Protein AF-A0AAV2JVV4-F1 (afdb_monomer_lite)

Sequence (542 aa):
MVIALKTSSFIALDTELSGLGNRKSLLSESIEDRYKAICHAARSRSIISLGFACYKKLDNKPADSYMVQVYNLTLLCSEEYIIEPQSVHFLVQHGFDFNKQYAHGIPYIKGNNKSEADYHGVHIRALFTELLRARRPLVVHNGLIDMVFLYQSFYAHLPDQLATFTADLSEMFPAGIYDTKYLTEFELRLTASYLEYAYKKCKLDNSRGLMSGASGPHVHVEFCQYEGPMSSYVDFRECLDVN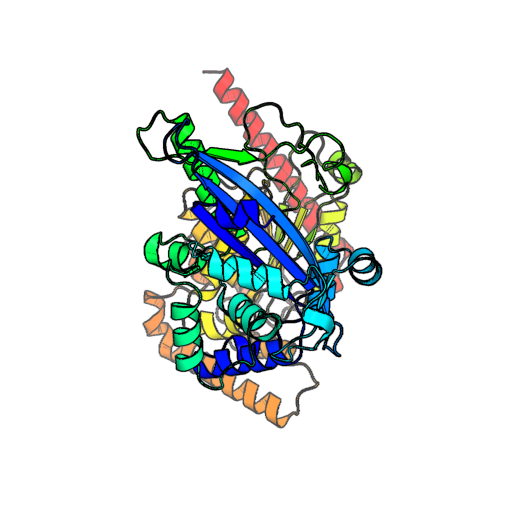SSEGQTEICAQFSAFGCEIDYNIVFPDAGTSERHWQGTKEPVVILLGWAGCKDKHLSKYSSMYNEQGCVTVRYTAPLKTVFISESFGYKELSSIALKLLEILFDYEVENSPIFFHVFSNGGFMLYRYIVEFLHTDKQFSSLNVIGAVVDSAPGSGNVRGALRALTATLGPQISPLLRYTLLALFAVTVFMLRIVLYPMTKYIHKNHYDAVKENPPAWPHYYLYSKGDQVIRHKDIEDFVEAFRQKGVPTEYFDFGSSSHVSHFRDFPEEYSSMCRTFLVTCMKDLEGTELKKRHHVQSQ

Structure (mmCIF, N/CA/C/O backbone):
data_AF-A0AAV2JVV4-F1
#
_entry.id   AF-A0AAV2JVV4-F1
#
loop_
_atom_site.group_PDB
_atom_site.id
_atom_site.type_symbol
_atom_site.label_atom_id
_atom_site.label_alt_id
_atom_site.label_comp_id
_atom_site.label_asym_id
_atom_site.label_entity_id
_atom_site.label_seq_id
_atom_site.pdbx_PDB_ins_code
_atom_site.Cartn_x
_atom_site.Cartn_y
_atom_site.Cartn_z
_atom_site.occupancy
_atom_site.B_iso_or_equiv
_atom_site.auth_seq_id
_atom_site.auth_comp_id
_atom_site.auth_asym_id
_atom_site.auth_atom_id
_atom_site.pdbx_PDB_model_num
ATOM 1 N N . MET A 1 1 ? 4.545 -3.008 -33.587 1.00 81.94 1 MET A N 1
ATOM 2 C CA . MET A 1 1 ? 5.345 -2.370 -32.519 1.00 81.94 1 MET A CA 1
ATOM 3 C C . MET A 1 1 ? 6.234 -1.215 -32.991 1.00 81.94 1 MET A C 1
ATOM 5 O O . MET A 1 1 ? 5.929 -0.094 -32.625 1.00 81.94 1 MET A O 1
ATOM 9 N N . VAL A 1 2 ? 7.281 -1.409 -33.812 1.00 87.19 2 VAL A N 1
ATOM 10 C CA . VAL A 1 2 ? 8.210 -0.307 -34.201 1.00 87.19 2 VAL A CA 1
ATOM 11 C C . VAL A 1 2 ? 7.492 0.906 -34.816 1.00 87.19 2 VAL A C 1
ATOM 13 O O . VAL A 1 2 ? 7.809 2.048 -34.500 1.00 87.19 2 VAL A O 1
ATOM 16 N N . ILE A 1 3 ? 6.478 0.671 -35.654 1.00 89.19 3 ILE A N 1
ATOM 17 C CA . ILE A 1 3 ? 5.637 1.740 -36.218 1.00 89.19 3 ILE A CA 1
ATOM 18 C C . ILE A 1 3 ? 4.901 2.517 -35.112 1.00 89.19 3 ILE A C 1
ATOM 20 O O . ILE A 1 3 ? 4.820 3.742 -35.181 1.00 89.19 3 ILE A O 1
ATOM 24 N N . ALA A 1 4 ? 4.407 1.831 -34.078 1.00 89.69 4 ALA A N 1
ATOM 25 C CA . ALA A 1 4 ? 3.734 2.465 -32.946 1.00 89.69 4 ALA A CA 1
ATOM 26 C C . ALA A 1 4 ? 4.701 3.373 -32.169 1.00 89.69 4 ALA A C 1
ATOM 28 O O . ALA A 1 4 ? 4.376 4.535 -31.962 1.00 89.69 4 ALA A O 1
ATOM 29 N N . LEU A 1 5 ? 5.925 2.904 -31.875 1.00 90.94 5 LEU A N 1
ATOM 30 C CA . LEU A 1 5 ? 6.975 3.720 -31.237 1.00 90.94 5 LEU A CA 1
ATOM 31 C C . LEU A 1 5 ? 7.292 4.988 -32.051 1.00 90.94 5 LEU A C 1
ATOM 33 O O . LEU A 1 5 ? 7.446 6.079 -31.508 1.00 90.94 5 LEU A O 1
ATOM 37 N N . LYS A 1 6 ? 7.377 4.862 -33.382 1.00 92.00 6 LYS A N 1
ATOM 38 C CA . LYS A 1 6 ? 7.697 5.993 -34.268 1.00 92.00 6 LYS A CA 1
ATOM 39 C C . LYS A 1 6 ? 6.553 6.990 -34.404 1.00 92.00 6 LYS A C 1
ATOM 41 O O . LYS A 1 6 ? 6.815 8.180 -34.569 1.00 92.00 6 LYS A O 1
ATOM 46 N N . THR A 1 7 ? 5.306 6.530 -34.368 1.00 92.50 7 THR A N 1
ATOM 47 C CA . THR A 1 7 ? 4.121 7.367 -34.626 1.00 92.50 7 THR A CA 1
ATOM 48 C C . THR A 1 7 ? 3.415 7.857 -33.364 1.00 92.50 7 THR A C 1
ATOM 50 O O . THR A 1 7 ? 2.542 8.715 -33.472 1.00 92.50 7 THR A O 1
ATOM 53 N N . SER A 1 8 ? 3.791 7.362 -32.184 1.00 94.50 8 SER A N 1
ATOM 54 C CA . SER A 1 8 ? 3.257 7.828 -30.906 1.00 94.50 8 SER A CA 1
ATOM 55 C C . SER A 1 8 ? 3.679 9.261 -30.592 1.00 94.50 8 SER A C 1
ATOM 57 O O . SER A 1 8 ? 4.796 9.681 -30.891 1.00 94.50 8 SER A O 1
ATOM 59 N N . SER A 1 9 ? 2.798 9.989 -29.923 1.00 95.12 9 SER A N 1
ATOM 60 C CA . SER A 1 9 ? 3.064 11.278 -29.293 1.00 95.12 9 SER A CA 1
ATOM 61 C C . SER A 1 9 ? 3.949 11.122 -28.056 1.00 95.12 9 SER A C 1
ATOM 63 O O . SER A 1 9 ? 4.871 11.911 -27.890 1.00 95.12 9 SER A O 1
ATOM 65 N N . PHE A 1 10 ? 3.714 10.093 -27.237 1.00 96.56 10 PHE A N 1
ATOM 66 C CA . PHE A 1 10 ? 4.558 9.701 -26.103 1.00 96.56 10 PHE A CA 1
ATOM 67 C C . PHE A 1 10 ? 4.440 8.195 -25.833 1.00 96.56 10 PHE A C 1
ATOM 69 O O . PHE A 1 10 ? 3.537 7.527 -26.349 1.00 96.56 10 PHE A O 1
ATOM 76 N N . ILE A 1 11 ? 5.371 7.652 -25.050 1.00 97.06 11 ILE A N 1
ATOM 77 C CA . ILE A 1 11 ? 5.472 6.216 -24.771 1.00 97.06 11 ILE A CA 1
ATOM 78 C C . ILE A 1 11 ? 5.541 6.026 -23.260 1.00 97.06 11 ILE A C 1
ATOM 80 O O . ILE A 1 11 ? 6.394 6.633 -22.624 1.00 97.06 11 ILE A O 1
ATOM 84 N N . ALA A 1 12 ? 4.676 5.185 -22.694 1.00 96.81 12 ALA A N 1
ATOM 85 C CA . ALA A 1 12 ? 4.801 4.732 -21.313 1.00 96.81 12 ALA A CA 1
ATOM 86 C C . ALA A 1 12 ? 5.495 3.366 -21.251 1.00 96.81 12 ALA A C 1
ATOM 88 O O . ALA A 1 12 ? 5.277 2.526 -22.131 1.00 96.81 12 ALA A O 1
ATOM 89 N N . LEU A 1 13 ? 6.331 3.165 -20.234 1.00 95.44 13 LEU A N 1
ATOM 90 C CA . LEU A 1 13 ? 7.146 1.965 -20.062 1.00 95.44 13 LEU A CA 1
ATOM 91 C C . LEU A 1 13 ? 7.145 1.509 -18.603 1.00 95.44 13 LEU A C 1
ATOM 93 O O . LEU A 1 13 ? 7.208 2.345 -17.705 1.00 95.44 13 LEU A O 1
ATOM 97 N N . ASP A 1 14 ? 7.114 0.193 -18.406 1.00 95.50 14 ASP A N 1
ATOM 98 C CA . ASP A 1 14 ? 7.190 -0.451 -17.092 1.00 95.50 14 ASP A CA 1
ATOM 99 C C . ASP A 1 14 ? 7.934 -1.796 -17.180 1.00 95.50 14 ASP A C 1
ATOM 101 O O . ASP A 1 14 ? 7.927 -2.437 -18.243 1.00 95.50 14 ASP A O 1
ATOM 105 N N . THR A 1 15 ? 8.610 -2.215 -16.103 1.00 94.62 15 THR A N 1
ATOM 106 C CA . THR A 1 15 ? 9.388 -3.465 -16.080 1.00 94.62 15 THR A CA 1
ATOM 107 C C . THR A 1 15 ? 9.010 -4.393 -14.934 1.00 94.62 15 THR A C 1
ATOM 109 O O . THR A 1 15 ? 8.866 -3.979 -13.791 1.00 94.62 15 THR A O 1
ATOM 112 N N . GLU A 1 16 ? 8.965 -5.693 -15.234 1.00 93.75 16 GLU A N 1
ATOM 113 C CA . GLU A 1 16 ? 8.886 -6.745 -14.219 1.00 93.75 16 GLU A CA 1
ATOM 114 C C . GLU A 1 16 ? 10.260 -7.380 -14.035 1.00 93.75 16 GLU A C 1
ATOM 116 O O . GLU A 1 16 ? 10.917 -7.764 -15.010 1.00 93.75 16 GLU A O 1
ATOM 121 N N . LEU A 1 17 ? 10.705 -7.511 -12.786 1.00 92.75 17 LEU A N 1
ATOM 122 C CA . LEU A 1 17 ? 12.092 -7.834 -12.448 1.00 92.75 17 LEU A CA 1
ATOM 123 C C . LEU A 1 17 ? 12.205 -9.134 -11.652 1.00 92.75 17 LEU A C 1
ATOM 125 O O . LEU A 1 17 ? 11.362 -9.453 -10.816 1.00 92.75 17 LEU A O 1
ATOM 129 N N . SER A 1 18 ? 13.310 -9.864 -11.837 1.00 91.50 18 SER A N 1
ATOM 130 C CA . SER A 1 18 ? 13.585 -11.101 -11.084 1.00 91.50 18 SER A CA 1
ATOM 131 C C . SER A 1 18 ? 13.876 -10.880 -9.599 1.00 91.50 18 SER A C 1
ATOM 133 O O . SER A 1 18 ? 13.965 -11.838 -8.830 1.00 91.50 18 SER A O 1
ATOM 135 N N . GLY A 1 19 ? 14.038 -9.624 -9.199 1.00 85.00 19 GLY A N 1
ATOM 136 C CA . GLY A 1 19 ? 14.247 -9.184 -7.832 1.00 85.00 19 GLY A CA 1
ATOM 137 C C . GLY A 1 19 ? 14.587 -7.700 -7.786 1.00 85.00 19 GLY A C 1
ATOM 138 O O . GLY A 1 19 ? 14.934 -7.101 -8.805 1.00 85.00 19 GLY A O 1
ATOM 139 N N . LEU A 1 20 ? 14.582 -7.130 -6.585 1.00 76.56 20 LEU A N 1
ATOM 140 C CA . LEU A 1 20 ? 14.952 -5.727 -6.356 1.00 76.56 20 LEU A CA 1
ATOM 141 C C . LEU A 1 20 ? 16.219 -5.583 -5.506 1.00 76.56 20 LEU A C 1
ATOM 143 O O . LEU A 1 20 ? 16.880 -4.546 -5.547 1.00 76.56 20 LEU A O 1
ATOM 147 N N . GLY A 1 21 ? 16.620 -6.623 -4.773 1.00 77.38 21 GLY A N 1
ATOM 148 C CA . GLY A 1 21 ? 17.786 -6.576 -3.898 1.00 77.38 21 GLY A CA 1
ATOM 149 C C . GLY A 1 21 ? 17.457 -6.149 -2.473 1.00 77.38 21 GLY A C 1
ATOM 150 O O . GLY A 1 21 ? 16.328 -6.241 -1.992 1.00 77.38 21 GLY A O 1
ATOM 151 N N . ASN A 1 22 ? 18.482 -5.708 -1.741 1.00 73.75 22 ASN A N 1
ATOM 152 C CA . ASN A 1 22 ? 18.333 -5.381 -0.326 1.00 73.75 22 ASN A CA 1
ATOM 153 C C . ASN A 1 22 ? 17.461 -4.129 -0.132 1.00 73.75 22 ASN A C 1
ATOM 155 O O . ASN A 1 22 ? 17.917 -3.001 -0.331 1.00 73.75 22 ASN A O 1
ATOM 159 N N . ARG A 1 23 ? 16.236 -4.335 0.364 1.00 66.69 23 ARG A N 1
ATOM 160 C CA . ARG A 1 23 ? 15.250 -3.278 0.638 1.00 66.69 23 ARG A CA 1
ATOM 161 C C . ARG A 1 23 ? 15.791 -2.141 1.511 1.00 66.69 23 ARG A C 1
ATOM 163 O O . ARG A 1 23 ? 15.426 -0.993 1.292 1.00 66.69 23 ARG A O 1
ATOM 170 N N . LYS A 1 24 ? 16.684 -2.419 2.469 1.00 62.03 24 LYS A N 1
ATOM 171 C CA . LYS A 1 24 ? 17.282 -1.375 3.322 1.00 62.03 24 LYS A CA 1
ATOM 172 C C . LYS A 1 24 ? 18.179 -0.432 2.518 1.00 62.03 24 LYS A C 1
ATOM 174 O O . LYS A 1 24 ? 18.178 0.767 2.765 1.00 62.03 24 LYS A O 1
ATOM 179 N N . SER A 1 25 ? 18.925 -0.971 1.559 1.00 66.75 25 SER A N 1
ATOM 180 C CA . SER A 1 25 ? 19.827 -0.198 0.702 1.00 66.75 25 SER A CA 1
ATOM 181 C C . SER A 1 25 ? 19.063 0.612 -0.350 1.00 66.75 25 SER A C 1
ATOM 183 O O . SER A 1 25 ? 19.454 1.732 -0.659 1.00 66.75 25 SER A O 1
ATOM 185 N N . LEU A 1 26 ? 17.932 0.089 -0.838 1.00 65.38 26 LEU A N 1
ATOM 186 C CA . LEU A 1 26 ? 17.026 0.812 -1.742 1.00 65.38 26 LEU A CA 1
ATOM 187 C C . LEU A 1 26 ? 16.308 1.992 -1.066 1.00 65.38 26 LEU A C 1
ATOM 189 O O . LEU A 1 26 ? 15.866 2.911 -1.746 1.00 65.38 26 LEU A O 1
ATOM 193 N N . LEU A 1 27 ? 16.204 1.976 0.265 1.00 66.75 27 LEU A N 1
ATOM 194 C CA . LEU A 1 27 ? 15.600 3.037 1.078 1.00 66.75 27 LEU A CA 1
ATOM 195 C C . LEU A 1 27 ? 16.648 3.966 1.714 1.00 66.75 27 LEU A C 1
ATOM 197 O O . LEU A 1 27 ? 16.340 4.668 2.675 1.00 66.75 27 LEU A O 1
ATOM 201 N N . SER A 1 28 ? 17.888 3.958 1.213 1.00 69.69 28 SER A N 1
ATOM 202 C CA . SER A 1 28 ? 18.931 4.862 1.702 1.00 69.69 28 SER A CA 1
ATOM 203 C C . SER A 1 28 ? 18.540 6.328 1.484 1.00 69.69 28 SER A C 1
ATOM 205 O O . SER A 1 28 ? 18.077 6.699 0.400 1.00 69.69 28 SER A O 1
ATOM 207 N N . GLU A 1 29 ? 18.769 7.165 2.501 1.00 73.44 29 GLU A N 1
ATOM 208 C CA . GLU A 1 29 ? 18.555 8.619 2.424 1.00 73.44 29 GLU A CA 1
ATOM 209 C C . GLU A 1 29 ? 19.448 9.253 1.347 1.00 73.44 29 GLU A C 1
ATOM 211 O O . GLU A 1 29 ? 19.018 10.129 0.598 1.00 73.44 29 GLU A O 1
ATOM 216 N N . SER A 1 30 ? 20.674 8.744 1.209 1.00 86.50 30 SER A N 1
ATOM 217 C CA . SER A 1 30 ? 21.613 9.134 0.159 1.00 86.50 30 SER A CA 1
ATOM 218 C C . SER A 1 30 ? 21.179 8.563 -1.193 1.00 86.50 30 SER A C 1
ATOM 220 O O . SER A 1 30 ? 21.109 7.344 -1.381 1.00 86.50 30 SER A O 1
ATOM 222 N N . ILE A 1 31 ? 20.905 9.449 -2.158 1.00 85.75 31 ILE A N 1
ATOM 223 C CA . ILE A 1 31 ? 20.552 9.054 -3.530 1.00 85.75 31 ILE A CA 1
ATOM 224 C C . ILE A 1 31 ? 21.700 8.315 -4.228 1.00 85.75 31 ILE A C 1
ATOM 226 O O . ILE A 1 31 ? 21.444 7.388 -4.987 1.00 85.75 31 ILE A O 1
ATOM 230 N N . GLU A 1 32 ? 22.951 8.652 -3.914 1.00 91.12 32 GLU A N 1
ATOM 231 C CA . GLU A 1 32 ? 24.131 7.983 -4.471 1.00 91.12 32 GLU A CA 1
ATOM 232 C C . GLU A 1 32 ? 24.260 6.544 -3.965 1.00 91.12 32 GLU A C 1
ATOM 234 O O . GLU A 1 32 ? 24.529 5.620 -4.733 1.00 91.12 32 GLU A O 1
ATOM 239 N N . ASP A 1 33 ? 24.013 6.314 -2.674 1.00 88.31 33 ASP A N 1
ATOM 240 C CA . ASP A 1 33 ? 24.061 4.959 -2.116 1.00 88.31 33 ASP A CA 1
ATOM 241 C C . ASP A 1 33 ? 22.885 4.114 -2.602 1.00 88.31 33 ASP A C 1
ATOM 243 O O . ASP A 1 33 ? 23.041 2.923 -2.883 1.00 88.31 33 ASP A O 1
ATOM 247 N N . ARG A 1 34 ? 21.719 4.747 -2.769 1.00 86.06 34 ARG A N 1
ATOM 248 C CA . ARG A 1 34 ? 20.557 4.125 -3.401 1.00 86.06 34 ARG A CA 1
ATOM 249 C C . ARG A 1 34 ? 20.862 3.748 -4.850 1.00 86.06 34 ARG A C 1
ATOM 251 O O . ARG A 1 34 ? 20.612 2.609 -5.226 1.00 86.06 34 ARG A O 1
ATOM 258 N N . TYR A 1 35 ? 21.455 4.646 -5.637 1.00 92.31 35 TYR A N 1
ATOM 259 C CA . TYR A 1 35 ? 21.870 4.369 -7.013 1.00 92.31 35 TYR A CA 1
ATOM 260 C C . TYR A 1 35 ? 22.843 3.187 -7.076 1.00 92.31 35 TYR A C 1
ATOM 262 O O . TYR A 1 35 ? 22.588 2.229 -7.798 1.00 92.31 35 TYR A O 1
ATOM 270 N N . LYS A 1 36 ? 23.890 3.166 -6.240 1.00 93.50 36 LYS A N 1
ATOM 271 C CA . LYS A 1 36 ? 24.830 2.031 -6.160 1.00 93.50 36 LYS A CA 1
ATOM 272 C C . LYS A 1 36 ? 24.135 0.710 -5.830 1.00 93.50 36 LYS A C 1
ATOM 274 O O . LYS A 1 36 ? 24.471 -0.323 -6.413 1.00 93.50 36 LYS A O 1
ATOM 279 N N . ALA A 1 37 ? 23.166 0.732 -4.914 1.00 90.25 37 ALA A N 1
ATOM 280 C CA . ALA A 1 37 ? 22.382 -0.448 -4.567 1.00 90.25 37 ALA A CA 1
ATOM 281 C C . ALA A 1 37 ? 21.530 -0.940 -5.749 1.00 90.25 37 ALA A C 1
ATOM 283 O O . ALA A 1 37 ? 21.523 -2.139 -6.031 1.00 90.25 37 ALA A O 1
ATOM 284 N N . ILE A 1 38 ? 20.876 -0.025 -6.473 1.00 92.50 38 ILE A N 1
ATOM 285 C CA . ILE A 1 38 ? 20.097 -0.350 -7.676 1.00 92.50 38 ILE A CA 1
ATOM 286 C C . ILE A 1 38 ? 21.024 -0.887 -8.776 1.00 92.50 38 ILE A C 1
ATOM 288 O O . ILE A 1 38 ? 20.712 -1.904 -9.385 1.00 92.50 38 ILE A O 1
ATOM 292 N N . CYS A 1 39 ? 22.204 -0.296 -8.983 1.00 94.56 39 CYS A N 1
ATOM 293 C CA . CYS A 1 39 ? 23.190 -0.795 -9.943 1.00 94.56 39 CYS A CA 1
ATOM 294 C C . CYS A 1 39 ? 23.645 -2.219 -9.618 1.00 94.56 39 CYS A C 1
ATOM 296 O O . CYS A 1 39 ? 23.749 -3.065 -10.507 1.00 94.56 39 CYS A O 1
ATOM 298 N N . HIS A 1 40 ? 23.896 -2.512 -8.341 1.00 93.19 40 HIS A N 1
ATOM 299 C CA . HIS A 1 40 ? 24.218 -3.867 -7.907 1.00 93.19 40 HIS A CA 1
ATOM 300 C C . HIS A 1 40 ? 23.058 -4.841 -8.179 1.00 93.19 40 HIS A C 1
ATOM 302 O O . HIS A 1 40 ? 23.289 -5.961 -8.651 1.00 93.19 40 HIS A O 1
ATOM 308 N N . ALA A 1 41 ? 21.816 -4.413 -7.932 1.00 92.75 41 ALA A N 1
ATOM 309 C CA . ALA A 1 41 ? 20.629 -5.198 -8.247 1.00 92.75 41 ALA A CA 1
ATOM 310 C C . ALA A 1 41 ? 20.518 -5.470 -9.757 1.00 92.75 41 ALA A C 1
ATOM 312 O O . ALA A 1 41 ? 20.451 -6.634 -10.144 1.00 92.75 41 ALA A O 1
ATOM 313 N N . ALA A 1 42 ? 20.612 -4.442 -10.601 1.00 94.31 42 ALA A N 1
ATOM 314 C CA . ALA A 1 42 ? 20.503 -4.544 -12.058 1.00 94.31 42 ALA A CA 1
ATOM 315 C C . ALA A 1 42 ? 21.604 -5.400 -12.702 1.00 94.31 42 ALA A C 1
ATOM 317 O O . ALA A 1 42 ? 21.353 -6.130 -13.659 1.00 94.31 42 ALA A O 1
ATOM 318 N N . ARG A 1 43 ? 22.833 -5.361 -12.170 1.00 93.50 43 ARG A N 1
ATOM 319 C CA . ARG A 1 43 ? 23.937 -6.208 -12.658 1.00 93.50 43 ARG A CA 1
ATOM 320 C C . ARG A 1 43 ? 23.659 -7.698 -12.406 1.00 93.50 43 ARG A C 1
ATOM 322 O O . ARG A 1 43 ? 23.949 -8.530 -13.261 1.00 93.50 43 ARG A O 1
ATOM 329 N N . SER A 1 44 ? 23.058 -8.039 -11.267 1.00 93.31 44 SER A N 1
ATOM 330 C CA . SER A 1 44 ? 22.875 -9.431 -10.820 1.00 93.31 44 SER A CA 1
ATOM 331 C C . SER A 1 44 ? 21.501 -10.045 -11.128 1.00 93.31 44 SER A C 1
ATOM 333 O O . SER A 1 44 ? 21.392 -11.265 -11.214 1.00 93.31 44 SER A O 1
ATOM 335 N N . ARG A 1 45 ? 20.454 -9.237 -11.315 1.00 94.44 45 ARG A N 1
ATOM 336 C CA . ARG A 1 45 ? 19.063 -9.662 -11.589 1.00 94.44 45 ARG A CA 1
ATOM 337 C C . ARG A 1 45 ? 18.678 -9.370 -13.038 1.00 94.44 45 ARG A C 1
ATOM 339 O O . ARG A 1 45 ? 19.452 -8.743 -13.756 1.00 94.44 45 ARG A O 1
ATOM 346 N N . SER A 1 46 ? 17.546 -9.872 -13.512 1.00 94.50 46 SER A N 1
ATOM 347 C CA . SER A 1 46 ? 17.111 -9.740 -14.909 1.00 94.50 46 SER A CA 1
ATOM 348 C C . SER A 1 46 ? 15.746 -9.069 -15.027 1.00 94.50 46 SER A C 1
ATOM 350 O O . SER A 1 46 ? 14.978 -9.010 -14.066 1.00 94.50 46 SER A O 1
ATOM 352 N N . ILE A 1 47 ? 15.467 -8.560 -16.228 1.00 95.19 47 ILE A N 1
ATOM 353 C CA . ILE A 1 47 ? 14.137 -8.127 -16.643 1.00 95.19 47 ILE A CA 1
ATOM 354 C C . ILE A 1 47 ? 13.403 -9.374 -17.139 1.00 95.19 47 ILE A C 1
ATOM 356 O O . ILE A 1 47 ? 13.888 -10.078 -18.026 1.00 95.19 47 ILE A O 1
ATOM 360 N N . ILE A 1 48 ? 12.247 -9.645 -16.547 1.00 93.56 48 ILE A N 1
ATOM 361 C CA . ILE A 1 48 ? 11.371 -10.778 -16.855 1.00 93.56 48 ILE A CA 1
ATOM 362 C C . ILE A 1 48 ? 10.314 -10.359 -17.880 1.00 93.56 48 ILE A C 1
ATOM 364 O O . ILE A 1 48 ? 10.016 -11.109 -18.811 1.00 93.56 48 ILE A O 1
ATOM 368 N N . SER A 1 49 ? 9.769 -9.154 -17.739 1.00 92.38 49 SER A N 1
ATOM 369 C CA . SER A 1 49 ? 8.777 -8.612 -18.663 1.00 92.38 49 SER A CA 1
ATOM 370 C C . SER A 1 49 ? 9.020 -7.136 -18.907 1.00 92.38 49 SER A C 1
ATOM 372 O O . SER A 1 49 ? 9.485 -6.420 -18.021 1.00 92.38 49 SER A O 1
ATOM 374 N N . LEU A 1 50 ? 8.694 -6.689 -20.113 1.00 92.19 50 LEU A N 1
ATOM 375 C CA . LEU A 1 50 ? 8.794 -5.296 -20.515 1.00 92.19 50 LEU A CA 1
ATOM 376 C C . LEU A 1 50 ? 7.466 -4.835 -21.120 1.00 92.19 50 LEU A C 1
ATOM 378 O O . LEU A 1 50 ? 7.065 -5.301 -22.192 1.00 92.19 50 LEU A O 1
ATOM 382 N N . GLY A 1 51 ? 6.799 -3.919 -20.425 1.00 91.69 51 GLY A N 1
ATOM 383 C CA . GLY A 1 51 ? 5.544 -3.310 -20.841 1.00 91.69 51 GLY A CA 1
ATOM 384 C C . GLY A 1 51 ? 5.776 -2.021 -21.624 1.00 91.69 51 GLY A C 1
ATOM 385 O O . GLY A 1 51 ? 6.551 -1.161 -21.213 1.00 91.69 51 GLY A O 1
ATOM 386 N N . PHE A 1 52 ? 5.076 -1.864 -22.745 1.00 90.62 52 PHE A N 1
ATOM 387 C CA . PHE A 1 52 ? 5.017 -0.619 -23.509 1.00 90.62 52 PHE A CA 1
ATOM 388 C C . PHE A 1 52 ? 3.572 -0.212 -23.745 1.00 90.62 52 PHE A C 1
ATOM 390 O O . PHE A 1 52 ? 2.775 -1.022 -24.210 1.00 90.62 52 PHE A O 1
ATOM 397 N N . ALA A 1 53 ? 3.265 1.067 -23.570 1.00 93.81 53 ALA A N 1
ATOM 398 C CA . ALA A 1 53 ? 2.033 1.667 -24.063 1.00 93.81 53 ALA A CA 1
ATOM 399 C C . ALA A 1 53 ? 2.367 2.877 -24.942 1.00 93.81 53 ALA A C 1
ATOM 401 O O . ALA A 1 53 ? 2.931 3.870 -24.489 1.00 93.81 53 ALA A O 1
ATOM 402 N N . CYS A 1 54 ? 2.054 2.776 -26.232 1.00 94.81 54 CYS A N 1
ATOM 403 C CA . CYS A 1 54 ? 2.309 3.821 -27.221 1.00 94.81 54 CYS A CA 1
ATOM 404 C C . CYS A 1 54 ? 1.048 4.668 -27.399 1.00 94.81 54 CYS A C 1
ATOM 406 O O . CYS A 1 54 ? 0.036 4.138 -27.854 1.00 94.81 54 CYS A O 1
ATOM 408 N N . TYR A 1 55 ? 1.117 5.965 -27.093 1.00 94.88 55 TYR A N 1
ATOM 409 C CA . TYR A 1 55 ? -0.021 6.884 -27.169 1.00 94.88 55 TYR A CA 1
ATOM 410 C C . TYR A 1 55 ? 0.117 7.781 -28.390 1.00 94.88 55 TYR A C 1
ATOM 412 O O . TYR A 1 55 ? 1.031 8.599 -28.453 1.00 94.88 55 TYR A O 1
ATOM 420 N N . LYS A 1 56 ? -0.780 7.657 -29.368 1.00 94.25 56 LYS A N 1
ATOM 421 C CA . LYS A 1 56 ? -0.819 8.498 -30.569 1.00 94.25 56 LYS A CA 1
ATOM 422 C C . LYS A 1 56 ? -2.010 9.447 -30.505 1.00 94.25 56 LYS A C 1
ATOM 424 O O . LYS A 1 56 ? -3.148 8.993 -30.547 1.00 94.25 56 LYS A O 1
ATOM 429 N N . LYS A 1 57 ? -1.752 10.755 -30.439 1.00 91.81 57 LYS A N 1
ATOM 430 C CA . LYS A 1 57 ? -2.807 11.774 -30.481 1.00 91.81 57 LYS A CA 1
ATOM 431 C C . LYS A 1 57 ? -3.576 11.693 -31.804 1.00 91.81 57 LYS A C 1
ATOM 433 O O . LYS A 1 57 ? -2.979 11.487 -32.863 1.00 91.81 57 LYS A O 1
ATOM 438 N N . LEU A 1 58 ? -4.897 11.805 -31.726 1.00 89.62 58 LEU A N 1
ATOM 439 C CA . LEU A 1 58 ? -5.800 11.752 -32.871 1.00 89.62 58 LEU A CA 1
ATOM 440 C C . LEU A 1 58 ? -6.236 13.167 -33.250 1.00 89.62 58 LEU A C 1
ATOM 442 O O . LEU A 1 58 ? -7.098 13.748 -32.599 1.00 89.62 58 LEU A O 1
ATOM 446 N N . ASP A 1 59 ? -5.668 13.699 -34.332 1.00 83.88 59 ASP A N 1
ATOM 447 C CA . ASP A 1 59 ? -5.927 15.078 -34.780 1.00 83.88 59 ASP A CA 1
ATOM 448 C C . ASP A 1 59 ? -7.369 15.299 -35.283 1.00 83.88 59 ASP A C 1
ATOM 450 O O . ASP A 1 59 ? -7.862 16.422 -35.302 1.00 83.88 59 ASP A O 1
ATOM 454 N N . ASN A 1 60 ? -8.063 14.220 -35.663 1.00 79.50 60 ASN A N 1
ATOM 455 C CA . ASN A 1 60 ? -9.418 14.251 -36.230 1.00 79.50 60 ASN A CA 1
ATOM 456 C C . ASN A 1 60 ? -10.533 14.033 -35.187 1.00 79.50 60 ASN A C 1
ATOM 458 O O . ASN A 1 60 ? -11.686 13.810 -35.557 1.00 79.50 60 ASN A O 1
ATOM 462 N N . LYS A 1 61 ? -10.194 14.015 -33.895 1.00 79.12 61 LYS A N 1
ATOM 463 C CA . LYS A 1 61 ? -11.105 13.728 -32.774 1.00 79.12 61 LYS A CA 1
ATOM 464 C C . LYS A 1 61 ? -11.087 14.882 -31.758 1.00 79.12 61 LYS A C 1
ATOM 466 O O . LYS A 1 61 ? -10.308 15.818 -31.943 1.00 79.12 61 LYS A O 1
ATOM 471 N N . PRO A 1 62 ? -11.964 14.883 -30.730 1.00 71.88 62 PRO A N 1
ATOM 472 C CA . PRO A 1 62 ? -11.950 15.912 -29.692 1.00 71.88 62 PRO A CA 1
ATOM 473 C C . PRO A 1 62 ? -10.553 16.106 -29.094 1.00 71.88 62 PRO A C 1
ATOM 475 O O . PRO A 1 62 ? -9.724 15.187 -29.128 1.00 71.88 62 PRO A O 1
ATOM 478 N N . ALA A 1 63 ? -10.303 17.295 -28.536 1.00 69.00 63 ALA A N 1
ATOM 479 C CA . ALA A 1 63 ? -9.044 17.595 -27.863 1.00 69.00 63 ALA A CA 1
ATOM 480 C C . ALA A 1 63 ? -8.676 16.467 -26.880 1.00 69.00 63 ALA A C 1
ATOM 482 O O . ALA A 1 63 ? -9.536 15.937 -26.187 1.00 69.00 63 ALA A O 1
ATOM 483 N N . ASP A 1 64 ? -7.400 16.080 -26.889 1.00 80.69 64 ASP A N 1
ATOM 484 C CA . ASP A 1 64 ? -6.823 15.060 -26.003 1.00 80.69 64 ASP A CA 1
ATOM 485 C C . ASP A 1 64 ? -7.401 13.639 -26.153 1.00 80.69 64 ASP A C 1
ATOM 487 O O . ASP A 1 64 ? -7.413 12.841 -25.217 1.00 80.69 64 ASP A O 1
ATOM 491 N N . SER A 1 65 ? -7.783 13.288 -27.385 1.00 88.38 65 SER A N 1
ATOM 492 C CA . SER A 1 65 ? -8.049 11.904 -27.797 1.00 88.38 65 SER A CA 1
ATOM 493 C C . SER A 1 65 ? -6.770 11.182 -28.238 1.00 88.38 65 SER A C 1
ATOM 495 O O . SER A 1 65 ? -6.024 11.686 -29.085 1.00 88.38 65 SER A O 1
ATOM 497 N N . TYR A 1 66 ? -6.536 9.975 -27.720 1.00 91.00 66 TYR A N 1
ATOM 498 C CA . TYR A 1 66 ? -5.361 9.152 -28.013 1.00 91.00 66 TYR A CA 1
ATOM 499 C C . TYR A 1 66 ? -5.747 7.744 -28.464 1.00 91.00 66 TYR A C 1
ATOM 501 O O . TYR A 1 66 ? -6.534 7.062 -27.816 1.00 91.00 66 TYR A O 1
ATOM 509 N N . MET A 1 67 ? -5.113 7.272 -29.534 1.00 90.88 67 MET A N 1
ATOM 510 C CA . MET A 1 67 ? -5.077 5.858 -29.887 1.00 90.88 67 MET A CA 1
ATOM 511 C C . MET A 1 67 ? -3.902 5.191 -29.176 1.00 90.88 67 MET A C 1
ATOM 513 O O . MET A 1 67 ? -2.761 5.642 -29.303 1.00 90.88 67 MET A O 1
ATOM 517 N N . VAL A 1 68 ? -4.180 4.121 -28.439 1.00 91.06 68 VAL A N 1
ATOM 518 C CA . VAL A 1 68 ? -3.231 3.449 -27.556 1.00 91.06 68 VAL A CA 1
ATOM 519 C C . VAL A 1 68 ? -2.985 2.023 -28.020 1.00 91.06 68 VAL A C 1
ATOM 521 O O . VAL A 1 68 ? -3.903 1.252 -28.298 1.00 91.06 68 VAL A O 1
ATOM 524 N N . GLN A 1 69 ? -1.705 1.669 -28.095 1.00 89.06 69 GLN A N 1
ATOM 525 C CA . GLN A 1 69 ? -1.251 0.317 -28.398 1.00 89.06 69 GLN A CA 1
ATOM 526 C C . GLN A 1 69 ? -0.374 -0.180 -27.257 1.00 89.06 69 GLN A C 1
ATOM 528 O O . GLN A 1 69 ? 0.714 0.357 -27.036 1.00 89.06 69 GLN A O 1
ATOM 533 N N . VAL A 1 70 ? -0.860 -1.200 -26.551 1.00 87.88 70 VAL A N 1
ATOM 534 C CA . VAL A 1 70 ? -0.166 -1.821 -25.420 1.00 87.88 70 VAL A CA 1
ATOM 535 C C . VAL A 1 70 ? 0.520 -3.104 -25.882 1.00 87.88 70 VAL A C 1
ATOM 537 O O . VAL A 1 70 ? -0.058 -3.890 -26.630 1.00 87.88 70 VAL A O 1
ATOM 540 N N . TYR A 1 71 ? 1.760 -3.302 -25.452 1.00 86.88 71 TYR A N 1
ATOM 541 C CA . TYR A 1 71 ? 2.571 -4.478 -25.739 1.00 86.88 71 TYR A CA 1
ATOM 542 C C . TYR A 1 71 ? 3.187 -4.978 -24.437 1.00 86.88 71 TYR A C 1
ATOM 544 O O . TYR A 1 71 ? 3.789 -4.194 -23.708 1.00 86.88 71 TYR A O 1
ATOM 552 N N . ASN A 1 72 ? 3.086 -6.279 -24.177 1.00 87.00 72 ASN A N 1
ATOM 553 C CA . ASN A 1 72 ? 3.814 -6.933 -23.098 1.00 87.00 72 ASN A CA 1
ATOM 554 C C . ASN A 1 72 ? 4.813 -7.919 -23.705 1.00 87.00 72 ASN A C 1
ATOM 556 O O . ASN A 1 72 ? 4.417 -8.866 -24.386 1.00 87.00 72 ASN A O 1
ATOM 560 N N . LEU A 1 73 ? 6.103 -7.670 -23.503 1.00 87.81 73 LEU A N 1
ATOM 561 C CA . LEU A 1 73 ? 7.173 -8.517 -24.012 1.00 87.81 73 LEU A CA 1
ATOM 562 C C . LEU A 1 73 ? 7.733 -9.362 -22.877 1.00 87.81 73 LEU A C 1
ATOM 564 O O . LEU A 1 73 ? 8.437 -8.853 -22.010 1.00 87.81 73 LEU A O 1
ATOM 568 N N . THR A 1 74 ? 7.457 -10.660 -22.914 1.00 90.12 74 THR A N 1
ATOM 569 C CA . THR A 1 74 ? 8.070 -11.623 -22.000 1.00 90.12 74 THR A CA 1
ATOM 570 C C . THR A 1 74 ? 9.503 -11.904 -22.441 1.00 90.12 74 THR A C 1
ATOM 572 O O . THR A 1 74 ? 9.738 -12.322 -23.576 1.00 90.12 74 THR A O 1
ATOM 575 N N . LEU A 1 75 ? 10.464 -11.668 -21.554 1.00 90.94 75 LEU A N 1
ATOM 576 C CA . LEU A 1 75 ? 11.893 -11.752 -21.837 1.00 90.94 75 LEU A CA 1
ATOM 577 C C . LEU A 1 75 ? 12.536 -12.913 -21.078 1.00 90.94 75 LEU A C 1
ATOM 579 O O . LEU A 1 75 ? 12.102 -13.282 -19.988 1.00 90.94 75 LEU A O 1
ATOM 583 N N . LEU A 1 76 ? 13.609 -13.466 -21.640 1.00 91.50 76 LEU A N 1
ATOM 584 C CA . LEU A 1 76 ? 14.419 -14.496 -21.002 1.00 91.50 76 LEU A CA 1
ATOM 585 C C . LEU A 1 76 ? 15.901 -14.112 -21.077 1.00 91.50 76 LEU A C 1
ATOM 587 O O . LEU A 1 76 ? 16.513 -14.098 -22.145 1.00 91.50 76 LEU A O 1
ATOM 591 N N . CYS A 1 77 ? 16.491 -13.782 -19.930 1.00 91.25 77 CYS A N 1
ATOM 592 C CA . CYS A 1 77 ? 17.920 -13.498 -19.853 1.00 91.25 77 CYS A CA 1
ATOM 593 C C . CYS A 1 77 ? 18.709 -14.790 -20.097 1.00 91.25 77 CYS A C 1
ATOM 595 O O . CYS A 1 77 ? 18.499 -15.785 -19.410 1.00 91.25 77 CYS A O 1
ATOM 597 N N . SER A 1 78 ? 19.602 -14.769 -21.086 1.00 88.88 78 SER A N 1
ATOM 598 C CA . SER A 1 78 ? 20.423 -15.925 -21.472 1.00 88.88 78 SER A CA 1
ATOM 599 C C . SER A 1 78 ? 21.683 -16.085 -20.613 1.00 88.88 78 SER A C 1
ATOM 601 O O . SER A 1 78 ? 22.321 -17.131 -20.645 1.00 88.88 78 SER A O 1
ATOM 603 N N . GLU A 1 79 ? 22.053 -15.054 -19.855 1.00 88.56 79 GLU A N 1
ATOM 604 C CA . GLU A 1 79 ? 23.141 -15.102 -18.873 1.00 88.56 79 GLU A CA 1
ATOM 605 C C . GLU A 1 79 ? 22.632 -15.571 -17.508 1.00 88.56 79 GLU A C 1
ATOM 607 O O . GLU A 1 79 ? 21.440 -15.473 -17.230 1.00 88.56 79 GLU A O 1
ATOM 612 N N . GLU A 1 80 ? 23.527 -16.011 -16.623 1.00 89.88 80 GLU A N 1
ATOM 613 C CA . GLU A 1 80 ? 23.170 -16.337 -15.239 1.00 89.88 80 GLU A CA 1
ATOM 614 C C . GLU A 1 80 ? 22.639 -15.097 -14.494 1.00 89.88 80 GLU A C 1
ATOM 616 O O . GLU A 1 80 ? 23.234 -14.015 -14.525 1.00 89.88 80 GLU A O 1
ATOM 621 N N . TYR A 1 81 ? 21.506 -15.245 -13.803 1.00 93.31 81 TYR A N 1
ATOM 622 C CA . TYR A 1 81 ? 20.904 -14.182 -12.998 1.00 93.31 81 TYR A CA 1
ATOM 623 C C . TYR A 1 81 ? 20.312 -14.716 -11.695 1.00 93.31 81 TYR A C 1
ATOM 625 O O . TYR A 1 81 ? 19.925 -15.876 -11.576 1.00 93.31 81 TYR A O 1
ATOM 633 N N . ILE A 1 82 ? 20.226 -13.831 -10.703 1.00 93.25 82 ILE A N 1
ATOM 634 C CA . ILE A 1 82 ? 19.627 -14.119 -9.402 1.00 93.25 82 ILE A CA 1
ATOM 635 C C . ILE A 1 82 ? 18.114 -13.917 -9.476 1.00 93.25 82 ILE A C 1
ATOM 637 O O . ILE A 1 82 ? 17.625 -12.918 -10.013 1.00 93.25 82 ILE A O 1
ATOM 641 N N . ILE A 1 83 ? 17.385 -14.850 -8.870 1.00 88.62 83 ILE A N 1
ATOM 642 C CA . ILE A 1 83 ? 15.939 -14.794 -8.685 1.00 88.62 83 ILE A CA 1
ATOM 643 C C . ILE A 1 83 ? 15.638 -14.665 -7.193 1.00 88.62 83 ILE A C 1
ATOM 645 O O . ILE A 1 83 ? 16.134 -15.448 -6.382 1.00 88.62 83 ILE A O 1
ATOM 649 N N . GLU A 1 84 ? 14.815 -13.688 -6.825 1.00 83.88 84 GLU A N 1
ATOM 650 C CA . GLU A 1 84 ? 14.339 -13.512 -5.456 1.00 83.88 84 GLU A CA 1
ATOM 651 C C . GLU A 1 84 ? 12.996 -14.228 -5.264 1.00 83.88 84 GLU A C 1
ATOM 653 O O . GLU A 1 84 ? 12.021 -13.880 -5.934 1.00 83.88 84 GLU A O 1
ATOM 658 N N . PRO A 1 85 ? 12.893 -15.190 -4.323 1.00 76.94 85 PRO A N 1
ATOM 659 C CA . PRO A 1 85 ? 11.659 -15.948 -4.120 1.00 76.94 85 PRO A CA 1
ATOM 660 C C . PRO A 1 85 ? 10.439 -15.074 -3.821 1.00 76.94 85 PRO A C 1
ATOM 662 O O . PRO A 1 85 ? 9.341 -15.401 -4.253 1.00 76.94 85 PRO A O 1
ATOM 665 N N . GLN A 1 86 ? 10.625 -13.957 -3.110 1.00 69.44 86 GLN A N 1
ATOM 666 C CA . GLN A 1 86 ? 9.543 -13.023 -2.782 1.00 69.44 86 GLN A CA 1
ATOM 667 C C . GLN A 1 86 ? 8.991 -12.328 -4.032 1.00 69.44 86 GLN A C 1
ATOM 669 O O . GLN A 1 86 ? 7.778 -12.253 -4.192 1.00 69.44 86 GLN A O 1
ATOM 674 N N . SER A 1 87 ? 9.866 -11.883 -4.937 1.00 76.25 87 SER A N 1
ATOM 675 C CA . SER A 1 87 ? 9.469 -11.245 -6.196 1.00 76.25 87 SER A CA 1
ATOM 676 C C . SER A 1 87 ? 8.780 -12.228 -7.135 1.00 76.25 87 SER A C 1
ATOM 678 O O . SER A 1 87 ? 7.749 -11.904 -7.708 1.00 76.25 87 SER A O 1
ATOM 680 N N . VAL A 1 88 ? 9.284 -13.460 -7.242 1.00 77.25 88 VAL A N 1
ATOM 681 C CA . VAL A 1 88 ? 8.615 -14.499 -8.043 1.00 77.25 88 VAL A CA 1
ATOM 682 C C . VAL A 1 88 ? 7.268 -14.882 -7.455 1.00 77.25 88 VAL A C 1
ATOM 684 O O . VAL A 1 88 ? 6.305 -15.013 -8.201 1.00 77.25 88 VAL A O 1
ATOM 687 N N . HIS A 1 89 ? 7.180 -15.046 -6.134 1.00 70.81 89 HIS A N 1
ATOM 688 C CA . HIS A 1 89 ? 5.912 -15.353 -5.481 1.00 70.81 89 HIS A CA 1
ATOM 689 C C . HIS A 1 89 ? 4.871 -14.263 -5.751 1.00 70.81 89 HIS A C 1
ATOM 691 O O . HIS A 1 89 ? 3.759 -14.592 -6.155 1.00 70.81 89 HIS A O 1
ATOM 697 N N . PHE A 1 90 ? 5.268 -12.994 -5.624 1.00 69.25 90 PHE A N 1
ATOM 698 C CA . PHE A 1 90 ? 4.437 -11.847 -5.976 1.00 69.25 90 PHE A CA 1
ATOM 699 C C . PHE A 1 90 ? 3.967 -11.931 -7.436 1.00 69.25 90 PHE A C 1
ATOM 701 O O . PHE A 1 90 ? 2.769 -11.958 -7.687 1.00 69.25 90 PHE A O 1
ATOM 708 N N . LEU A 1 91 ? 4.879 -12.099 -8.396 1.00 72.50 91 LEU A N 1
ATOM 709 C CA . LEU A 1 91 ? 4.532 -12.207 -9.819 1.00 72.50 91 LEU A CA 1
ATOM 710 C C . LEU A 1 91 ? 3.555 -13.359 -10.111 1.00 72.50 91 LEU A C 1
ATOM 712 O O . LEU A 1 91 ? 2.586 -13.175 -10.845 1.00 72.50 91 LEU A O 1
ATOM 716 N N . VAL A 1 92 ? 3.765 -14.536 -9.508 1.00 73.88 92 VAL A N 1
ATOM 717 C CA . VAL A 1 92 ? 2.852 -15.685 -9.650 1.00 73.88 92 VAL A CA 1
ATOM 718 C C . VAL A 1 92 ? 1.464 -15.357 -9.102 1.00 73.88 92 VAL A C 1
ATOM 720 O O . VAL A 1 92 ? 0.469 -15.661 -9.757 1.00 73.88 92 VAL A O 1
ATOM 723 N N . GLN A 1 93 ? 1.378 -14.722 -7.928 1.00 64.56 93 GLN A N 1
ATOM 724 C CA . GLN A 1 93 ? 0.098 -14.304 -7.341 1.00 64.56 93 GLN A CA 1
ATOM 725 C C . GLN A 1 93 ? -0.657 -13.317 -8.239 1.00 64.56 93 GLN A C 1
ATOM 727 O O . GLN A 1 93 ? -1.883 -13.323 -8.252 1.00 64.56 93 GLN A O 1
ATOM 732 N N . HIS A 1 94 ? 0.071 -12.534 -9.035 1.00 66.12 94 HIS A N 1
ATOM 733 C CA . HIS A 1 94 ? -0.478 -11.539 -9.955 1.00 66.12 94 HIS A CA 1
ATOM 734 C C . HIS A 1 94 ? -0.677 -12.091 -11.378 1.00 66.12 94 HIS A C 1
ATOM 736 O O . HIS A 1 94 ? -0.893 -11.346 -12.334 1.00 66.12 94 HIS A O 1
ATOM 742 N N . GLY A 1 95 ? -0.632 -13.418 -11.536 1.00 71.19 95 GLY A N 1
ATOM 743 C CA . GLY A 1 95 ? -0.963 -14.097 -12.786 1.00 71.19 95 GLY A CA 1
ATOM 744 C C . GLY A 1 95 ? 0.151 -14.086 -13.834 1.00 71.19 95 GLY A C 1
ATOM 745 O O . GLY A 1 95 ? -0.136 -14.291 -15.018 1.00 71.19 95 GLY A O 1
ATOM 746 N N . PHE A 1 96 ? 1.406 -13.858 -13.430 1.00 77.56 96 PHE A N 1
ATOM 747 C CA . PHE A 1 96 ? 2.554 -14.021 -14.316 1.00 77.56 96 PHE A CA 1
ATOM 748 C C . PHE A 1 96 ? 2.818 -15.505 -14.605 1.00 77.56 96 PHE A C 1
ATOM 750 O O . PHE A 1 96 ? 3.004 -16.316 -13.694 1.00 77.56 96 PHE A O 1
ATOM 757 N N . ASP A 1 97 ? 2.884 -15.859 -15.889 1.00 81.75 97 ASP A N 1
ATOM 758 C CA . ASP A 1 97 ? 3.125 -17.231 -16.332 1.00 81.75 97 ASP A CA 1
ATOM 759 C C . ASP A 1 97 ? 4.614 -17.475 -16.620 1.00 81.75 97 ASP A C 1
ATOM 761 O O . ASP A 1 97 ? 5.126 -17.228 -17.718 1.00 81.75 97 ASP A O 1
ATOM 765 N N . PHE A 1 98 ? 5.314 -18.018 -15.623 1.00 86.81 98 PHE A N 1
ATOM 766 C CA . PHE A 1 98 ? 6.712 -18.424 -15.766 1.00 86.81 98 PHE A CA 1
ATOM 767 C C . PHE A 1 98 ? 6.901 -19.579 -16.757 1.00 86.81 98 PHE A C 1
ATOM 769 O O . PHE A 1 98 ? 7.952 -19.656 -17.391 1.00 86.81 98 PHE A O 1
ATOM 776 N N . ASN A 1 99 ? 5.907 -20.451 -16.959 1.00 87.75 99 ASN A N 1
ATOM 777 C CA . ASN A 1 99 ? 6.022 -21.514 -17.959 1.00 87.75 99 ASN A CA 1
ATOM 778 C C . ASN A 1 99 ? 6.051 -20.910 -19.365 1.00 87.75 99 ASN A C 1
ATOM 780 O O . ASN A 1 99 ? 6.896 -21.286 -20.178 1.00 87.75 99 ASN A O 1
ATOM 784 N N . LYS A 1 100 ? 5.190 -19.917 -19.633 1.00 83.06 100 LYS A N 1
ATOM 785 C CA . LYS A 1 100 ? 5.212 -19.149 -20.888 1.00 83.06 100 LYS A CA 1
ATOM 786 C C . LYS A 1 100 ? 6.551 -18.438 -21.080 1.00 83.06 100 LYS A C 1
ATOM 788 O O . LYS A 1 100 ? 7.089 -18.477 -22.185 1.00 83.06 100 LYS A O 1
ATOM 793 N N . GLN A 1 101 ? 7.117 -17.857 -20.020 1.00 87.88 101 GLN A N 1
ATOM 794 C CA . GLN A 1 101 ? 8.432 -17.213 -20.078 1.00 87.88 101 GLN A CA 1
ATOM 795 C C . GLN A 1 101 ? 9.552 -18.189 -20.448 1.00 87.88 101 GLN A C 1
ATOM 797 O O . GLN A 1 101 ? 10.308 -17.915 -21.375 1.00 87.88 101 GLN A O 1
ATOM 802 N N . TYR A 1 102 ? 9.674 -19.319 -19.752 1.00 88.56 102 TYR A N 1
ATOM 803 C CA . TYR A 1 102 ? 10.759 -20.264 -20.023 1.00 88.56 102 TYR A CA 1
ATOM 804 C C . TYR A 1 102 ? 10.587 -21.001 -21.356 1.00 88.56 102 TYR A C 1
ATOM 806 O O . TYR A 1 102 ? 11.582 -21.388 -21.962 1.00 88.56 102 TYR A O 1
ATOM 814 N N . ALA A 1 103 ? 9.350 -21.177 -21.832 1.00 86.81 103 ALA A N 1
ATOM 815 C CA . ALA A 1 103 ? 9.079 -21.842 -23.104 1.00 86.81 103 ALA A CA 1
ATOM 816 C C . ALA A 1 103 ? 9.208 -20.913 -24.326 1.00 86.81 103 ALA A C 1
ATOM 818 O O . ALA A 1 103 ? 9.699 -21.348 -25.365 1.00 86.81 103 ALA A O 1
ATOM 819 N N . HIS A 1 104 ? 8.759 -19.656 -24.223 1.00 84.62 104 HIS A N 1
ATOM 820 C CA . HIS A 1 104 ? 8.599 -18.747 -25.371 1.00 84.62 104 HIS A CA 1
ATOM 821 C C . HIS A 1 104 ? 9.165 -17.334 -25.147 1.00 84.62 104 HIS A C 1
ATOM 823 O O . HIS A 1 104 ? 8.944 -16.448 -25.974 1.00 84.62 104 HIS A O 1
ATOM 829 N N . GLY A 1 105 ? 9.858 -17.086 -24.034 1.00 86.00 105 GLY A N 1
ATOM 830 C CA . GLY A 1 105 ? 10.428 -15.778 -23.720 1.00 86.00 105 GLY A CA 1
ATOM 831 C C . GLY A 1 105 ? 11.476 -15.341 -24.743 1.00 86.00 105 GLY A C 1
ATOM 832 O O . GLY A 1 105 ? 12.275 -16.144 -25.224 1.00 86.00 105 GLY A O 1
ATOM 833 N N . ILE A 1 106 ? 11.484 -14.048 -25.068 1.00 89.06 106 ILE A N 1
ATOM 834 C CA . ILE A 1 106 ? 12.423 -13.467 -26.030 1.00 89.06 106 ILE A CA 1
ATOM 835 C C . ILE A 1 106 ? 13.823 -13.464 -25.398 1.00 89.06 106 ILE A C 1
ATOM 837 O O . ILE A 1 106 ? 14.024 -12.772 -24.392 1.00 89.06 106 ILE A O 1
ATOM 841 N N . PRO A 1 107 ? 14.798 -14.199 -25.962 1.00 90.06 107 PRO A N 1
ATOM 842 C CA . PRO A 1 107 ? 16.125 -14.284 -25.380 1.00 90.06 107 PRO A CA 1
ATOM 843 C C . PRO A 1 107 ? 16.872 -12.954 -25.507 1.00 90.06 107 PRO A C 1
ATOM 845 O O . PRO A 1 107 ? 16.806 -12.280 -26.541 1.00 90.06 107 PRO A O 1
ATOM 848 N N . TYR A 1 108 ? 17.615 -12.583 -24.466 1.00 89.50 108 TYR A N 1
ATOM 849 C CA . TYR A 1 108 ? 18.528 -11.443 -24.506 1.00 89.50 108 TYR A CA 1
ATOM 850 C C . TYR A 1 108 ? 19.768 -11.652 -23.630 1.00 89.50 108 TYR A C 1
ATOM 852 O O . TYR A 1 108 ? 19.755 -12.431 -22.679 1.00 89.50 108 TYR A O 1
ATOM 860 N N . ILE A 1 109 ? 20.837 -10.927 -23.954 1.00 86.75 109 ILE A N 1
ATOM 861 C CA . ILE A 1 109 ? 22.119 -10.916 -23.235 1.00 86.75 109 ILE A CA 1
ATOM 862 C C . ILE A 1 109 ? 22.346 -9.487 -22.737 1.00 86.75 109 ILE A C 1
ATOM 864 O O . ILE A 1 109 ? 22.054 -8.541 -23.477 1.00 86.75 109 ILE A O 1
ATOM 868 N N . LYS A 1 110 ? 22.816 -9.313 -21.494 1.00 85.75 110 LYS A N 1
ATOM 869 C CA . LYS A 1 110 ? 23.037 -7.979 -20.921 1.00 85.75 110 LYS A CA 1
ATOM 870 C C . LYS A 1 110 ? 24.327 -7.352 -21.456 1.00 85.75 110 LYS A C 1
ATOM 872 O O . LYS A 1 110 ? 25.217 -8.011 -21.990 1.00 85.75 110 LYS A O 1
ATOM 877 N N . GLY A 1 111 ? 24.469 -6.050 -21.220 1.00 70.81 111 GLY A N 1
ATOM 878 C CA . GLY A 1 111 ? 25.721 -5.338 -21.443 1.00 70.81 111 GLY A CA 1
ATOM 879 C C . GLY A 1 111 ? 26.000 -4.973 -22.902 1.00 70.81 111 GLY A C 1
ATOM 880 O O . GLY A 1 111 ? 25.103 -4.838 -23.735 1.00 70.81 111 GLY A O 1
ATOM 881 N N . ASN A 1 112 ? 27.279 -4.719 -23.187 1.00 66.69 112 ASN A N 1
ATOM 882 C CA . ASN A 1 112 ? 27.710 -4.017 -24.399 1.00 66.69 112 ASN A CA 1
ATOM 883 C C . ASN A 1 112 ? 28.235 -4.943 -25.510 1.00 66.69 112 ASN A C 1
ATOM 885 O O . ASN A 1 112 ? 28.619 -4.468 -26.579 1.00 66.69 112 ASN A O 1
ATOM 889 N N . ASN A 1 113 ? 28.267 -6.258 -25.286 1.00 61.22 113 ASN A N 1
ATOM 890 C CA . ASN A 1 113 ? 28.826 -7.192 -26.258 1.00 61.22 113 ASN A CA 1
ATOM 891 C C . ASN A 1 113 ? 27.957 -7.190 -27.519 1.00 61.22 113 ASN A C 1
ATOM 893 O O . ASN A 1 113 ? 26.836 -7.687 -27.517 1.00 61.22 113 ASN A O 1
ATOM 897 N N . LYS A 1 114 ? 28.457 -6.562 -28.586 1.00 55.38 114 LYS A N 1
ATOM 898 C CA . LYS A 1 114 ? 27.949 -6.733 -29.947 1.00 55.38 114 LYS A CA 1
ATOM 899 C C . LYS A 1 114 ? 28.564 -8.023 -30.463 1.00 55.38 114 LYS A C 1
ATOM 901 O O . LYS A 1 114 ? 29.707 -8.013 -30.915 1.00 55.38 114 LYS A O 1
ATOM 906 N N . SER A 1 115 ? 27.869 -9.139 -30.299 1.00 52.41 115 SER A N 1
ATOM 907 C CA . SER A 1 115 ? 28.322 -10.380 -30.930 1.00 52.41 115 SER A CA 1
ATOM 908 C C . SER A 1 115 ? 28.031 -10.296 -32.433 1.00 52.41 115 SER A C 1
ATOM 910 O O . SER A 1 115 ? 27.073 -9.641 -32.834 1.00 52.41 115 SER A O 1
ATOM 912 N N . GLU A 1 116 ? 28.826 -10.936 -33.294 1.00 46.97 116 GLU A N 1
ATOM 913 C CA . GLU A 1 116 ? 28.568 -10.943 -34.750 1.00 46.97 116 GLU A CA 1
ATOM 914 C C . GLU A 1 116 ? 27.186 -11.534 -35.113 1.00 46.97 116 GLU A C 1
ATOM 916 O O . GLU A 1 116 ? 26.652 -11.248 -36.183 1.00 46.97 116 GLU A O 1
ATOM 921 N N . ALA A 1 117 ? 26.559 -12.275 -34.191 1.00 49.16 117 ALA A N 1
ATOM 922 C CA . ALA A 1 117 ? 25.189 -12.771 -34.305 1.00 49.16 117 ALA A CA 1
ATOM 923 C C . ALA A 1 117 ? 24.103 -11.674 -34.195 1.00 49.16 117 ALA A C 1
ATOM 925 O O . ALA A 1 117 ? 22.990 -11.895 -34.664 1.00 49.16 117 ALA A O 1
ATOM 926 N N . ASP A 1 118 ? 24.412 -10.484 -33.655 1.00 51.38 118 ASP A N 1
ATOM 927 C CA . ASP A 1 118 ? 23.471 -9.349 -33.536 1.00 51.38 118 ASP A CA 1
ATOM 928 C C . ASP A 1 118 ? 23.134 -8.683 -34.891 1.00 51.38 118 ASP A C 1
ATOM 930 O O . ASP A 1 118 ? 22.266 -7.810 -34.959 1.00 51.38 118 ASP A O 1
ATOM 934 N N . TYR A 1 119 ? 23.817 -9.058 -35.981 1.00 47.50 119 TYR A N 1
ATOM 935 C CA . TYR A 1 119 ? 23.596 -8.487 -37.318 1.00 47.50 119 TYR A CA 1
ATOM 936 C C . TYR A 1 119 ? 22.461 -9.158 -38.105 1.00 47.50 119 TYR A C 1
ATOM 938 O O . TYR A 1 119 ? 21.991 -8.591 -39.096 1.00 47.50 119 TYR A O 1
ATOM 946 N N . HIS A 1 120 ? 21.984 -10.329 -37.672 1.00 43.28 120 HIS A N 1
ATOM 947 C CA . HIS A 1 120 ? 20.971 -11.100 -38.391 1.00 43.28 120 HIS A CA 1
ATOM 948 C C . HIS A 1 120 ? 19.838 -11.567 -37.464 1.00 43.28 120 HIS A C 1
ATOM 950 O O . HIS A 1 120 ? 19.725 -12.746 -37.139 1.00 43.28 120 HIS A O 1
ATOM 956 N N . GLY A 1 121 ? 18.951 -10.642 -37.080 1.00 53.06 121 GLY A N 1
ATOM 957 C CA . GLY A 1 121 ? 17.705 -10.976 -36.383 1.00 53.06 121 GLY A CA 1
ATOM 958 C C . GLY A 1 121 ? 16.960 -9.782 -35.777 1.00 53.06 121 GLY A C 1
ATOM 959 O O . GLY A 1 121 ? 17.447 -8.652 -35.742 1.00 53.06 121 GLY A O 1
ATOM 960 N N . VAL A 1 122 ? 15.731 -10.034 -35.313 1.00 61.69 122 VAL A N 1
ATOM 961 C CA . VAL A 1 122 ? 14.936 -9.089 -34.511 1.00 61.69 122 VAL A CA 1
ATOM 962 C C . VAL A 1 122 ? 15.257 -9.351 -33.040 1.00 61.69 122 VAL A C 1
ATOM 964 O O . VAL A 1 122 ? 14.788 -10.333 -32.473 1.00 61.69 122 VAL A O 1
ATOM 967 N N . HIS A 1 123 ? 16.063 -8.487 -32.422 1.00 77.69 123 HIS A N 1
ATOM 968 C CA . HIS A 1 123 ? 16.495 -8.628 -31.025 1.00 77.69 123 HIS A CA 1
ATOM 969 C C . HIS A 1 123 ? 15.985 -7.466 -30.165 1.00 77.69 123 HIS A C 1
ATOM 971 O O . HIS A 1 123 ? 15.802 -6.348 -30.654 1.00 77.69 123 HIS A O 1
ATOM 977 N N . ILE A 1 124 ? 15.807 -7.692 -28.860 1.00 87.06 124 ILE A N 1
ATOM 978 C CA . ILE A 1 124 ? 15.248 -6.678 -27.947 1.00 87.06 124 ILE A CA 1
ATOM 979 C C . ILE A 1 124 ? 16.103 -5.399 -27.874 1.00 87.06 124 ILE A C 1
ATOM 981 O O . ILE A 1 124 ? 15.572 -4.296 -27.770 1.00 87.06 124 ILE A O 1
ATOM 985 N N . ARG A 1 125 ? 17.428 -5.513 -28.037 1.00 86.62 125 ARG A N 1
ATOM 986 C CA . ARG A 1 125 ? 18.349 -4.362 -28.100 1.00 86.62 125 ARG A CA 1
ATOM 987 C C . ARG A 1 125 ? 18.114 -3.491 -29.333 1.00 86.62 125 ARG A C 1
ATOM 989 O O . ARG A 1 125 ? 18.204 -2.266 -29.253 1.00 86.62 125 ARG A O 1
ATOM 996 N N . ALA A 1 126 ? 17.772 -4.104 -30.468 1.00 86.62 126 ALA A N 1
ATOM 997 C CA . ALA A 1 126 ? 17.400 -3.366 -31.670 1.00 86.62 126 ALA A CA 1
ATOM 998 C C . ALA A 1 126 ? 16.089 -2.601 -31.443 1.00 86.62 126 ALA A C 1
ATOM 1000 O O . ALA A 1 126 ? 15.997 -1.432 -31.807 1.00 86.62 126 ALA A O 1
ATOM 1001 N N . LEU A 1 127 ? 15.115 -3.211 -30.759 1.00 89.19 127 LEU A N 1
ATOM 1002 C CA . LEU A 1 127 ? 13.882 -2.530 -30.362 1.00 89.19 127 LEU A CA 1
ATOM 1003 C C . LEU A 1 127 ? 14.153 -1.352 -29.413 1.00 89.19 127 LEU A C 1
ATOM 1005 O O . LEU A 1 127 ? 13.616 -0.269 -29.629 1.00 89.19 127 LEU A O 1
ATOM 1009 N N . PHE A 1 128 ? 15.015 -1.533 -28.409 1.00 91.50 128 PHE A N 1
ATOM 1010 C CA . PHE A 1 128 ? 15.425 -0.451 -27.511 1.00 91.50 128 PHE A CA 1
ATOM 1011 C C . PHE A 1 128 ? 16.143 0.674 -28.275 1.00 91.50 128 PHE A C 1
ATOM 1013 O O . PHE A 1 128 ? 15.884 1.851 -28.054 1.00 91.50 128 PHE A O 1
ATOM 1020 N N . THR A 1 129 ? 16.969 0.337 -29.265 1.00 90.50 129 THR A N 1
ATOM 1021 C CA . THR A 1 129 ? 17.591 1.336 -30.149 1.00 90.50 129 THR A CA 1
ATOM 1022 C C . THR A 1 129 ? 16.544 2.096 -30.972 1.00 90.50 129 THR A C 1
ATOM 1024 O O . THR A 1 129 ? 16.649 3.311 -31.136 1.00 90.50 129 THR A O 1
ATOM 1027 N N . GLU A 1 130 ? 15.511 1.415 -31.477 1.00 92.00 130 GLU A N 1
ATOM 1028 C CA . GLU A 1 130 ? 14.401 2.066 -32.183 1.00 92.00 130 GLU A CA 1
ATOM 1029 C C . GLU A 1 130 ? 13.569 2.970 -31.259 1.00 92.00 130 GLU A C 1
ATOM 1031 O O . GLU A 1 130 ? 13.123 4.025 -31.711 1.00 92.00 130 GLU A O 1
ATOM 1036 N N . LEU A 1 131 ? 13.412 2.615 -29.977 1.00 93.12 131 LEU A N 1
ATOM 1037 C CA . LEU A 1 131 ? 12.804 3.479 -28.957 1.00 93.12 131 LEU A CA 1
ATOM 1038 C C . LEU A 1 131 ? 13.588 4.795 -28.818 1.00 93.12 131 LEU A C 1
ATOM 1040 O O . LEU A 1 131 ? 12.996 5.869 -28.918 1.00 93.12 131 LEU A O 1
ATOM 1044 N N . LEU A 1 132 ? 14.916 4.723 -28.671 1.00 93.44 132 LEU A N 1
ATOM 1045 C CA . LEU A 1 132 ? 15.777 5.912 -28.576 1.00 93.44 132 LEU A CA 1
ATOM 1046 C C . LEU A 1 132 ? 15.718 6.761 -29.857 1.00 93.44 132 LEU A C 1
ATOM 1048 O O . LEU A 1 132 ? 15.584 7.985 -29.813 1.00 93.44 132 LEU A O 1
ATOM 1052 N N . ARG A 1 133 ? 15.751 6.113 -31.031 1.00 93.00 133 ARG A N 1
ATOM 1053 C CA . ARG A 1 133 ? 15.647 6.792 -32.336 1.00 93.00 133 ARG A CA 1
ATOM 1054 C C . ARG A 1 133 ? 14.306 7.483 -32.547 1.00 93.00 133 ARG A C 1
ATOM 1056 O O . ARG A 1 133 ? 14.258 8.468 -33.281 1.00 93.00 133 ARG A O 1
ATOM 1063 N N . ALA A 1 134 ? 13.234 6.990 -31.930 1.00 93.75 134 ALA A N 1
ATOM 1064 C CA . ALA A 1 134 ? 11.918 7.605 -32.035 1.00 93.75 134 ALA A CA 1
ATOM 1065 C C . ALA A 1 134 ? 11.857 8.986 -31.360 1.00 93.75 134 ALA A C 1
ATOM 1067 O O . ALA A 1 134 ? 11.001 9.787 -31.736 1.00 93.75 134 ALA A O 1
ATOM 1068 N N . ARG A 1 135 ? 12.765 9.282 -30.409 1.00 94.94 135 ARG A N 1
ATOM 1069 C CA . ARG A 1 135 ? 12.871 10.573 -29.699 1.00 94.94 135 ARG A CA 1
ATOM 1070 C C . ARG A 1 135 ? 11.523 11.061 -29.158 1.00 94.94 135 ARG A C 1
ATOM 1072 O O . ARG A 1 135 ? 11.182 12.238 -29.271 1.00 94.94 135 ARG A O 1
ATOM 1079 N N . ARG A 1 136 ? 10.728 10.135 -28.621 1.00 95.12 136 ARG A N 1
ATOM 1080 C CA . ARG A 1 136 ? 9.433 10.440 -28.008 1.00 95.12 136 ARG A CA 1
ATOM 1081 C C . ARG A 1 136 ? 9.603 10.655 -26.504 1.00 95.12 136 ARG A C 1
ATOM 1083 O O . ARG A 1 136 ? 10.478 10.013 -25.924 1.00 95.12 136 ARG A O 1
ATOM 1090 N N . PRO A 1 137 ? 8.787 11.526 -25.883 1.00 97.25 137 PRO A N 1
ATOM 1091 C CA . PRO A 1 137 ? 8.705 11.619 -24.433 1.00 97.25 137 PRO A CA 1
ATOM 1092 C C . PRO A 1 137 ? 8.451 10.240 -23.825 1.00 97.25 137 PRO A C 1
ATOM 1094 O O . PRO A 1 137 ? 7.554 9.519 -24.284 1.00 97.25 137 PRO A O 1
ATOM 1097 N N . LEU A 1 138 ? 9.243 9.888 -22.815 1.00 97.44 138 LEU A N 1
ATOM 1098 C CA . LEU A 1 138 ? 9.092 8.641 -22.075 1.00 97.44 138 LEU A CA 1
ATOM 1099 C C . LEU A 1 138 ? 8.346 8.917 -20.771 1.00 97.44 138 LEU A C 1
ATOM 1101 O O . LEU A 1 138 ? 8.724 9.811 -20.021 1.00 97.44 138 LEU A O 1
ATOM 1105 N N . VAL A 1 139 ? 7.302 8.148 -20.495 1.00 97.69 139 VAL A N 1
ATOM 1106 C CA . VAL A 1 139 ? 6.504 8.227 -19.272 1.00 97.69 139 VAL A CA 1
ATOM 1107 C C . VAL A 1 139 ? 6.757 6.976 -18.442 1.00 97.69 139 VAL A C 1
ATOM 1109 O O . VAL A 1 139 ? 6.688 5.859 -18.949 1.00 97.69 139 VAL A O 1
ATOM 1112 N N . VAL A 1 140 ? 7.044 7.164 -17.162 1.00 96.25 140 VAL A N 1
ATOM 1113 C CA . VAL A 1 140 ? 7.287 6.084 -16.198 1.00 96.25 140 VAL A CA 1
ATOM 1114 C C . VAL A 1 140 ? 6.572 6.402 -14.886 1.00 96.25 140 VAL A C 1
ATOM 1116 O O . VAL A 1 140 ? 6.109 7.526 -14.674 1.00 96.25 140 VAL A O 1
ATOM 1119 N N . HIS A 1 141 ? 6.462 5.431 -13.986 1.00 93.00 141 HIS A N 1
ATOM 1120 C CA . HIS A 1 141 ? 5.969 5.656 -12.631 1.00 93.00 141 HIS A CA 1
ATOM 1121 C C . HIS A 1 141 ? 7.003 5.161 -11.630 1.00 93.00 141 HIS A C 1
ATOM 1123 O O . HIS A 1 141 ? 7.242 3.964 -11.556 1.00 93.00 141 HIS A O 1
ATOM 1129 N N . ASN A 1 142 ? 7.604 6.063 -10.846 1.00 89.50 142 ASN A N 1
ATOM 1130 C CA . ASN A 1 142 ? 8.691 5.706 -9.929 1.00 89.50 142 ASN A CA 1
ATOM 1131 C C . ASN A 1 142 ? 9.873 5.024 -10.656 1.00 89.50 142 ASN A C 1
ATOM 1133 O O . ASN A 1 142 ? 10.482 4.086 -10.139 1.00 89.50 142 ASN A O 1
ATOM 1137 N N . GLY A 1 143 ? 10.192 5.510 -11.858 1.00 91.38 143 GLY A N 1
ATOM 1138 C CA . GLY A 1 143 ? 10.883 4.744 -12.899 1.00 91.38 143 GLY A CA 1
ATOM 1139 C C . GLY A 1 143 ? 12.401 4.629 -12.767 1.00 91.38 143 GLY A C 1
ATOM 1140 O O . GLY A 1 143 ? 13.064 4.154 -13.684 1.00 91.38 143 GLY A O 1
ATOM 1141 N N . LEU A 1 144 ? 13.004 5.100 -11.669 1.00 91.56 144 LEU A N 1
ATOM 1142 C CA . LEU A 1 144 ? 14.467 5.093 -11.513 1.00 91.56 144 LEU A CA 1
ATOM 1143 C C . LEU A 1 144 ? 15.047 3.676 -11.638 1.00 91.56 144 LEU A C 1
ATOM 1145 O O . LEU A 1 144 ? 16.095 3.493 -12.254 1.00 91.56 144 LEU A O 1
ATOM 1149 N N . ILE A 1 145 ? 14.376 2.684 -11.050 1.00 92.69 145 ILE A N 1
ATOM 1150 C CA . ILE A 1 145 ? 14.824 1.289 -11.096 1.00 92.69 145 ILE A CA 1
ATOM 1151 C C . ILE A 1 145 ? 14.706 0.757 -12.526 1.00 92.69 145 ILE A C 1
ATOM 1153 O O . ILE A 1 145 ? 15.685 0.216 -13.040 1.00 92.69 145 ILE A O 1
ATOM 1157 N N . ASP A 1 146 ? 13.571 0.986 -13.186 1.00 95.50 146 ASP A N 1
ATOM 1158 C CA . ASP A 1 146 ? 13.331 0.595 -14.577 1.00 95.50 146 ASP A CA 1
ATOM 1159 C C . ASP A 1 146 ? 14.426 1.134 -15.494 1.00 95.50 146 ASP A C 1
ATOM 1161 O O . ASP A 1 146 ? 15.050 0.379 -16.237 1.00 95.50 146 ASP A O 1
ATOM 1165 N N . MET A 1 147 ? 14.746 2.427 -15.380 1.00 96.12 147 MET A N 1
ATOM 1166 C CA . MET A 1 147 ? 15.775 3.057 -16.207 1.00 96.12 147 MET A CA 1
ATOM 1167 C C . MET A 1 147 ? 17.160 2.440 -15.992 1.00 96.12 147 MET A C 1
ATOM 1169 O O . MET A 1 147 ? 17.894 2.232 -16.959 1.00 96.12 147 MET A O 1
ATOM 1173 N N . VAL A 1 148 ? 17.524 2.111 -14.749 1.00 96.12 148 VAL A N 1
ATOM 1174 C CA . VAL A 1 148 ? 18.811 1.467 -14.440 1.00 96.12 148 VAL A CA 1
ATOM 1175 C C . VAL A 1 148 ? 18.861 0.043 -15.007 1.00 96.12 148 VAL A C 1
ATOM 1177 O O . VAL A 1 148 ? 19.869 -0.355 -15.598 1.00 96.12 148 VAL A O 1
ATOM 1180 N N . PHE A 1 149 ? 17.773 -0.722 -14.894 1.00 96.06 149 PHE A N 1
ATOM 1181 C CA . PHE A 1 149 ? 17.684 -2.068 -15.464 1.00 96.06 149 PHE A CA 1
ATOM 1182 C C . PHE A 1 149 ? 17.709 -2.056 -16.995 1.00 96.06 149 PHE A C 1
ATOM 1184 O O . PHE A 1 149 ? 18.429 -2.862 -17.591 1.00 96.06 149 PHE A O 1
ATOM 1191 N N . LEU A 1 150 ? 16.987 -1.134 -17.635 1.00 95.12 150 LEU A N 1
ATOM 1192 C CA . LEU A 1 150 ? 16.993 -0.943 -19.087 1.00 95.12 150 LEU A CA 1
ATOM 1193 C C . LEU A 1 150 ? 18.385 -0.578 -19.599 1.00 95.12 150 LEU A C 1
ATOM 1195 O O . LEU A 1 150 ? 18.853 -1.162 -20.578 1.00 95.12 150 LEU A O 1
ATOM 1199 N N . TYR A 1 151 ? 19.066 0.345 -18.917 1.00 95.19 151 TYR A N 1
ATOM 1200 C CA . TYR A 1 151 ? 20.419 0.754 -19.275 1.00 95.19 151 TYR A CA 1
ATOM 1201 C C . TYR A 1 151 ? 21.375 -0.445 -19.222 1.00 95.19 151 TYR A C 1
ATOM 1203 O O . TYR A 1 151 ? 22.022 -0.756 -20.222 1.00 95.19 151 TYR A O 1
ATOM 1211 N N . GLN A 1 152 ? 21.402 -1.166 -18.094 1.00 93.94 152 GLN A N 1
ATOM 1212 C CA . GLN A 1 152 ? 22.266 -2.336 -17.890 1.00 93.94 152 GLN A CA 1
ATOM 1213 C C . GLN A 1 152 ? 21.968 -3.486 -18.859 1.00 93.94 152 GLN A C 1
ATOM 1215 O O . GLN A 1 152 ? 22.873 -4.229 -19.250 1.00 93.94 152 GLN A O 1
ATOM 1220 N N . SER A 1 153 ? 20.693 -3.671 -19.200 1.00 92.25 153 SER A N 1
ATOM 1221 C CA . SER A 1 153 ? 20.243 -4.805 -20.003 1.00 92.25 153 SER A CA 1
ATOM 1222 C C . SER A 1 153 ? 20.402 -4.556 -21.497 1.00 92.25 153 SER A C 1
ATOM 1224 O O . SER A 1 153 ? 20.769 -5.481 -22.215 1.00 92.25 153 SER A O 1
ATOM 1226 N N . PHE A 1 154 ? 20.132 -3.338 -21.980 1.00 91.62 154 PHE A N 1
ATOM 1227 C CA . PHE A 1 154 ? 19.978 -3.091 -23.418 1.00 91.62 154 PHE A CA 1
ATOM 1228 C C . PHE A 1 154 ? 20.908 -2.030 -24.000 1.00 91.62 154 PHE A C 1
ATOM 1230 O O . PHE A 1 154 ? 21.097 -2.023 -25.220 1.00 91.62 154 PHE A O 1
ATOM 1237 N N . TYR A 1 155 ? 21.493 -1.165 -23.170 1.00 89.25 155 TYR A N 1
ATOM 1238 C CA . TYR A 1 155 ? 22.323 -0.056 -23.632 1.00 89.25 155 TYR A CA 1
ATOM 1239 C C . TYR A 1 155 ? 23.816 -0.326 -23.430 1.00 89.25 155 TYR A C 1
ATOM 1241 O O . TYR A 1 155 ? 24.528 -0.599 -24.398 1.00 89.25 155 TYR A O 1
ATOM 1249 N N . ALA A 1 156 ? 24.287 -0.270 -22.184 1.00 90.56 156 ALA A N 1
ATOM 1250 C CA . ALA A 1 156 ? 25.701 -0.354 -21.838 1.00 90.56 156 ALA A CA 1
ATOM 1251 C C . ALA A 1 156 ? 25.899 -0.772 -20.371 1.00 90.56 156 ALA A C 1
ATOM 1253 O O . ALA A 1 156 ? 24.950 -0.956 -19.612 1.00 90.56 156 ALA A O 1
ATOM 1254 N N . HIS A 1 157 ? 27.157 -0.927 -19.952 1.00 91.12 157 HIS A N 1
ATOM 1255 C CA . HIS A 1 157 ? 27.469 -1.122 -18.537 1.00 91.12 157 HIS A CA 1
ATOM 1256 C C . HIS A 1 157 ? 27.149 0.137 -17.737 1.00 91.12 157 HIS A C 1
ATOM 1258 O O . HIS A 1 157 ? 27.576 1.225 -18.112 1.00 91.12 157 HIS A O 1
ATOM 1264 N N . LEU A 1 158 ? 26.443 -0.032 -16.617 1.00 94.00 158 LEU A N 1
ATOM 1265 C CA . LEU A 1 158 ? 26.069 1.083 -15.751 1.00 94.00 158 LEU A CA 1
ATOM 1266 C C . LEU A 1 158 ? 27.292 1.857 -15.247 1.00 94.00 158 LEU A C 1
ATOM 1268 O O . LEU A 1 158 ? 28.194 1.220 -14.681 1.00 94.00 158 LEU A O 1
ATOM 1272 N N . PRO A 1 159 ? 27.297 3.196 -15.367 1.00 94.75 159 PRO A N 1
ATOM 1273 C CA . PRO A 1 159 ? 28.373 4.023 -14.847 1.00 94.75 159 PRO A CA 1
ATOM 1274 C C . PRO A 1 159 ? 28.361 4.037 -13.314 1.00 94.75 159 PRO A C 1
ATOM 1276 O O . PRO A 1 159 ? 27.316 3.902 -12.675 1.00 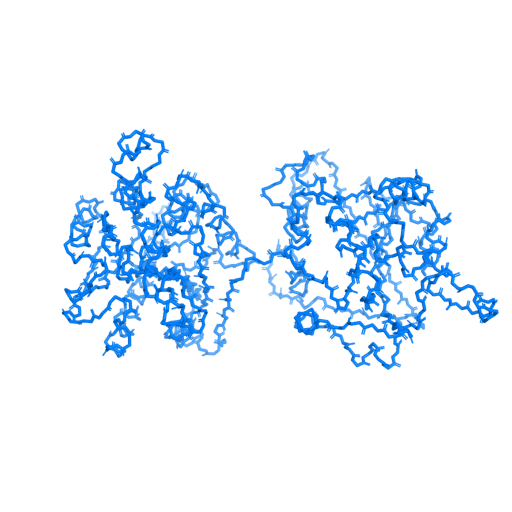94.75 159 PRO A O 1
ATOM 1279 N N . ASP A 1 160 ? 29.531 4.230 -12.707 1.00 91.31 160 ASP A N 1
ATOM 1280 C CA . ASP A 1 160 ? 29.673 4.178 -11.245 1.00 91.31 160 ASP A CA 1
ATOM 1281 C C . ASP A 1 160 ? 29.142 5.430 -10.528 1.00 91.31 160 ASP A C 1
ATOM 1283 O O . ASP A 1 160 ? 28.880 5.383 -9.326 1.00 91.31 160 ASP A O 1
ATOM 1287 N N . GLN A 1 161 ? 28.974 6.539 -11.256 1.00 93.00 161 GLN A N 1
ATOM 1288 C CA . GLN A 1 161 ? 28.479 7.814 -10.734 1.00 93.00 161 GLN A CA 1
ATOM 1289 C C . GLN A 1 161 ? 27.075 8.101 -11.265 1.00 93.00 161 GLN A C 1
ATOM 1291 O O . GLN A 1 161 ? 26.846 8.035 -12.477 1.00 93.00 161 GLN A O 1
ATOM 1296 N N . LEU A 1 162 ? 26.159 8.498 -10.376 1.00 94.06 162 LEU A N 1
ATOM 1297 C CA . LEU A 1 162 ? 24.792 8.863 -10.753 1.00 94.06 162 LEU A CA 1
ATOM 1298 C C . LEU A 1 162 ? 24.766 10.029 -11.748 1.00 94.06 162 LEU A C 1
ATOM 1300 O O . LEU A 1 162 ? 23.963 10.022 -12.671 1.00 94.06 162 LEU A O 1
ATOM 1304 N N . ALA A 1 163 ? 25.666 11.004 -11.599 1.00 94.44 163 ALA A N 1
ATOM 1305 C CA . ALA A 1 163 ? 25.748 12.156 -12.498 1.00 94.44 163 ALA A CA 1
ATOM 1306 C C . ALA A 1 163 ? 26.044 11.769 -13.960 1.00 94.44 163 ALA A C 1
ATOM 1308 O O . ALA A 1 163 ? 25.546 12.403 -14.886 1.00 94.44 163 ALA A O 1
ATOM 1309 N N . THR A 1 164 ? 26.844 10.723 -14.180 1.00 96.25 164 THR A N 1
ATOM 1310 C CA . THR A 1 164 ? 27.105 10.204 -15.530 1.00 96.25 164 THR A CA 1
ATOM 1311 C C . THR A 1 164 ? 25.871 9.494 -16.069 1.00 96.25 164 THR A C 1
ATOM 1313 O O . THR A 1 164 ? 25.469 9.744 -17.198 1.00 96.25 164 THR A O 1
ATOM 1316 N N . PHE A 1 165 ? 25.214 8.683 -15.237 1.00 96.38 165 PHE A N 1
ATOM 1317 C CA . PHE A 1 165 ? 23.964 8.026 -15.612 1.00 96.38 165 PHE A CA 1
ATOM 1318 C C . PHE A 1 165 ? 22.873 9.028 -16.006 1.00 96.38 165 PHE A C 1
ATOM 1320 O O . PHE A 1 165 ? 22.204 8.847 -17.018 1.00 96.38 165 PHE A O 1
ATOM 1327 N N . THR A 1 166 ? 22.698 10.107 -15.242 1.00 95.06 166 THR A N 1
ATOM 1328 C CA . THR A 1 166 ? 21.691 11.131 -15.549 1.00 95.06 166 THR A CA 1
ATOM 1329 C C . THR A 1 166 ? 22.033 11.930 -16.804 1.00 95.06 166 THR A C 1
ATOM 1331 O O . THR A 1 166 ? 21.121 12.266 -17.562 1.00 95.06 166 THR A O 1
ATOM 1334 N N . ALA A 1 167 ? 23.317 12.205 -17.058 1.00 96.06 167 ALA A N 1
ATOM 1335 C CA . ALA A 1 167 ? 23.763 12.821 -18.305 1.00 96.06 167 ALA A CA 1
ATOM 1336 C C . ALA A 1 167 ? 23.439 11.929 -19.514 1.00 96.06 167 ALA A C 1
ATOM 1338 O O . ALA A 1 167 ? 22.833 12.407 -20.473 1.00 96.06 167 ALA A O 1
ATOM 1339 N N . ASP A 1 168 ? 23.741 10.631 -19.421 1.00 95.62 168 ASP A N 1
ATOM 1340 C CA . ASP A 1 168 ? 23.425 9.667 -20.474 1.00 95.62 168 ASP A CA 1
ATOM 1341 C C . ASP A 1 168 ? 21.913 9.580 -20.714 1.00 95.62 168 ASP A C 1
ATOM 1343 O O . ASP A 1 168 ? 21.469 9.628 -21.857 1.00 95.62 168 ASP A O 1
ATOM 1347 N N . LEU A 1 169 ? 21.095 9.509 -19.654 1.00 95.06 169 LEU A N 1
ATOM 1348 C CA . LEU A 1 169 ? 19.635 9.482 -19.793 1.00 95.06 169 LEU A CA 1
ATOM 1349 C C . LEU A 1 169 ? 19.087 10.735 -20.489 1.00 95.06 169 LEU A C 1
ATOM 1351 O O . LEU A 1 169 ? 18.170 10.625 -21.305 1.00 95.06 169 LEU A O 1
ATOM 1355 N N . SER A 1 170 ? 19.648 11.908 -20.187 1.00 94.56 170 SER A N 1
ATOM 1356 C CA . SER A 1 170 ? 19.278 13.175 -20.829 1.00 94.56 170 SER A CA 1
ATOM 1357 C C . SER A 1 170 ? 19.583 13.162 -22.333 1.00 94.56 170 SER A C 1
ATOM 1359 O O . SER A 1 170 ? 18.776 13.626 -23.140 1.00 94.56 170 SER A O 1
ATOM 1361 N N . GLU A 1 171 ? 20.713 12.572 -22.732 1.00 94.38 171 GLU A N 1
ATOM 1362 C CA . GLU A 1 171 ? 21.076 12.404 -24.143 1.00 94.38 171 GLU A CA 1
ATOM 1363 C C . GLU A 1 171 ? 20.219 11.335 -24.842 1.00 94.38 171 GLU A C 1
ATOM 1365 O O . GLU A 1 171 ? 19.774 11.527 -25.977 1.00 94.38 171 GLU A O 1
ATOM 1370 N N . MET A 1 172 ? 19.949 10.221 -24.158 1.00 93.50 172 MET A N 1
ATOM 1371 C CA . MET A 1 172 ? 19.141 9.107 -24.660 1.00 93.50 172 MET A CA 1
ATOM 1372 C C . MET A 1 172 ? 17.686 9.516 -24.925 1.00 93.50 172 MET A C 1
ATOM 1374 O O . MET A 1 172 ? 17.095 9.080 -25.917 1.00 93.50 172 MET A O 1
ATOM 1378 N N . PHE A 1 173 ? 17.111 10.360 -24.065 1.00 95.25 173 PHE A N 1
ATOM 1379 C CA . PHE A 1 173 ? 15.713 10.789 -24.128 1.00 95.25 173 PHE A CA 1
ATOM 1380 C C . PHE A 1 173 ? 15.606 12.318 -24.231 1.00 95.25 173 PHE A C 1
ATOM 1382 O O . PHE A 1 173 ? 15.146 12.977 -23.298 1.00 95.25 173 PHE A O 1
ATOM 1389 N N . PRO A 1 174 ? 15.951 12.909 -25.392 1.00 94.25 174 PRO A N 1
ATOM 1390 C CA . PRO A 1 174 ? 15.998 14.365 -25.560 1.00 94.25 174 PRO A CA 1
ATOM 1391 C C . PRO A 1 174 ? 14.622 15.041 -25.462 1.00 94.25 174 PRO A C 1
ATOM 1393 O O . PRO A 1 174 ? 14.534 16.248 -25.259 1.00 94.25 174 PRO A O 1
ATOM 1396 N N . ALA A 1 175 ? 13.539 14.275 -25.620 1.00 94.62 175 ALA A N 1
ATOM 1397 C CA . ALA A 1 175 ? 12.167 14.745 -25.443 1.00 94.62 175 ALA A CA 1
ATOM 1398 C C . ALA A 1 175 ? 11.686 14.690 -23.977 1.00 94.62 175 ALA A C 1
ATOM 1400 O O . ALA A 1 175 ? 10.538 15.032 -23.705 1.00 94.62 175 ALA A O 1
ATOM 1401 N N . GLY A 1 176 ? 12.552 14.273 -23.050 1.00 94.56 176 GLY A N 1
ATOM 1402 C CA . GLY A 1 176 ? 12.282 14.213 -21.619 1.00 94.56 176 GLY A CA 1
ATOM 1403 C C . GLY A 1 176 ? 11.770 12.857 -21.131 1.00 94.56 176 GLY A C 1
ATOM 1404 O O . GLY A 1 176 ? 11.157 12.079 -21.870 1.00 94.56 176 GLY A O 1
ATOM 1405 N N . ILE A 1 177 ? 12.025 12.608 -19.845 1.00 96.75 177 ILE A N 1
ATOM 1406 C CA . ILE A 1 177 ? 11.472 11.500 -19.065 1.00 96.75 177 ILE A CA 1
ATOM 1407 C C . ILE A 1 177 ? 10.529 12.108 -18.027 1.00 96.75 177 ILE A C 1
ATOM 1409 O O . ILE A 1 177 ? 10.925 12.988 -17.263 1.00 96.75 177 ILE A O 1
ATOM 1413 N N . TYR A 1 178 ? 9.290 11.637 -18.002 1.00 96.44 178 TYR A N 1
ATOM 1414 C CA . TYR A 1 178 ? 8.227 12.132 -17.141 1.00 96.44 178 TYR A CA 1
ATOM 1415 C C . TYR A 1 178 ? 7.860 11.052 -16.130 1.00 96.44 178 TYR A C 1
ATOM 1417 O O . TYR A 1 178 ? 7.283 10.025 -16.487 1.00 96.44 178 TYR A O 1
ATOM 1425 N N . ASP A 1 179 ? 8.193 11.289 -14.862 1.00 95.81 179 ASP A N 1
ATOM 1426 C CA . ASP A 1 179 ? 7.816 10.394 -13.772 1.00 95.81 179 ASP A CA 1
ATOM 1427 C C . ASP A 1 179 ? 6.457 10.808 -13.196 1.00 95.81 179 ASP A C 1
ATOM 1429 O O . ASP A 1 179 ? 6.306 11.851 -12.556 1.00 95.81 179 ASP A O 1
ATOM 1433 N N . THR A 1 180 ? 5.447 9.977 -13.429 1.00 94.00 180 THR A N 1
ATOM 1434 C CA . THR A 1 180 ? 4.079 10.228 -12.967 1.00 94.00 180 THR A CA 1
ATOM 1435 C C . THR A 1 180 ? 3.960 10.236 -11.450 1.00 94.00 180 THR A C 1
ATOM 1437 O O . THR A 1 180 ? 3.137 10.984 -10.931 1.00 94.00 180 THR A O 1
ATOM 1440 N N . LYS A 1 181 ? 4.801 9.499 -10.713 1.00 86.94 181 LYS A N 1
ATOM 1441 C CA . LYS A 1 181 ? 4.807 9.563 -9.248 1.00 86.94 181 LYS A CA 1
ATOM 1442 C C . LYS A 1 181 ? 5.231 10.946 -8.777 1.00 86.94 181 LYS A C 1
ATOM 1444 O O . LYS A 1 181 ? 4.542 11.549 -7.957 1.00 86.94 181 LYS A O 1
ATOM 1449 N N . TYR A 1 182 ? 6.300 11.483 -9.367 1.00 89.00 182 TYR A N 1
ATOM 1450 C CA . TYR A 1 182 ? 6.746 12.848 -9.095 1.00 89.00 182 TYR A CA 1
ATOM 1451 C C . TYR A 1 182 ? 5.647 13.871 -9.414 1.00 89.00 182 TYR A C 1
ATOM 1453 O O . TYR A 1 182 ? 5.327 14.708 -8.573 1.00 89.00 182 TYR A O 1
ATOM 1461 N N . LEU A 1 183 ? 5.014 13.763 -10.589 1.00 89.38 183 LEU A N 1
ATOM 1462 C CA . LEU A 1 183 ? 3.909 14.647 -10.977 1.00 89.38 183 LEU A CA 1
ATOM 1463 C C . LEU A 1 183 ? 2.750 14.581 -9.975 1.00 89.38 183 LEU A C 1
ATOM 1465 O O . LEU A 1 183 ? 2.245 15.614 -9.545 1.00 89.38 183 LEU A O 1
ATOM 1469 N N . THR A 1 184 ? 2.338 13.381 -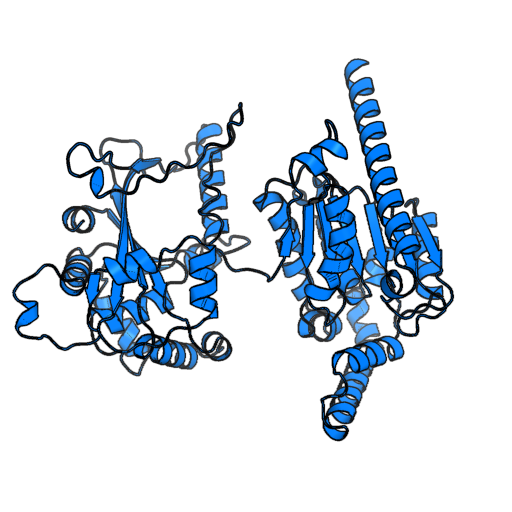9.565 1.00 82.44 184 THR A N 1
ATOM 1470 C CA . THR A 1 184 ? 1.221 13.219 -8.622 1.00 82.44 184 THR A CA 1
ATOM 1471 C C . THR A 1 184 ? 1.524 13.791 -7.241 1.00 82.44 184 THR A C 1
ATOM 1473 O O . THR A 1 184 ? 0.644 14.382 -6.622 1.00 82.44 184 THR A O 1
ATOM 1476 N N . GLU A 1 185 ? 2.763 13.665 -6.770 1.00 77.75 185 GLU A N 1
ATOM 1477 C CA . GLU A 1 185 ? 3.167 14.079 -5.427 1.00 77.75 185 GLU A CA 1
ATOM 1478 C C . GLU A 1 185 ? 3.473 15.579 -5.339 1.00 77.75 185 GLU A C 1
ATOM 1480 O O . GLU A 1 185 ? 3.016 16.255 -4.417 1.00 77.75 185 GLU A O 1
ATOM 1485 N N . PHE A 1 186 ? 4.211 16.122 -6.310 1.00 76.94 186 PHE A N 1
ATOM 1486 C CA . PHE A 1 186 ? 4.741 17.484 -6.230 1.00 76.94 186 PHE A CA 1
ATOM 1487 C C . PHE A 1 186 ? 3.936 18.502 -7.040 1.00 76.94 186 PHE A C 1
ATOM 1489 O O . PHE A 1 186 ? 3.716 19.614 -6.550 1.00 76.94 186 PHE A O 1
ATOM 1496 N N . GLU A 1 187 ? 3.457 18.125 -8.230 1.00 83.88 187 GLU A N 1
ATOM 1497 C CA . GLU A 1 187 ? 2.696 19.029 -9.106 1.00 83.88 187 GLU A CA 1
ATOM 1498 C C . GLU A 1 187 ? 1.199 18.997 -8.776 1.00 83.88 187 GLU A C 1
ATOM 1500 O O . GLU A 1 187 ? 0.588 20.031 -8.511 1.00 83.88 187 GLU A O 1
ATOM 1505 N N . LEU A 1 188 ? 0.604 17.800 -8.736 1.00 79.19 188 LEU A N 1
ATOM 1506 C CA . LEU A 1 188 ? -0.830 17.612 -8.484 1.00 79.19 188 LEU A CA 1
ATOM 1507 C C . LEU A 1 188 ? -1.178 17.559 -6.992 1.00 79.19 188 LEU A C 1
ATOM 1509 O O . LEU A 1 188 ? -2.339 17.760 -6.636 1.00 79.19 188 LEU A O 1
ATOM 1513 N N . ARG A 1 189 ? -0.189 17.298 -6.125 1.00 74.50 189 ARG A N 1
ATOM 1514 C CA . ARG A 1 189 ? -0.342 17.180 -4.662 1.00 74.50 189 ARG A CA 1
ATOM 1515 C C . ARG A 1 189 ? -1.488 16.253 -4.251 1.00 74.50 189 ARG A C 1
ATOM 1517 O O . ARG A 1 189 ? -2.298 16.583 -3.383 1.00 74.50 189 ARG A O 1
ATOM 1524 N N . LEU A 1 190 ? -1.562 15.099 -4.904 1.00 65.81 190 LEU A N 1
ATOM 1525 C CA . LEU A 1 190 ? -2.523 14.053 -4.582 1.00 65.81 190 LEU A CA 1
ATOM 1526 C C . LEU A 1 190 ? -2.282 13.500 -3.165 1.00 65.81 190 LEU A C 1
ATOM 1528 O O . LEU A 1 190 ? -1.156 13.536 -2.668 1.00 65.81 190 LEU A O 1
ATOM 1532 N N . THR A 1 191 ? -3.321 12.970 -2.502 1.00 56.31 191 THR A N 1
ATOM 1533 C CA . THR A 1 191 ? -3.168 12.446 -1.125 1.00 56.31 191 THR A CA 1
ATOM 1534 C C . THR A 1 191 ? -2.292 11.196 -1.074 1.00 56.31 191 THR A C 1
ATOM 1536 O O . THR A 1 191 ? -1.633 10.947 -0.064 1.00 56.31 191 THR A O 1
ATOM 1539 N N . ALA A 1 192 ? -2.230 10.450 -2.178 1.00 53.16 192 ALA A N 1
ATOM 1540 C CA . ALA A 1 192 ? -1.311 9.347 -2.385 1.00 53.16 192 ALA A CA 1
ATOM 1541 C C . ALA A 1 192 ? -0.722 9.375 -3.806 1.00 53.16 192 ALA A C 1
ATOM 1543 O O . ALA A 1 192 ? -1.310 9.929 -4.734 1.00 53.16 192 ALA A O 1
ATOM 1544 N N . SER A 1 193 ? 0.463 8.775 -3.963 1.00 69.75 193 SER A N 1
ATOM 1545 C CA . SER A 1 193 ? 1.247 8.795 -5.208 1.00 69.75 193 SER A CA 1
ATOM 1546 C C . SER A 1 193 ? 1.597 7.399 -5.739 1.00 69.75 193 SER A C 1
ATOM 1548 O O . SER A 1 193 ? 2.467 7.271 -6.594 1.00 69.75 193 SER A O 1
ATOM 1550 N N . TYR A 1 194 ? 0.958 6.330 -5.241 1.00 73.94 194 TYR A N 1
ATOM 1551 C CA . TYR A 1 194 ? 1.092 4.999 -5.848 1.00 73.94 194 TYR A CA 1
ATOM 1552 C C . TYR A 1 194 ? 0.212 4.884 -7.101 1.00 73.94 194 TYR A C 1
ATOM 1554 O O . TYR A 1 194 ? -0.828 5.539 -7.199 1.00 73.94 194 TYR A O 1
ATOM 1562 N N . LEU A 1 195 ? 0.657 4.075 -8.067 1.00 77.19 195 LEU A N 1
ATOM 1563 C CA . LEU A 1 195 ? 0.123 4.063 -9.431 1.00 77.19 195 LEU A CA 1
ATOM 1564 C C . LEU A 1 195 ? -1.387 3.819 -9.493 1.00 77.19 195 LEU A C 1
ATOM 1566 O O . LEU A 1 195 ? -2.091 4.546 -10.190 1.00 77.19 195 LEU A O 1
ATOM 1570 N N . GLU A 1 196 ? -1.887 2.837 -8.743 1.00 72.38 196 GLU A N 1
ATOM 1571 C CA . GLU A 1 196 ? -3.309 2.490 -8.735 1.00 72.38 196 GLU A CA 1
ATOM 1572 C C . GLU A 1 196 ? -4.188 3.655 -8.258 1.00 72.38 196 GLU A C 1
ATOM 1574 O O . GLU A 1 196 ? -5.159 4.011 -8.928 1.00 72.38 196 GLU A O 1
ATOM 1579 N N . TYR A 1 197 ? -3.820 4.308 -7.152 1.00 64.94 197 TYR A N 1
ATOM 1580 C CA . TYR A 1 197 ? -4.547 5.475 -6.657 1.00 64.94 197 TYR A CA 1
ATOM 1581 C C . TYR A 1 197 ? -4.531 6.615 -7.671 1.00 64.94 197 TYR A C 1
ATOM 1583 O O . TYR A 1 197 ? -5.577 7.192 -7.972 1.00 64.94 197 TYR A O 1
ATOM 1591 N N . ALA A 1 198 ? -3.358 6.923 -8.233 1.00 71.50 198 ALA A N 1
ATOM 1592 C CA . ALA A 1 198 ? -3.230 7.970 -9.238 1.00 71.50 198 ALA A CA 1
ATOM 1593 C C . ALA A 1 198 ? -4.121 7.680 -10.457 1.00 71.50 198 ALA A C 1
ATOM 1595 O O . ALA A 1 198 ? -4.819 8.571 -10.938 1.00 71.50 198 ALA A O 1
ATOM 1596 N N . TYR A 1 199 ? -4.157 6.425 -10.914 1.00 80.44 199 TYR A N 1
ATOM 1597 C CA . TYR A 1 199 ? -5.031 5.980 -11.996 1.00 80.44 199 TYR A CA 1
ATOM 1598 C C . TYR A 1 199 ? -6.516 6.149 -11.646 1.00 80.44 199 TYR A C 1
ATOM 1600 O O . TYR A 1 199 ? -7.242 6.810 -12.392 1.00 80.44 199 TYR A O 1
ATOM 1608 N N . LYS A 1 200 ? -6.966 5.605 -10.504 1.00 68.00 200 LYS A N 1
ATOM 1609 C CA . LYS A 1 200 ? -8.366 5.683 -10.051 1.00 68.00 200 LYS A CA 1
ATOM 1610 C C . LYS A 1 200 ? -8.821 7.134 -9.917 1.00 68.00 200 LYS A C 1
ATOM 1612 O O . LYS A 1 200 ? -9.868 7.511 -10.444 1.00 68.00 200 LYS A O 1
ATOM 1617 N N . LYS A 1 201 ? -8.005 7.974 -9.277 1.00 70.81 201 LYS A N 1
ATOM 1618 C CA . LYS A 1 201 ? -8.288 9.396 -9.074 1.00 70.81 201 LYS A CA 1
ATOM 1619 C C . LYS A 1 201 ? -8.424 10.143 -10.403 1.00 70.81 201 LYS A C 1
ATOM 1621 O O . LYS A 1 201 ? -9.435 10.809 -10.620 1.00 70.81 201 LYS A O 1
ATOM 1626 N N . CYS A 1 202 ? -7.466 9.974 -11.314 1.00 78.50 202 CYS A N 1
ATOM 1627 C CA . CYS A 1 202 ? -7.509 10.595 -12.639 1.00 78.50 202 CYS A CA 1
ATOM 1628 C C . CYS A 1 202 ? -8.697 10.100 -13.478 1.00 78.50 202 CYS A C 1
ATOM 1630 O O . CYS A 1 202 ? -9.343 10.901 -14.151 1.00 78.50 202 CYS A O 1
ATOM 1632 N N . LYS A 1 203 ? -9.037 8.804 -13.414 1.00 76.69 203 LYS A N 1
ATOM 1633 C CA . LYS A 1 203 ? -10.202 8.236 -14.113 1.00 76.69 203 LYS A CA 1
ATOM 1634 C C . LYS A 1 203 ? -11.516 8.827 -13.598 1.00 76.69 203 LYS A C 1
ATOM 1636 O O . LYS A 1 203 ? -12.379 9.194 -14.400 1.00 76.69 203 LYS A O 1
ATOM 1641 N N . LEU A 1 204 ? -11.662 8.956 -12.279 1.00 67.88 204 LEU A N 1
ATOM 1642 C CA . LEU A 1 204 ? -12.830 9.577 -11.651 1.00 67.88 204 LEU A CA 1
ATOM 1643 C C . LEU A 1 204 ? -12.961 11.053 -12.032 1.00 67.88 204 LEU A C 1
ATOM 1645 O O . LEU A 1 204 ? -14.049 11.493 -12.404 1.00 67.88 204 LEU A O 1
ATOM 1649 N N . ASP A 1 205 ? -11.866 11.811 -11.977 1.00 71.50 205 ASP A N 1
ATOM 1650 C CA . ASP A 1 205 ? -11.873 13.234 -12.325 1.00 71.50 205 ASP A CA 1
ATOM 1651 C C . ASP A 1 205 ? -12.196 13.443 -13.819 1.00 71.50 205 ASP A C 1
ATOM 1653 O O . ASP A 1 205 ? -13.008 14.310 -14.153 1.00 71.50 205 ASP A O 1
ATOM 1657 N N . ASN A 1 206 ? -11.681 12.580 -14.705 1.00 77.25 206 ASN A N 1
ATOM 1658 C CA . ASN A 1 206 ? -12.029 12.568 -16.131 1.00 77.25 206 ASN A CA 1
ATOM 1659 C C . ASN A 1 206 ? -13.527 12.283 -16.358 1.00 77.25 206 ASN A C 1
ATOM 1661 O O . ASN A 1 206 ? -14.191 12.973 -17.132 1.00 77.25 206 ASN A O 1
ATOM 1665 N N . SER A 1 207 ? -14.086 11.309 -15.631 1.00 69.19 207 SER A N 1
ATOM 1666 C CA . SER A 1 207 ? -15.502 10.916 -15.741 1.00 69.19 207 SER A CA 1
ATOM 1667 C C . SER A 1 207 ? -16.448 12.007 -15.224 1.00 69.19 207 SER A C 1
ATOM 1669 O O . SER A 1 207 ? -17.460 12.317 -15.855 1.00 69.19 207 SER A O 1
ATOM 1671 N N . ARG A 1 208 ? -16.097 12.655 -14.105 1.00 66.94 208 ARG A N 1
ATOM 1672 C CA . ARG A 1 208 ? -16.837 13.807 -13.560 1.00 66.94 208 ARG A CA 1
ATOM 1673 C C . ARG A 1 208 ? -16.823 14.995 -14.516 1.00 66.94 208 ARG A C 1
ATOM 1675 O O . ARG A 1 208 ? -17.853 15.656 -14.668 1.00 66.94 208 ARG A O 1
ATOM 1682 N N . GLY A 1 209 ? -15.686 15.246 -15.168 1.00 66.50 209 GLY A N 1
ATOM 1683 C CA . GLY A 1 209 ? -15.564 16.265 -16.210 1.00 66.50 209 GLY A CA 1
ATOM 1684 C C . GLY A 1 209 ? -16.541 16.033 -17.364 1.00 66.50 209 GLY A C 1
ATOM 1685 O O . GLY A 1 209 ? -17.217 16.969 -17.787 1.00 66.50 209 GLY A O 1
ATOM 1686 N N . LEU A 1 210 ? -16.690 14.775 -17.793 1.00 68.75 210 LEU A N 1
ATOM 1687 C CA . LEU A 1 210 ? -17.596 14.383 -18.875 1.00 68.75 210 LEU A CA 1
ATOM 1688 C C . LEU A 1 210 ? -19.084 14.544 -18.502 1.00 68.75 210 LEU A C 1
ATOM 1690 O O . LEU A 1 210 ? -19.874 15.031 -19.307 1.00 68.75 210 LEU A O 1
ATOM 1694 N N . MET A 1 211 ? -19.463 14.176 -17.272 1.00 61.72 211 MET A N 1
ATOM 1695 C CA . MET A 1 211 ? -20.851 14.235 -16.776 1.00 61.72 211 MET A CA 1
ATOM 1696 C C . MET A 1 211 ? -21.340 15.658 -16.475 1.00 61.72 211 MET A C 1
ATOM 1698 O O . MET A 1 211 ? -22.524 15.950 -16.611 1.00 61.72 211 MET A O 1
ATOM 1702 N N . SER A 1 212 ? -20.442 16.555 -16.063 1.00 57.91 212 SER A N 1
ATOM 1703 C CA . SER A 1 212 ? -20.819 17.893 -15.583 1.00 57.91 212 SER A CA 1
ATOM 1704 C C . SER A 1 212 ? -21.009 18.922 -16.707 1.00 57.91 212 SER A C 1
ATOM 1706 O O . SER A 1 212 ? -21.277 20.087 -16.420 1.00 57.91 212 SER A O 1
ATOM 1708 N N . GLY A 1 213 ? -20.809 18.540 -17.978 1.00 55.88 213 GLY A N 1
ATOM 1709 C CA . GLY A 1 213 ? -20.810 19.470 -19.118 1.00 55.88 213 GLY A CA 1
ATOM 1710 C C . GLY A 1 213 ? -19.764 20.590 -19.002 1.00 55.88 213 GLY A C 1
ATOM 1711 O O . GLY A 1 213 ? -19.856 21.607 -19.689 1.00 55.88 213 GLY A O 1
ATOM 1712 N N . ALA A 1 214 ? -18.791 20.438 -18.099 1.00 51.47 214 ALA A N 1
ATOM 1713 C CA . ALA A 1 214 ? -17.790 21.448 -17.813 1.00 51.47 214 ALA A CA 1
ATOM 1714 C C . ALA A 1 214 ? -16.783 21.521 -18.970 1.00 51.47 214 ALA A C 1
ATOM 1716 O O . ALA A 1 214 ? -16.302 20.500 -19.451 1.00 51.47 214 ALA A O 1
ATOM 1717 N N . SER A 1 215 ? -16.415 22.738 -19.377 1.00 53.06 215 SER A N 1
ATOM 1718 C CA . SER A 1 215 ? -15.415 23.041 -20.419 1.00 53.06 215 SER A CA 1
ATOM 1719 C C . SER A 1 215 ? -13.963 22.700 -20.002 1.00 53.06 215 SER A C 1
ATOM 1721 O O . SER A 1 215 ? -13.027 23.427 -20.338 1.00 53.06 215 SER A O 1
ATOM 1723 N N . GLY A 1 216 ? -13.759 21.643 -19.214 1.00 59.84 216 GLY A N 1
ATOM 1724 C CA . GLY A 1 216 ? -12.438 21.165 -18.811 1.00 59.84 216 GLY A CA 1
ATOM 1725 C C . GLY A 1 216 ? -11.821 20.224 -19.857 1.00 59.84 216 GLY A C 1
ATOM 1726 O O . GLY A 1 216 ? -12.563 19.561 -20.590 1.00 59.84 216 GLY A O 1
ATOM 1727 N N . PRO A 1 217 ? -10.478 20.142 -19.938 1.00 64.06 217 PRO A N 1
ATOM 1728 C CA . PRO A 1 217 ? -9.807 19.152 -20.774 1.00 64.06 217 PRO A CA 1
ATOM 1729 C C . PRO A 1 217 ? -10.129 17.748 -20.250 1.00 64.06 217 PRO A C 1
ATOM 1731 O O . PRO A 1 217 ? -9.987 17.474 -19.059 1.00 64.06 217 PRO A O 1
ATOM 1734 N N . HIS A 1 218 ? -10.580 16.872 -21.140 1.00 74.56 218 HIS A N 1
ATOM 1735 C CA . HIS A 1 218 ? -10.899 15.481 -20.844 1.00 74.56 218 HIS A CA 1
ATOM 1736 C C . HIS A 1 218 ? -10.131 14.588 -21.816 1.00 74.56 218 HIS A C 1
ATOM 1738 O O . HIS A 1 218 ? -9.916 14.957 -22.967 1.00 74.56 218 HIS A O 1
ATOM 1744 N N . VAL A 1 219 ? -9.703 13.421 -21.347 1.00 82.81 219 VAL A N 1
ATOM 1745 C CA . VAL A 1 219 ? -8.892 12.490 -22.131 1.00 82.81 219 VAL A CA 1
ATOM 1746 C C . VAL A 1 219 ? -9.772 11.355 -22.629 1.00 82.81 219 VAL A C 1
ATOM 1748 O O . VAL A 1 219 ? -10.441 10.688 -21.837 1.00 82.81 219 VAL A O 1
ATOM 1751 N N . HIS A 1 220 ? -9.725 11.108 -23.936 1.00 84.31 220 HIS A N 1
ATOM 1752 C CA . HIS A 1 220 ? -10.342 9.937 -24.560 1.00 84.31 220 HIS A CA 1
ATOM 1753 C C . HIS A 1 220 ? -9.259 8.957 -24.986 1.00 84.31 220 HIS A C 1
ATOM 1755 O O . HIS A 1 220 ? -8.261 9.351 -25.590 1.00 84.31 220 HIS A O 1
ATOM 1761 N N . VAL A 1 221 ? -9.453 7.676 -24.686 1.00 86.56 221 VAL A N 1
ATOM 1762 C CA . VAL A 1 221 ? -8.514 6.613 -25.048 1.00 86.56 221 VAL A CA 1
ATOM 1763 C C . VAL A 1 221 ? -9.229 5.581 -25.902 1.00 86.56 221 VAL A C 1
ATOM 1765 O O . VAL A 1 221 ? -10.278 5.071 -25.524 1.00 86.56 221 VAL A O 1
ATOM 1768 N N . GLU A 1 222 ? -8.634 5.258 -27.043 1.00 87.00 222 GLU A N 1
ATOM 1769 C CA . GLU A 1 222 ? -9.119 4.234 -27.961 1.00 87.00 222 GLU A CA 1
ATOM 1770 C C . GLU A 1 222 ? -8.041 3.184 -28.182 1.00 87.00 222 GLU A C 1
ATOM 1772 O O . GLU A 1 222 ? -6.867 3.514 -28.339 1.00 87.00 222 GLU A O 1
ATOM 1777 N N . PHE A 1 223 ? -8.432 1.916 -28.242 1.00 84.88 223 PHE A N 1
ATOM 1778 C CA . PHE A 1 223 ? -7.507 0.814 -28.487 1.00 84.88 223 PHE A CA 1
ATOM 1779 C C . PHE A 1 223 ? -7.639 0.307 -29.922 1.00 84.88 223 PHE A C 1
ATOM 1781 O O . PHE A 1 223 ? -8.727 0.300 -30.499 1.00 84.88 223 PHE A O 1
ATOM 1788 N N . CYS A 1 224 ? -6.524 -0.123 -30.515 1.00 77.88 224 CYS A N 1
ATOM 1789 C CA . CYS A 1 224 ? -6.560 -0.744 -31.836 1.00 77.88 224 CYS A CA 1
ATOM 1790 C C . CYS A 1 224 ? -7.295 -2.089 -31.788 1.00 77.88 224 CYS A C 1
ATOM 1792 O O . CYS A 1 224 ? -6.967 -2.950 -30.973 1.00 77.88 224 CYS A O 1
ATOM 1794 N N . GLN A 1 225 ? -8.219 -2.295 -32.725 1.00 73.81 225 GLN A N 1
ATOM 1795 C CA . GLN A 1 225 ? -8.777 -3.610 -33.020 1.00 73.81 225 GLN A CA 1
ATOM 1796 C C . GLN A 1 225 ? -7.861 -4.311 -34.030 1.00 73.81 225 GLN A C 1
ATOM 1798 O O . GLN A 1 225 ? -7.613 -3.793 -35.119 1.00 73.81 225 GLN A O 1
ATOM 1803 N N . TYR A 1 226 ? -7.304 -5.460 -33.647 1.00 72.62 226 TYR A N 1
ATOM 1804 C CA . TYR A 1 226 ? -6.436 -6.257 -34.514 1.00 72.62 226 TYR A CA 1
ATOM 1805 C C . TYR A 1 226 ? -7.246 -7.401 -35.127 1.00 72.62 226 TYR A C 1
ATOM 1807 O O . TYR A 1 226 ? -7.595 -8.356 -34.437 1.00 72.62 226 TYR A O 1
ATOM 1815 N N . GLU A 1 227 ? -7.542 -7.307 -36.423 1.00 71.69 227 GLU A N 1
ATOM 1816 C CA . GLU A 1 227 ? -8.288 -8.332 -37.161 1.00 71.69 227 GLU A CA 1
ATOM 1817 C C . GLU A 1 227 ? -7.364 -9.329 -37.887 1.00 71.69 227 GLU A C 1
ATOM 1819 O O . GLU A 1 227 ? -6.192 -9.055 -38.172 1.00 71.69 227 GLU A O 1
ATOM 1824 N N . GLY A 1 228 ? -7.907 -10.503 -38.223 1.00 70.38 228 GLY A N 1
ATOM 1825 C CA . GLY A 1 228 ? -7.221 -11.512 -39.035 1.00 70.38 228 GLY A CA 1
ATOM 1826 C C . GLY A 1 228 ? -6.033 -12.179 -38.318 1.00 70.38 228 GLY A C 1
ATOM 1827 O O . GLY A 1 228 ? -6.101 -12.408 -37.116 1.00 70.38 228 GLY A O 1
ATOM 1828 N N . PRO A 1 229 ? -4.928 -12.516 -39.011 1.00 63.47 229 PRO A N 1
ATOM 1829 C CA . PRO A 1 229 ? -3.823 -13.301 -38.442 1.00 63.47 229 PRO A CA 1
ATOM 1830 C C . PRO A 1 229 ? -3.021 -12.587 -37.337 1.00 63.47 229 PRO A C 1
ATOM 1832 O O . PRO A 1 229 ? -2.154 -13.207 -36.72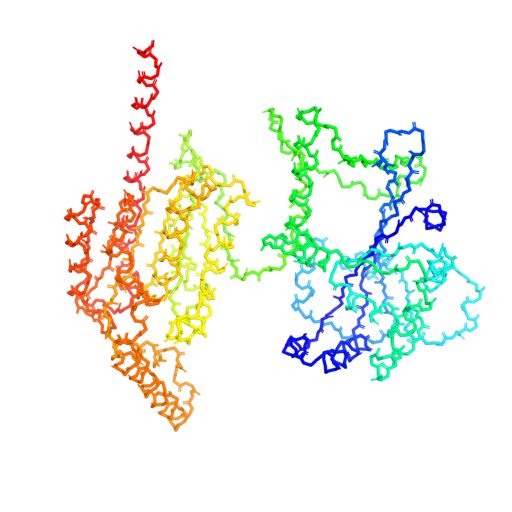9 1.00 63.47 229 PRO A O 1
ATOM 1835 N N . MET A 1 230 ? -3.270 -11.298 -37.068 1.00 62.56 230 MET A N 1
ATOM 1836 C CA . MET A 1 230 ? -2.684 -10.595 -35.917 1.00 62.56 230 MET A CA 1
ATOM 1837 C C . MET A 1 230 ? -3.447 -10.843 -34.612 1.00 62.56 230 MET A C 1
ATOM 1839 O O . MET A 1 230 ? -2.848 -10.681 -33.552 1.00 62.56 230 MET A O 1
ATOM 1843 N N . SER A 1 231 ? -4.715 -11.269 -34.662 1.00 63.25 231 SER A N 1
ATOM 1844 C CA . SER A 1 231 ? -5.509 -11.522 -33.451 1.00 63.25 231 SER A CA 1
ATOM 1845 C C . SER A 1 231 ? -4.919 -12.646 -32.596 1.00 63.25 231 SER A C 1
ATOM 1847 O O . SER A 1 231 ? -4.947 -12.561 -31.377 1.00 63.25 231 SER A O 1
ATOM 1849 N N . SER A 1 232 ? -4.279 -13.646 -33.213 1.00 58.84 232 SER A N 1
ATOM 1850 C CA . SER A 1 232 ? -3.625 -14.756 -32.505 1.00 58.84 232 SER A CA 1
ATOM 1851 C C . SER A 1 232 ? -2.378 -14.352 -31.712 1.00 58.84 232 SER A C 1
ATOM 1853 O O . SER A 1 232 ? -1.890 -15.138 -30.908 1.00 58.84 232 SER A O 1
ATOM 1855 N N . TYR A 1 233 ? -1.830 -13.158 -31.960 1.00 55.66 233 TYR A N 1
ATOM 1856 C CA . TYR A 1 233 ? -0.679 -12.608 -31.232 1.00 55.66 233 TYR A CA 1
ATOM 1857 C C . TYR A 1 233 ? -1.092 -11.599 -30.154 1.00 55.66 233 TYR A C 1
ATOM 1859 O O . TYR A 1 233 ? -0.232 -11.060 -29.457 1.00 55.66 233 TYR A O 1
ATOM 1867 N N . VAL A 1 234 ? -2.391 -11.317 -30.037 1.00 56.53 234 VAL A N 1
ATOM 1868 C CA . VAL A 1 234 ? -2.952 -10.364 -29.086 1.00 56.53 234 VAL A CA 1
ATOM 1869 C C . VAL A 1 234 ? -3.766 -11.155 -28.071 1.00 56.53 234 VAL A C 1
ATOM 1871 O O . VAL A 1 234 ? -4.840 -11.659 -28.383 1.00 56.53 234 VAL A O 1
ATOM 1874 N N . ASP A 1 235 ? -3.246 -11.265 -26.848 1.00 56.22 235 ASP A N 1
ATOM 1875 C CA . ASP A 1 235 ? -4.030 -11.769 -25.719 1.00 56.22 235 ASP A CA 1
ATOM 1876 C C . ASP A 1 235 ? -5.074 -10.703 -25.358 1.00 56.22 235 ASP A C 1
ATOM 1878 O O . ASP A 1 235 ? -4.784 -9.733 -24.653 1.00 56.22 235 ASP A O 1
ATOM 1882 N N . PHE A 1 236 ? -6.295 -10.867 -25.865 1.00 52.12 236 PHE A N 1
ATOM 1883 C CA . PHE A 1 236 ? -7.447 -10.127 -25.369 1.00 52.12 236 PHE A CA 1
ATOM 1884 C C . PHE A 1 236 ? -7.860 -10.751 -24.041 1.00 52.12 236 PHE A C 1
ATOM 1886 O O . PHE A 1 236 ? -8.457 -11.825 -24.000 1.00 52.12 236 PHE A O 1
ATOM 1893 N N . ARG A 1 237 ? -7.513 -10.091 -22.936 1.00 50.31 237 ARG A N 1
ATOM 1894 C CA . ARG A 1 237 ? -8.146 -10.382 -21.653 1.00 50.31 237 ARG A CA 1
ATOM 1895 C C . ARG A 1 237 ? -9.416 -9.558 -21.583 1.00 50.31 237 ARG A C 1
ATOM 1897 O O . ARG A 1 237 ? -9.349 -8.340 -21.430 1.00 50.31 237 ARG A O 1
ATOM 1904 N N . GLU A 1 238 ? -10.555 -10.219 -21.742 1.00 42.09 238 GLU A N 1
ATOM 1905 C CA . GLU A 1 238 ? -11.832 -9.611 -21.391 1.00 42.09 238 GLU A CA 1
ATOM 1906 C C . GLU A 1 238 ? -11.764 -9.237 -19.910 1.00 42.09 238 GLU A C 1
ATOM 1908 O O . GLU A 1 238 ? -11.435 -10.063 -19.051 1.00 42.09 238 GLU A O 1
ATOM 1913 N N . CYS A 1 239 ? -12.011 -7.962 -19.614 1.00 40.59 239 CYS A N 1
ATOM 1914 C CA . CYS A 1 239 ? -12.399 -7.607 -18.263 1.00 40.59 239 CYS A CA 1
ATOM 1915 C C . CYS A 1 239 ? -13.708 -8.349 -18.031 1.00 40.59 239 CYS A C 1
ATOM 1917 O O . CYS A 1 239 ? -14.641 -8.175 -18.806 1.00 40.59 239 CYS A O 1
ATOM 1919 N N . LEU A 1 240 ? -13.749 -9.243 -17.043 1.00 39.09 240 LEU A N 1
ATOM 1920 C CA . LEU A 1 240 ? -15.022 -9.812 -16.629 1.00 39.09 240 LEU A CA 1
ATOM 1921 C C . LEU A 1 240 ? -15.850 -8.642 -16.109 1.00 39.09 240 LEU A C 1
ATOM 1923 O O . LEU A 1 240 ? -15.587 -8.151 -15.010 1.00 39.09 240 LEU A O 1
ATOM 1927 N N . ASP A 1 241 ? -16.788 -8.178 -16.929 1.00 35.66 241 ASP A N 1
ATOM 1928 C CA . ASP A 1 241 ? -17.790 -7.217 -16.511 1.00 35.66 241 ASP A CA 1
ATOM 1929 C C . ASP A 1 241 ? -18.516 -7.839 -15.324 1.00 35.66 241 ASP A C 1
ATOM 1931 O O . ASP A 1 241 ? -19.184 -8.876 -15.421 1.00 35.66 241 ASP A O 1
ATOM 1935 N N . VAL A 1 242 ? -18.355 -7.218 -14.161 1.00 37.03 242 VAL A N 1
ATOM 1936 C CA . VAL A 1 242 ? -19.334 -7.394 -13.103 1.00 37.03 242 VAL A CA 1
ATOM 1937 C C . VAL A 1 242 ? -20.587 -6.756 -13.678 1.00 37.03 242 VAL A C 1
ATOM 1939 O O . VAL A 1 242 ? -20.654 -5.538 -13.776 1.00 37.03 242 VAL A O 1
ATOM 1942 N N . ASN A 1 243 ? -21.533 -7.575 -14.143 1.00 31.72 243 ASN A N 1
ATOM 1943 C CA . ASN A 1 243 ? -22.836 -7.123 -14.623 1.00 31.72 243 ASN A CA 1
ATOM 1944 C C . ASN A 1 243 ? -23.544 -6.338 -13.501 1.00 31.72 243 ASN A C 1
ATOM 1946 O O . ASN A 1 243 ? -24.354 -6.900 -12.764 1.00 31.72 243 ASN A O 1
ATOM 1950 N N . SER A 1 244 ? -23.248 -5.048 -13.356 1.00 31.81 244 SER A N 1
ATOM 1951 C CA . SER A 1 244 ? -24.029 -4.109 -12.570 1.00 31.81 244 SER A CA 1
ATOM 1952 C C . SER A 1 244 ? -24.800 -3.225 -13.543 1.00 31.81 244 SER A C 1
ATOM 1954 O O . SER A 1 244 ? -24.275 -2.398 -14.286 1.00 31.81 244 SER A O 1
ATOM 1956 N N . SER A 1 245 ? -26.108 -3.453 -13.584 1.00 33.94 245 SER A N 1
ATOM 1957 C CA . SER A 1 245 ? -27.037 -2.498 -14.164 1.00 33.94 245 SER A CA 1
ATOM 1958 C C . SER A 1 245 ? -26.901 -1.169 -13.416 1.00 33.94 245 SER A C 1
ATOM 1960 O O . SER A 1 245 ? -27.083 -1.149 -12.202 1.00 33.94 245 SER A O 1
ATOM 1962 N N . GLU A 1 246 ? -26.655 -0.099 -14.176 1.00 34.47 246 GLU A N 1
ATOM 1963 C CA . GLU A 1 246 ? -26.553 1.319 -13.783 1.00 34.47 246 GLU A CA 1
ATOM 1964 C C . GLU A 1 246 ? -25.137 1.856 -13.485 1.00 34.47 246 GLU A C 1
ATOM 1966 O O . GLU A 1 246 ? -24.689 1.968 -12.351 1.00 34.47 246 GLU A O 1
ATOM 1971 N N . GLY A 1 247 ? -24.479 2.343 -14.546 1.00 36.91 247 GLY A N 1
ATOM 1972 C CA . GLY A 1 247 ? -23.699 3.589 -14.512 1.00 36.91 247 GLY A CA 1
ATOM 1973 C C . GLY A 1 247 ? -22.404 3.628 -13.694 1.00 36.91 247 GLY A C 1
ATOM 1974 O O . GLY A 1 247 ? -21.882 4.724 -13.483 1.00 36.91 247 GLY A O 1
ATOM 1975 N N . GLN A 1 248 ? -21.865 2.494 -13.249 1.00 35.47 248 GLN A N 1
ATOM 1976 C CA . GLN A 1 248 ? -20.557 2.430 -12.595 1.00 35.47 248 GLN A CA 1
ATOM 1977 C C . GLN A 1 248 ? -19.451 2.149 -13.618 1.00 35.47 248 GLN A C 1
ATOM 1979 O O . GLN A 1 248 ? -19.539 1.238 -14.433 1.00 35.47 248 GLN A O 1
ATOM 1984 N N . THR A 1 249 ? -18.404 2.976 -13.607 1.00 38.25 249 THR A N 1
ATOM 1985 C CA . THR A 1 249 ? -17.218 2.822 -14.461 1.00 38.25 249 THR A CA 1
ATOM 1986 C C . THR A 1 249 ? -16.530 1.481 -14.209 1.00 38.25 249 THR A C 1
ATOM 1988 O O . THR A 1 249 ? -15.836 1.339 -13.207 1.00 38.25 249 THR A O 1
ATOM 1991 N N . GLU A 1 250 ? -16.639 0.551 -15.158 1.00 38.06 250 GLU A N 1
ATOM 1992 C CA . GLU A 1 250 ? -15.935 -0.737 -15.174 1.00 38.06 250 GLU A CA 1
ATOM 1993 C C . GLU A 1 250 ? -14.418 -0.531 -14.998 1.00 38.06 250 GLU A C 1
ATOM 1995 O O . GLU A 1 250 ? -13.750 0.127 -15.808 1.00 38.06 250 GLU A O 1
ATOM 2000 N N . ILE A 1 251 ? -13.854 -1.037 -13.899 1.00 42.34 251 ILE A N 1
ATOM 2001 C CA . ILE A 1 251 ? -12.408 -1.166 -13.685 1.00 42.34 251 ILE A CA 1
ATOM 2002 C C . ILE A 1 251 ? -12.086 -2.657 -13.625 1.00 42.34 251 ILE A C 1
ATOM 2004 O O . ILE A 1 251 ? -12.736 -3.426 -12.926 1.00 42.34 251 ILE A O 1
ATOM 2008 N N . CYS A 1 252 ? -11.044 -3.057 -14.350 1.00 39.91 252 CYS A N 1
ATOM 2009 C CA . CYS A 1 252 ? -10.524 -4.414 -14.330 1.00 39.91 252 CYS A CA 1
ATOM 2010 C C . CYS A 1 252 ? -9.981 -4.768 -12.934 1.00 39.91 252 CYS A C 1
ATOM 2012 O O . CYS A 1 252 ? -8.915 -4.284 -12.549 1.00 39.91 252 CYS A O 1
ATOM 2014 N N . ALA A 1 253 ? -10.656 -5.666 -12.214 1.00 37.84 253 ALA A N 1
ATOM 2015 C CA . ALA A 1 253 ? -10.209 -6.184 -10.915 1.00 37.84 253 ALA A CA 1
ATOM 2016 C C . ALA A 1 253 ? -8.852 -6.924 -10.966 1.00 37.84 253 ALA A C 1
ATOM 2018 O O . ALA A 1 253 ? -8.252 -7.188 -9.932 1.00 37.84 253 ALA A O 1
ATOM 2019 N N . GLN A 1 254 ? -8.335 -7.255 -12.158 1.00 35.34 254 GLN A N 1
ATOM 2020 C CA . GLN A 1 254 ? -6.995 -7.840 -12.311 1.00 35.34 254 GLN A CA 1
ATOM 2021 C C . GLN A 1 254 ? -5.870 -6.787 -12.330 1.00 35.34 254 GLN A C 1
ATOM 2023 O O . GLN A 1 254 ? -4.714 -7.144 -12.122 1.00 35.34 254 GLN A O 1
ATOM 2028 N N . PHE A 1 255 ? -6.177 -5.504 -12.567 1.00 34.25 255 PHE A N 1
ATOM 2029 C CA . PHE A 1 255 ? -5.184 -4.419 -12.636 1.00 34.25 255 PHE A CA 1
ATOM 2030 C C . PHE A 1 255 ? -4.978 -3.676 -11.304 1.00 34.25 255 PHE A C 1
ATOM 2032 O O . PHE A 1 255 ? -3.985 -2.964 -11.161 1.00 34.25 255 PHE A O 1
ATOM 2039 N N . SER A 1 256 ? -5.871 -3.850 -10.322 1.00 36.62 256 SER A N 1
ATOM 2040 C CA . SER A 1 256 ? -5.765 -3.255 -8.976 1.00 36.62 256 SER A CA 1
ATOM 2041 C C . SER A 1 256 ? -4.638 -3.845 -8.123 1.00 36.62 256 SER A C 1
ATOM 2043 O O . SER A 1 256 ? -4.327 -3.345 -7.055 1.00 36.62 256 SER A O 1
ATOM 2045 N N . ALA A 1 257 ? -3.982 -4.907 -8.579 1.00 35.12 257 ALA A N 1
ATOM 2046 C CA . ALA A 1 257 ? -3.037 -5.642 -7.752 1.00 35.12 257 ALA A CA 1
ATOM 2047 C C . ALA A 1 257 ? -1.610 -5.018 -7.705 1.00 35.12 257 ALA A C 1
ATOM 2049 O O . ALA A 1 257 ? -0.725 -5.526 -7.033 1.00 35.12 257 ALA A O 1
ATOM 2050 N N . PHE A 1 258 ? -1.348 -3.876 -8.355 1.00 36.78 258 PHE A N 1
ATOM 2051 C CA . PHE A 1 258 ? 0.020 -3.347 -8.546 1.00 36.78 258 PHE A CA 1
ATOM 2052 C C . PHE A 1 258 ? 0.320 -2.003 -7.835 1.00 36.78 258 PHE A C 1
ATOM 2054 O O . PHE A 1 258 ? 0.878 -1.080 -8.434 1.00 36.78 258 PHE A O 1
ATOM 2061 N N . GLY A 1 259 ? -0.000 -1.862 -6.538 1.00 30.08 259 GLY A N 1
ATOM 2062 C CA . GLY A 1 259 ? 0.214 -0.605 -5.796 1.00 30.08 259 GLY A CA 1
ATOM 2063 C C . GLY A 1 259 ? 0.575 -0.724 -4.305 1.00 30.08 259 GLY A C 1
ATOM 2064 O O . GLY A 1 259 ? -0.298 -0.776 -3.458 1.00 30.08 259 GLY A O 1
ATOM 2065 N N . CYS A 1 260 ? 1.876 -0.656 -3.983 1.00 32.16 260 CYS A N 1
ATOM 2066 C CA . CYS A 1 260 ? 2.488 -0.317 -2.676 1.00 32.16 260 CYS A CA 1
ATOM 2067 C C . CYS A 1 260 ? 1.708 -0.713 -1.395 1.00 32.16 260 CYS A C 1
ATOM 2069 O O . CYS A 1 260 ? 1.103 0.123 -0.720 1.00 32.16 260 CYS A O 1
ATOM 2071 N N . GLU A 1 261 ? 1.811 -1.981 -1.006 1.00 45.00 261 GLU A N 1
ATOM 2072 C CA . GLU A 1 261 ? 1.070 -2.539 0.125 1.00 45.00 261 GLU A CA 1
ATOM 2073 C C . GLU A 1 261 ? 1.606 -2.090 1.497 1.00 45.00 261 GLU A C 1
ATOM 2075 O O . GLU A 1 261 ? 2.758 -2.318 1.889 1.00 45.00 261 GLU A O 1
ATOM 2080 N N . ILE A 1 262 ? 0.707 -1.507 2.293 1.00 50.25 262 ILE A N 1
ATOM 2081 C CA . ILE A 1 262 ? 0.638 -1.893 3.701 1.00 50.25 262 ILE A CA 1
ATOM 2082 C C . ILE A 1 262 ? 0.429 -3.416 3.707 1.00 50.25 262 ILE A C 1
ATOM 2084 O O . ILE A 1 262 ? -0.462 -3.888 3.023 1.00 50.25 262 ILE A O 1
ATOM 2088 N N . ASP A 1 263 ? 1.225 -4.180 4.453 1.00 55.19 263 ASP A N 1
ATOM 2089 C CA . ASP A 1 263 ? 1.038 -5.635 4.569 1.00 55.19 263 ASP A CA 1
ATOM 2090 C C . ASP A 1 263 ? -0.225 -5.909 5.416 1.00 55.19 263 ASP A C 1
ATOM 2092 O O . ASP A 1 263 ? -0.180 -5.965 6.651 1.00 55.19 263 ASP A O 1
ATOM 2096 N N . TYR A 1 264 ? -1.383 -5.930 4.752 1.00 65.62 264 TYR A N 1
ATOM 2097 C CA . TYR A 1 264 ? -2.694 -6.255 5.309 1.00 65.62 264 TYR A CA 1
ATOM 2098 C C . TYR A 1 264 ? -3.199 -7.552 4.677 1.00 65.62 264 TYR A C 1
ATOM 2100 O O . TYR A 1 264 ? -2.862 -7.887 3.549 1.00 65.62 264 TYR A O 1
ATOM 2108 N N . ASN A 1 265 ? -4.008 -8.309 5.414 1.00 67.06 265 ASN A N 1
ATOM 2109 C CA . ASN A 1 265 ? -4.596 -9.545 4.904 1.00 67.06 265 ASN A CA 1
ATOM 2110 C C . ASN A 1 265 ? -6.112 -9.387 4.855 1.00 67.06 265 ASN A C 1
ATOM 2112 O O . ASN A 1 265 ? -6.749 -9.327 5.910 1.00 67.06 265 ASN A O 1
ATOM 2116 N N . ILE A 1 266 ? -6.676 -9.330 3.648 1.00 72.69 266 ILE A N 1
ATOM 2117 C CA . ILE A 1 266 ? -8.122 -9.355 3.423 1.00 72.69 266 ILE A CA 1
ATOM 2118 C C . ILE A 1 266 ? -8.572 -10.775 3.071 1.00 72.69 266 ILE A C 1
ATOM 2120 O O . ILE A 1 266 ? -7.896 -11.486 2.330 1.00 72.69 266 ILE A O 1
ATOM 2124 N N . VAL A 1 267 ? -9.686 -11.216 3.646 1.00 65.56 267 VAL A N 1
ATOM 2125 C CA . VAL A 1 267 ? -10.303 -12.508 3.337 1.00 65.56 267 VAL A CA 1
ATOM 2126 C C . VAL A 1 267 ? -11.782 -12.278 3.089 1.00 65.56 267 VAL A C 1
ATOM 2128 O O . VAL A 1 267 ? -12.483 -11.769 3.964 1.00 65.56 267 VAL A O 1
ATOM 2131 N N . PHE A 1 268 ? -12.237 -12.676 1.906 1.00 68.00 268 PHE A N 1
ATOM 2132 C CA . PHE A 1 268 ? -13.650 -12.710 1.558 1.00 68.00 268 PHE A CA 1
ATOM 2133 C C . PHE A 1 268 ? -14.234 -14.081 1.928 1.00 68.00 268 PHE A C 1
ATOM 2135 O O . PHE A 1 268 ? -13.554 -15.097 1.754 1.00 68.00 268 PHE A O 1
ATOM 2142 N N . PRO A 1 269 ? -15.455 -14.127 2.478 1.00 66.12 269 PRO A N 1
ATOM 2143 C CA . PRO A 1 269 ? -16.128 -15.374 2.807 1.00 66.12 269 PRO A CA 1
ATOM 2144 C C . PRO A 1 269 ? -16.622 -16.089 1.541 1.00 66.12 269 PRO A C 1
ATOM 2146 O O . PRO A 1 269 ? -16.841 -15.473 0.500 1.00 66.12 269 PRO A O 1
ATOM 2149 N N . ASP A 1 270 ? -16.867 -17.397 1.642 1.00 56.62 270 ASP A N 1
ATOM 2150 C CA . ASP A 1 270 ? -17.536 -18.138 0.570 1.00 56.62 270 ASP A CA 1
ATOM 2151 C C . ASP A 1 270 ? -18.966 -17.606 0.368 1.00 56.62 270 ASP A C 1
ATOM 2153 O O . ASP A 1 270 ? -19.721 -17.467 1.338 1.00 56.62 270 ASP A O 1
ATOM 2157 N N . ALA A 1 271 ? -19.377 -17.389 -0.886 1.00 52.53 271 ALA A N 1
ATOM 2158 C CA . ALA A 1 271 ? -20.691 -16.828 -1.231 1.00 52.53 271 ALA A CA 1
ATOM 2159 C C . ALA A 1 271 ? -21.859 -17.587 -0.570 1.00 52.53 271 ALA A C 1
ATOM 2161 O O . ALA A 1 271 ? -22.768 -16.986 -0.003 1.00 52.53 271 ALA A O 1
ATOM 2162 N N . GLY A 1 272 ? -21.788 -18.923 -0.538 1.00 50.66 272 GLY A N 1
ATOM 2163 C CA . GLY A 1 272 ? -22.812 -19.761 0.091 1.00 50.66 272 GLY A CA 1
ATOM 2164 C C . GLY A 1 272 ? -22.842 -19.701 1.624 1.00 50.66 272 GLY A C 1
ATOM 2165 O O . GLY A 1 272 ? -23.815 -20.162 2.217 1.00 50.66 272 GLY A O 1
ATOM 2166 N N . THR A 1 273 ? -21.799 -19.184 2.275 1.00 63.78 273 THR A N 1
ATOM 2167 C CA . THR A 1 273 ? -21.765 -18.931 3.725 1.00 63.78 273 THR A CA 1
ATOM 2168 C C . THR A 1 273 ? -22.293 -17.530 4.018 1.00 63.78 273 THR A C 1
ATOM 2170 O O . THR A 1 273 ? -23.126 -17.378 4.908 1.00 63.78 273 THR A O 1
ATOM 2173 N N . SER A 1 274 ? -21.896 -16.530 3.225 1.00 62.31 274 SER A N 1
ATOM 2174 C CA . SER A 1 274 ? -22.427 -15.164 3.325 1.00 62.31 274 SER A CA 1
ATOM 2175 C C . SER A 1 274 ? -23.949 -15.132 3.131 1.00 62.31 274 SER A C 1
ATOM 2177 O O . SER A 1 274 ? -24.676 -14.674 4.013 1.00 62.31 274 SER A O 1
ATOM 2179 N N . GLU A 1 275 ? -24.465 -15.777 2.078 1.00 65.50 275 GLU A N 1
ATOM 2180 C CA . GLU A 1 275 ? -25.911 -15.879 1.829 1.00 65.50 275 GLU A CA 1
ATOM 2181 C C . GLU A 1 275 ? -26.675 -16.638 2.920 1.00 65.50 275 GLU A C 1
ATOM 2183 O O . GLU A 1 275 ? -27.864 -16.405 3.107 1.00 65.50 275 GLU A O 1
ATOM 2188 N N . ARG A 1 276 ? -26.045 -17.559 3.660 1.00 74.06 276 ARG A N 1
ATOM 2189 C CA . ARG A 1 276 ? -26.722 -18.247 4.776 1.00 74.06 276 ARG A CA 1
ATOM 2190 C C . ARG A 1 276 ? -26.920 -17.338 5.981 1.00 74.06 276 ARG A C 1
ATOM 2192 O O . ARG A 1 276 ? -27.910 -17.503 6.690 1.00 74.06 276 ARG A O 1
ATOM 2199 N N . HIS A 1 277 ? -25.975 -16.437 6.229 1.00 76.19 277 HIS A N 1
ATOM 2200 C CA . HIS A 1 277 ? -25.941 -15.614 7.435 1.00 76.19 277 HIS A CA 1
ATOM 2201 C C . HIS A 1 277 ? -26.548 -14.218 7.230 1.00 76.19 277 HIS A C 1
ATOM 2203 O O . HIS A 1 277 ? -27.155 -13.696 8.163 1.00 76.19 277 HIS A O 1
ATOM 2209 N N . TRP A 1 278 ? -26.461 -13.648 6.023 1.00 77.94 278 TRP A N 1
ATOM 2210 C CA . TRP A 1 278 ? -26.825 -12.252 5.733 1.00 77.94 278 TRP A CA 1
ATOM 2211 C C . TRP A 1 278 ? -27.858 -12.117 4.599 1.00 77.94 278 TRP A C 1
ATOM 2213 O O . TRP A 1 278 ? -27.734 -11.275 3.714 1.00 77.94 278 TRP A O 1
ATOM 2223 N N . GLN A 1 279 ? -28.896 -12.961 4.590 1.00 66.69 279 GLN A N 1
ATOM 2224 C CA . GLN A 1 279 ? -29.923 -12.973 3.533 1.00 66.69 279 GLN A CA 1
ATOM 2225 C C . GLN A 1 279 ? -30.551 -11.591 3.293 1.00 66.69 279 GLN A C 1
ATOM 2227 O O . GLN A 1 279 ? -31.329 -11.097 4.106 1.00 66.69 279 GLN A O 1
ATOM 2232 N N . GLY A 1 280 ? -30.258 -10.993 2.135 1.00 60.50 280 GLY A N 1
ATOM 2233 C CA . GLY A 1 280 ? -30.825 -9.704 1.727 1.00 60.50 280 GLY A CA 1
ATOM 2234 C C . GLY A 1 280 ? -30.188 -8.474 2.385 1.00 60.50 280 GLY A C 1
ATOM 2235 O O . GLY A 1 280 ? -30.666 -7.363 2.148 1.00 60.50 280 GLY A O 1
ATOM 2236 N N . THR A 1 281 ? -29.114 -8.638 3.163 1.00 69.31 281 THR A N 1
ATOM 2237 C CA . THR A 1 281 ? -28.305 -7.541 3.712 1.00 69.31 281 THR A CA 1
ATOM 2238 C C . THR A 1 281 ? -26.869 -7.605 3.203 1.00 69.31 281 THR A C 1
ATOM 2240 O O . THR A 1 281 ? -26.389 -8.645 2.761 1.00 69.31 281 THR A O 1
ATOM 2243 N N . LYS A 1 282 ? -26.178 -6.457 3.191 1.00 73.31 282 LYS A N 1
ATOM 2244 C CA . LYS A 1 282 ? -24.759 -6.423 2.817 1.00 73.31 282 LYS A CA 1
ATOM 2245 C C . LYS A 1 282 ? -23.934 -7.125 3.891 1.00 73.31 282 LYS A C 1
ATOM 2247 O O . LYS A 1 282 ? -24.125 -6.872 5.081 1.00 73.31 282 LYS A O 1
ATOM 2252 N N . GLU A 1 283 ? -23.005 -7.964 3.454 1.00 80.31 283 GLU A N 1
ATOM 2253 C CA . GLU A 1 283 ? -22.105 -8.699 4.337 1.00 80.31 283 GLU A CA 1
ATOM 2254 C C . GLU A 1 283 ? -21.211 -7.749 5.159 1.00 80.31 283 GLU A C 1
ATOM 2256 O O . GLU A 1 283 ? -20.678 -6.778 4.611 1.00 80.31 283 GLU A O 1
ATOM 2261 N N . PRO A 1 284 ? -21.042 -7.978 6.475 1.00 89.62 284 PRO A N 1
ATOM 2262 C CA . PRO A 1 284 ? -20.230 -7.103 7.313 1.00 89.62 284 PRO A CA 1
ATOM 2263 C C . PRO A 1 284 ? -18.736 -7.204 7.003 1.00 89.62 284 PRO A C 1
ATOM 2265 O O . PRO A 1 284 ? -18.206 -8.297 6.787 1.00 89.62 284 PRO A O 1
ATOM 2268 N N . VAL A 1 285 ? -18.039 -6.072 7.100 1.00 92.25 285 VAL A N 1
ATOM 2269 C CA . VAL A 1 285 ? -16.576 -5.994 7.051 1.00 92.25 285 VAL A CA 1
ATOM 2270 C C . VAL A 1 285 ? -16.033 -5.856 8.467 1.00 92.25 285 VAL A C 1
ATOM 2272 O O . VAL A 1 285 ? -16.246 -4.847 9.139 1.00 92.25 285 VAL A O 1
ATOM 2275 N N . VAL A 1 286 ? -15.293 -6.863 8.922 1.00 96.12 286 VAL A N 1
ATOM 2276 C CA . VAL A 1 286 ? -14.657 -6.887 10.237 1.00 96.12 286 VAL A CA 1
ATOM 2277 C C . VAL A 1 286 ? -13.181 -6.513 10.120 1.00 96.12 286 VAL A C 1
ATOM 2279 O O . VAL A 1 286 ? -12.383 -7.243 9.534 1.00 96.12 286 VAL A O 1
ATOM 2282 N N . ILE A 1 287 ? -12.792 -5.392 10.725 1.00 96.25 287 ILE A N 1
ATOM 2283 C CA . ILE A 1 287 ? -11.414 -4.889 10.714 1.00 96.25 287 ILE A CA 1
ATOM 2284 C C . ILE A 1 287 ? -10.730 -5.236 12.042 1.00 96.25 287 ILE A C 1
ATOM 2286 O O . ILE A 1 287 ? -11.052 -4.679 13.095 1.00 96.25 287 ILE A O 1
ATOM 2290 N N . LEU A 1 288 ? -9.762 -6.153 11.991 1.00 97.12 288 LEU A N 1
ATOM 2291 C CA . LEU A 1 288 ? -8.975 -6.612 13.133 1.00 97.12 288 LEU A CA 1
ATOM 2292 C C . LEU A 1 288 ? -7.678 -5.804 13.252 1.00 97.12 288 LEU A C 1
ATOM 2294 O O . LEU A 1 288 ? -6.779 -5.920 12.414 1.00 97.12 288 LEU A O 1
ATOM 2298 N N . LEU A 1 289 ? -7.554 -5.033 14.334 1.00 95.69 289 LEU A N 1
ATOM 2299 C CA . LEU A 1 289 ? -6.394 -4.184 14.620 1.00 95.69 289 LEU A CA 1
ATOM 2300 C C . LEU A 1 289 ? -5.511 -4.828 15.693 1.00 95.69 289 LEU A C 1
ATOM 2302 O O . LEU A 1 289 ? -5.802 -4.756 16.889 1.00 95.69 289 LEU A O 1
ATOM 2306 N N . GLY A 1 290 ? -4.432 -5.472 15.253 1.00 91.19 290 GLY A N 1
ATOM 2307 C CA . GLY A 1 290 ? -3.564 -6.291 16.090 1.00 91.19 290 GLY A CA 1
ATOM 2308 C C . GLY A 1 290 ? -2.746 -5.529 17.131 1.00 91.19 290 GLY A C 1
ATOM 2309 O O . GLY A 1 290 ? -2.428 -4.346 16.994 1.00 91.19 290 GLY A O 1
ATOM 2310 N N . TRP A 1 291 ? -2.349 -6.255 18.177 1.00 87.88 291 TRP A N 1
ATOM 2311 C CA . TRP A 1 291 ? -1.479 -5.741 19.229 1.00 87.88 291 TRP A CA 1
ATOM 2312 C C . TRP A 1 291 ? -0.019 -5.636 18.769 1.00 87.88 291 TRP A C 1
ATOM 2314 O O . TRP A 1 291 ? 0.410 -6.226 17.776 1.00 87.88 291 TRP A O 1
ATOM 2324 N N . ALA A 1 292 ? 0.783 -4.905 19.539 1.00 78.38 292 ALA A N 1
ATOM 2325 C CA . ALA A 1 292 ? 2.177 -4.656 19.205 1.00 78.38 292 ALA A CA 1
ATOM 2326 C C . ALA A 1 292 ? 2.995 -5.963 19.141 1.00 78.38 292 ALA A C 1
ATOM 2328 O O . ALA A 1 292 ? 3.049 -6.725 20.107 1.00 78.38 292 ALA A O 1
ATOM 2329 N N . GLY A 1 293 ? 3.646 -6.217 18.001 1.00 70.69 293 GLY A N 1
ATOM 2330 C CA . GLY A 1 293 ? 4.440 -7.431 17.770 1.00 70.69 293 GLY A CA 1
ATOM 2331 C C . GLY A 1 293 ? 3.613 -8.682 17.451 1.00 70.69 293 GLY A C 1
ATOM 2332 O O . GLY A 1 293 ? 4.163 -9.787 17.413 1.00 70.69 293 GLY A O 1
ATOM 2333 N N . CYS A 1 294 ? 2.307 -8.528 17.215 1.00 79.25 294 CYS A N 1
ATOM 2334 C CA . CYS A 1 294 ? 1.469 -9.587 16.676 1.00 79.25 294 CYS A CA 1
ATOM 2335 C C . CYS A 1 294 ? 1.924 -9.988 15.258 1.00 79.25 294 CYS A C 1
ATOM 2337 O O . CYS A 1 294 ? 2.499 -9.193 14.520 1.00 79.25 294 CYS A O 1
ATOM 2339 N N . LYS A 1 295 ? 1.690 -11.249 14.885 1.00 78.00 295 LYS A N 1
ATOM 2340 C CA . LYS A 1 295 ? 1.881 -11.761 13.523 1.00 78.00 295 LYS A CA 1
ATOM 2341 C C . LYS A 1 295 ? 0.512 -12.122 12.971 1.00 78.00 295 LYS A C 1
ATOM 2343 O O . LYS A 1 295 ? -0.330 -12.576 13.745 1.00 78.00 295 LYS A O 1
ATOM 2348 N N . ASP A 1 296 ? 0.334 -12.036 11.656 1.00 81.56 296 ASP A N 1
ATOM 2349 C CA . ASP A 1 296 ? -0.947 -12.345 11.012 1.00 81.56 296 ASP A CA 1
ATOM 2350 C C . ASP A 1 296 ? -1.504 -13.725 11.413 1.00 81.56 296 ASP A C 1
ATOM 2352 O O . ASP A 1 296 ? -2.677 -13.847 11.749 1.00 81.56 296 ASP A O 1
ATOM 2356 N N . LYS A 1 297 ? -0.638 -14.740 11.559 1.00 79.62 297 LYS A N 1
ATOM 2357 C CA . LYS A 1 297 ? -1.035 -16.074 12.047 1.00 79.62 297 LYS A CA 1
ATOM 2358 C C . LYS A 1 297 ? -1.813 -16.058 13.370 1.00 79.62 297 LYS A C 1
ATOM 2360 O O . LYS A 1 297 ? -2.590 -16.972 13.625 1.00 79.62 297 LYS A O 1
ATOM 2365 N N . HIS A 1 298 ? -1.584 -15.080 14.247 1.00 86.44 298 HIS A N 1
ATOM 2366 C CA . HIS A 1 298 ? -2.351 -14.967 15.483 1.00 86.44 298 HIS A CA 1
ATOM 2367 C C . HIS A 1 298 ? -3.731 -14.375 15.195 1.00 86.44 298 HIS A C 1
ATOM 2369 O O . HIS A 1 298 ? -4.716 -14.979 15.604 1.00 86.44 298 HIS A O 1
ATOM 2375 N N . LEU A 1 299 ? -3.802 -13.270 14.439 1.00 88.69 299 LEU A N 1
ATOM 2376 C CA . LEU A 1 299 ? -5.066 -12.642 14.032 1.00 88.69 299 LEU A CA 1
ATOM 2377 C C . LEU A 1 299 ? -5.934 -13.569 13.180 1.00 88.69 299 LEU A C 1
ATOM 2379 O O . LEU A 1 299 ? -7.147 -13.527 13.328 1.00 88.69 299 LEU A O 1
ATOM 2383 N N . SER A 1 300 ? -5.334 -14.449 12.370 1.00 87.50 300 SER A N 1
ATOM 2384 C CA . SER A 1 300 ? -6.048 -15.436 11.544 1.00 87.50 300 SER A CA 1
ATOM 2385 C C . SER A 1 300 ? -7.010 -16.313 12.353 1.00 87.50 300 SER A C 1
ATOM 2387 O O . SER A 1 300 ? -8.088 -16.673 11.886 1.00 87.50 300 SER A O 1
ATOM 2389 N N . LYS A 1 301 ? -6.652 -16.613 13.609 1.00 89.81 301 LYS A N 1
ATOM 2390 C CA . LYS A 1 301 ? -7.495 -17.402 14.510 1.00 89.81 301 LYS A CA 1
ATOM 2391 C C . LYS A 1 301 ? -8.721 -16.612 14.959 1.00 89.81 301 LYS A C 1
ATOM 2393 O O . LYS A 1 301 ? -9.809 -17.165 14.998 1.00 89.81 301 LYS A O 1
ATOM 2398 N N . TYR A 1 302 ? -8.557 -15.322 15.237 1.00 93.31 302 TYR A N 1
ATOM 2399 C CA . TYR A 1 302 ? -9.670 -14.443 15.596 1.00 93.31 302 TYR A CA 1
ATOM 2400 C C . TYR A 1 302 ? -10.533 -14.116 14.378 1.00 93.31 302 TYR A C 1
ATOM 2402 O O . TYR A 1 302 ? -11.746 -14.096 14.491 1.00 93.31 302 TYR A O 1
ATOM 2410 N N . SER A 1 303 ? -9.949 -13.904 13.195 1.00 91.56 303 SER A N 1
ATOM 2411 C CA . SER A 1 303 ? -10.739 -13.643 11.986 1.00 91.56 303 SER A CA 1
ATOM 2412 C C . SER A 1 303 ? -11.554 -14.860 11.558 1.00 91.56 303 SER A C 1
ATOM 2414 O O . SER A 1 303 ? -12.649 -14.690 11.037 1.00 91.56 303 SER A O 1
ATOM 2416 N N . SER A 1 304 ? -11.065 -16.082 11.813 1.00 89.12 304 SER A N 1
ATOM 2417 C CA . SER A 1 304 ? -11.778 -17.312 11.447 1.00 89.12 304 SER A CA 1
ATOM 2418 C C . SER A 1 304 ? -13.202 -17.366 12.010 1.00 89.12 304 SER A C 1
ATOM 2420 O O . SER A 1 304 ? -14.123 -17.712 11.279 1.00 89.12 304 SER A O 1
ATOM 2422 N N . MET A 1 305 ? -13.421 -16.894 13.244 1.00 93.00 305 MET A N 1
ATOM 2423 C CA . MET A 1 305 ? -14.750 -16.912 13.865 1.00 93.00 305 MET A CA 1
ATOM 2424 C C . MET A 1 305 ? -15.756 -15.964 13.195 1.00 93.00 305 MET A C 1
ATOM 2426 O O . MET A 1 305 ? -16.959 -16.181 13.339 1.00 93.00 305 MET A O 1
ATOM 2430 N N . TYR A 1 306 ? -15.269 -14.934 12.491 1.00 92.75 306 TYR A N 1
ATOM 2431 C CA . TYR A 1 306 ? -16.072 -14.010 11.686 1.00 92.75 306 TYR A CA 1
ATOM 2432 C C . TYR A 1 306 ? -16.221 -14.504 10.243 1.00 92.75 306 TYR A C 1
ATOM 2434 O O . TYR A 1 306 ? -17.309 -14.425 9.683 1.00 92.75 306 TYR A O 1
ATOM 2442 N N . ASN A 1 307 ? -15.167 -15.088 9.665 1.00 84.88 307 ASN A N 1
ATOM 2443 C CA . ASN A 1 307 ? -15.228 -15.718 8.343 1.00 84.88 307 ASN A CA 1
ATOM 2444 C C . ASN A 1 307 ? -16.276 -16.843 8.316 1.00 84.88 307 ASN A C 1
ATOM 2446 O O . ASN A 1 307 ? -17.053 -16.950 7.373 1.00 84.88 307 ASN A O 1
ATOM 2450 N N . GLU A 1 308 ? -16.356 -17.638 9.388 1.00 86.25 308 GLU A N 1
ATOM 2451 C CA . GLU A 1 308 ? -17.387 -18.668 9.581 1.00 86.25 308 GLU A CA 1
ATOM 2452 C C . GLU A 1 308 ? -18.815 -18.103 9.668 1.00 86.25 308 GLU A C 1
ATOM 2454 O O . GLU A 1 308 ? -19.770 -18.844 9.466 1.00 86.25 308 GLU A O 1
ATOM 2459 N N . GLN A 1 309 ? -18.975 -16.810 9.972 1.00 85.88 309 GLN A N 1
ATOM 2460 C CA . GLN A 1 309 ? -20.259 -16.099 9.941 1.00 85.88 309 GLN A CA 1
ATOM 2461 C C . GLN A 1 309 ? -20.487 -15.371 8.610 1.00 85.88 309 GLN A C 1
ATOM 2463 O O . GLN A 1 309 ? -21.400 -14.560 8.512 1.00 85.88 309 GLN A O 1
ATOM 2468 N N . GLY A 1 310 ? -19.660 -15.612 7.591 1.00 78.25 310 GLY A N 1
ATOM 2469 C CA . GLY A 1 310 ? -19.810 -14.970 6.290 1.00 78.25 310 GLY A CA 1
ATOM 2470 C C . GLY A 1 310 ? -19.421 -13.491 6.277 1.00 78.25 310 GLY A C 1
ATOM 2471 O O . GLY A 1 310 ? -19.986 -12.736 5.498 1.00 78.25 310 GLY A O 1
ATOM 2472 N N . CYS A 1 311 ? -18.515 -13.047 7.152 1.00 83.75 311 CYS A N 1
ATOM 2473 C CA . CYS A 1 311 ? -18.001 -11.676 7.132 1.00 83.75 311 CYS A CA 1
ATOM 2474 C C . CYS A 1 311 ? -16.724 -11.564 6.295 1.00 83.75 311 CYS A C 1
ATOM 2476 O O . CYS A 1 311 ? -15.880 -12.463 6.317 1.00 83.75 311 CYS A O 1
ATOM 2478 N N . VAL A 1 312 ? -16.532 -10.414 5.650 1.00 81.50 312 VAL A N 1
ATOM 2479 C CA . VAL A 1 312 ? -15.231 -10.021 5.092 1.00 81.50 312 VAL A CA 1
ATOM 2480 C C . VAL A 1 312 ? -14.324 -9.633 6.251 1.00 81.50 312 VAL A C 1
ATOM 2482 O O . VAL A 1 312 ? -14.734 -8.863 7.116 1.00 81.50 312 VAL A O 1
ATOM 2485 N N . THR A 1 313 ? -13.091 -10.137 6.307 1.00 84.69 313 THR A N 1
ATOM 2486 C CA . THR A 1 313 ? -12.146 -9.765 7.372 1.00 84.69 313 THR A CA 1
ATOM 2487 C C . THR A 1 313 ? -10.918 -9.061 6.827 1.00 84.69 313 THR A C 1
ATOM 2489 O O . THR A 1 313 ? -10.240 -9.571 5.942 1.00 84.69 313 THR A O 1
ATOM 2492 N N . VAL A 1 314 ? -10.589 -7.905 7.405 1.00 87.19 314 VAL A N 1
ATOM 2493 C CA . VAL A 1 314 ? -9.352 -7.161 7.138 1.00 87.19 314 VAL A CA 1
ATOM 2494 C C . VAL A 1 314 ? -8.479 -7.234 8.380 1.00 87.19 314 VAL A C 1
ATOM 2496 O O . VAL A 1 314 ? -8.845 -6.736 9.442 1.00 87.19 314 VAL A O 1
ATOM 2499 N N . ARG A 1 315 ? -7.312 -7.864 8.275 1.00 90.00 315 ARG A N 1
ATOM 2500 C CA . ARG A 1 315 ? -6.367 -8.020 9.385 1.00 90.00 315 ARG A CA 1
ATOM 2501 C C . ARG A 1 315 ? -5.162 -7.128 9.178 1.00 90.00 315 ARG A C 1
ATOM 2503 O O . ARG A 1 315 ? -4.482 -7.222 8.157 1.00 90.00 315 ARG A O 1
ATOM 2510 N N . TYR A 1 316 ? -4.855 -6.318 10.186 1.00 90.94 316 TYR A N 1
ATOM 2511 C CA . TYR A 1 316 ? -3.691 -5.449 10.150 1.00 90.94 316 TYR A CA 1
ATOM 2512 C C . TYR A 1 316 ? -2.993 -5.353 11.509 1.00 90.94 316 TYR A C 1
ATOM 2514 O O . TYR A 1 316 ? -3.631 -5.284 12.557 1.00 90.94 316 TYR A O 1
ATOM 2522 N N . THR A 1 317 ? -1.657 -5.328 11.502 1.00 86.56 317 THR A N 1
ATOM 2523 C CA . THR A 1 317 ? -0.839 -5.104 12.703 1.00 86.56 317 THR A CA 1
ATOM 2524 C C . THR A 1 317 ? 0.160 -3.980 12.451 1.00 86.56 317 THR A C 1
ATOM 2526 O O . THR A 1 317 ? 1.016 -4.082 11.577 1.00 86.56 317 THR A O 1
ATOM 2529 N N . ALA A 1 318 ? 0.094 -2.922 13.262 1.00 82.75 318 ALA A N 1
ATOM 2530 C CA . ALA A 1 318 ? 1.002 -1.787 13.136 1.00 82.75 318 ALA A CA 1
ATOM 2531 C C . ALA A 1 318 ? 2.458 -2.153 13.519 1.00 82.75 318 ALA A C 1
ATOM 2533 O O . ALA A 1 318 ? 2.678 -2.861 14.511 1.00 82.75 318 ALA A O 1
ATOM 2534 N N . PRO A 1 319 ? 3.476 -1.631 12.804 1.00 77.00 319 PRO A N 1
ATOM 2535 C CA . PRO A 1 319 ? 4.878 -1.860 13.144 1.00 77.00 319 PRO A CA 1
ATOM 2536 C C . PRO A 1 319 ? 5.243 -1.395 14.562 1.00 77.00 319 PRO A C 1
ATOM 2538 O O . PRO A 1 319 ? 4.834 -0.323 15.011 1.00 77.00 319 PRO A O 1
ATOM 2541 N N . LEU A 1 320 ? 6.107 -2.157 15.247 1.00 66.50 320 LEU A N 1
ATOM 2542 C CA . LEU A 1 320 ? 6.547 -1.870 16.624 1.00 66.50 320 LEU A CA 1
ATOM 2543 C C . LEU A 1 320 ? 7.135 -0.462 16.793 1.00 66.50 320 LEU A C 1
ATOM 2545 O O . LEU A 1 320 ? 6.849 0.198 17.790 1.00 66.50 320 LEU A O 1
ATOM 2549 N N . LYS A 1 321 ? 7.927 0.011 15.816 1.00 66.75 321 LYS A N 1
ATOM 2550 C CA . LYS A 1 321 ? 8.507 1.365 15.835 1.00 66.75 321 LYS A CA 1
ATOM 2551 C C . LYS A 1 321 ? 7.414 2.434 15.943 1.00 66.75 321 LYS A C 1
ATOM 2553 O O . LYS A 1 321 ? 7.554 3.389 16.693 1.00 66.75 321 LYS A O 1
ATOM 2558 N N . THR A 1 322 ? 6.298 2.232 15.256 1.00 65.56 322 THR A N 1
ATOM 2559 C CA . THR A 1 322 ? 5.241 3.229 15.119 1.00 65.56 322 THR A CA 1
ATOM 2560 C C . THR A 1 322 ? 4.394 3.283 16.390 1.00 65.56 322 THR A C 1
ATOM 2562 O O . THR A 1 322 ? 4.076 4.364 16.877 1.00 65.56 322 THR A O 1
ATOM 2565 N N . VAL A 1 323 ? 4.129 2.120 16.997 1.00 62.06 323 VAL A N 1
ATOM 2566 C CA . VAL A 1 323 ? 3.378 2.005 18.259 1.00 62.06 323 VAL A CA 1
ATOM 2567 C C . VAL A 1 323 ? 4.193 2.471 19.475 1.00 62.06 323 VAL A C 1
ATOM 2569 O O . VAL A 1 323 ? 3.652 3.128 20.359 1.00 62.06 323 VAL A O 1
ATOM 2572 N N . PHE A 1 324 ? 5.486 2.137 19.554 1.00 59.09 324 PHE A N 1
ATOM 2573 C CA . PHE A 1 324 ? 6.295 2.401 20.754 1.00 59.09 324 PHE A CA 1
ATOM 2574 C C . PHE A 1 324 ? 7.172 3.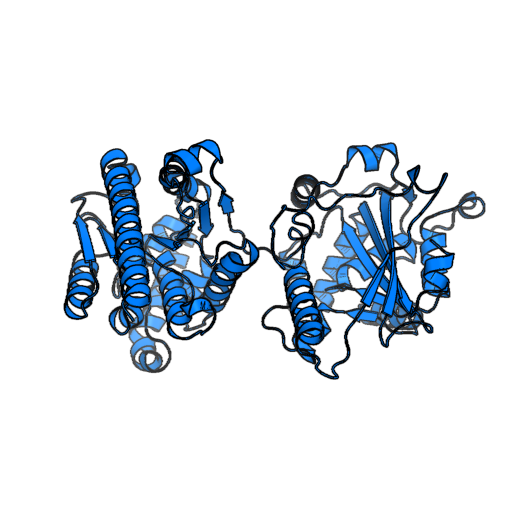655 20.675 1.00 59.09 324 PHE A C 1
ATOM 2576 O O . PHE A 1 324 ? 7.413 4.278 21.711 1.00 59.09 324 PHE A O 1
ATOM 2583 N N . ILE A 1 325 ? 7.657 4.027 19.488 1.00 57.91 325 ILE A N 1
ATOM 2584 C CA . ILE A 1 325 ? 8.563 5.168 19.295 1.00 57.91 325 ILE A CA 1
ATOM 2585 C C . ILE A 1 325 ? 7.751 6.355 18.785 1.00 57.91 325 ILE A C 1
ATOM 2587 O O . ILE A 1 325 ? 7.583 7.317 19.527 1.00 57.91 325 ILE A O 1
ATOM 2591 N N . SER A 1 326 ? 7.181 6.268 17.580 1.00 57.44 326 SER A N 1
ATOM 2592 C CA . SER A 1 326 ? 6.534 7.407 16.910 1.00 57.44 326 SER A CA 1
ATOM 2593 C C . SER A 1 326 ? 5.440 8.051 17.769 1.00 57.44 326 SER A C 1
ATOM 2595 O O . SER A 1 326 ? 5.464 9.262 17.978 1.00 57.44 326 SER A O 1
ATOM 2597 N N . GLU A 1 327 ? 4.561 7.248 18.372 1.00 59.16 327 GLU A N 1
ATOM 2598 C CA . GLU A 1 327 ? 3.501 7.769 19.242 1.00 59.16 327 GLU A CA 1
ATOM 2599 C C . GLU A 1 327 ? 4.021 8.374 20.557 1.00 59.16 327 GLU A C 1
ATOM 2601 O O . GLU A 1 327 ? 3.492 9.372 21.042 1.00 59.16 327 GLU A O 1
ATOM 2606 N N . SER A 1 328 ? 5.101 7.829 21.123 1.00 53.41 328 SER A N 1
ATOM 2607 C CA . SER A 1 328 ? 5.704 8.369 22.352 1.00 53.41 328 SER A CA 1
ATOM 2608 C C . SER A 1 328 ? 6.350 9.745 22.142 1.00 53.41 328 SER A C 1
ATOM 2610 O O . SER A 1 328 ? 6.500 10.493 23.106 1.00 53.41 328 SER A O 1
ATOM 2612 N N . PHE A 1 329 ? 6.714 10.080 20.900 1.00 51.62 329 PHE A N 1
ATOM 2613 C CA . PHE A 1 329 ? 7.246 11.387 20.501 1.00 51.62 329 PHE A CA 1
ATOM 2614 C C . PHE A 1 329 ? 6.188 12.300 19.842 1.00 51.62 329 PHE A C 1
ATOM 2616 O O . PHE A 1 329 ? 6.518 13.414 19.443 1.00 51.62 329 PHE A O 1
ATOM 2623 N N . GLY A 1 330 ? 4.925 11.862 19.733 1.00 53.50 330 GLY A N 1
ATOM 2624 C CA . GLY A 1 330 ? 3.837 12.640 19.123 1.00 53.50 330 GLY A CA 1
ATOM 2625 C C . GLY A 1 330 ? 3.871 12.706 17.590 1.00 53.50 330 GLY A C 1
ATOM 2626 O O . GLY A 1 330 ? 3.220 13.565 16.994 1.00 53.50 330 GLY A O 1
ATOM 2627 N N . TYR A 1 331 ? 4.619 11.817 16.930 1.00 58.53 331 TYR A N 1
ATOM 2628 C CA . TYR A 1 331 ? 4.621 11.709 15.473 1.00 58.53 331 TYR A CA 1
ATOM 2629 C C . TYR A 1 331 ? 3.389 10.932 14.993 1.00 58.53 331 TYR A C 1
ATOM 2631 O O . TYR A 1 331 ? 3.200 9.761 15.325 1.00 58.53 331 TYR A O 1
ATOM 2639 N N . LYS A 1 332 ? 2.582 11.559 14.130 1.00 66.25 332 LYS A N 1
ATOM 2640 C CA . LYS A 1 332 ? 1.324 11.016 13.586 1.00 66.25 332 LYS A CA 1
ATOM 2641 C C . LYS A 1 332 ? 1.512 9.940 12.495 1.00 66.25 332 LYS A C 1
ATOM 2643 O O . LYS A 1 332 ? 0.732 9.869 11.552 1.00 66.25 332 LYS A O 1
ATOM 2648 N N . GLU A 1 333 ? 2.519 9.071 12.597 1.00 72.62 333 GLU A N 1
ATOM 2649 C CA . GLU A 1 333 ? 2.756 8.004 11.600 1.00 72.62 333 GLU A CA 1
ATOM 2650 C C . GLU A 1 333 ? 1.572 7.008 11.553 1.00 72.62 333 GLU A C 1
ATOM 2652 O O . GLU A 1 333 ? 1.148 6.592 10.476 1.00 72.62 333 GLU A O 1
ATOM 2657 N N . LEU A 1 334 ? 0.954 6.710 12.706 1.00 79.12 334 LEU A N 1
ATOM 2658 C CA . LEU A 1 334 ? -0.276 5.904 12.791 1.00 79.12 334 LEU A CA 1
ATOM 2659 C C . LEU A 1 334 ? -1.485 6.564 12.111 1.00 79.12 334 LEU A C 1
ATOM 2661 O O . LEU A 1 334 ? -2.372 5.853 11.652 1.00 79.12 334 LEU A O 1
ATOM 2665 N N . SER A 1 335 ? -1.519 7.896 12.009 1.00 82.50 335 SER A N 1
ATOM 2666 C CA . SER A 1 335 ? -2.594 8.613 11.314 1.00 82.50 335 SER A CA 1
ATOM 2667 C C . SER A 1 335 ? -2.562 8.329 9.812 1.00 82.50 335 SER A C 1
ATOM 2669 O O . SER A 1 335 ? -3.592 8.008 9.235 1.00 82.50 335 SER A O 1
ATOM 2671 N N . SER A 1 336 ? -1.381 8.330 9.184 1.00 77.38 336 SER A N 1
ATOM 2672 C CA . SER A 1 336 ? -1.264 7.958 7.764 1.00 77.38 336 SER A CA 1
ATOM 2673 C C . SER A 1 336 ? -1.680 6.504 7.512 1.00 77.38 336 SER A C 1
ATOM 2675 O O . SER A 1 336 ? -2.297 6.201 6.497 1.00 77.38 336 SER A O 1
ATOM 2677 N N . ILE A 1 337 ? -1.382 5.602 8.451 1.00 82.69 337 ILE A N 1
ATOM 2678 C CA . ILE A 1 337 ? -1.800 4.197 8.371 1.00 82.69 337 ILE A CA 1
ATOM 2679 C C . ILE A 1 337 ? -3.323 4.068 8.513 1.00 82.69 337 ILE A C 1
ATOM 2681 O O . ILE A 1 337 ? -3.938 3.329 7.752 1.00 82.69 337 ILE A O 1
ATOM 2685 N N . ALA A 1 338 ? -3.931 4.785 9.463 1.00 87.00 338 ALA A N 1
ATOM 2686 C CA . ALA A 1 338 ? -5.382 4.808 9.647 1.00 87.00 338 ALA A CA 1
ATOM 2687 C C . ALA A 1 338 ? -6.109 5.317 8.397 1.00 87.00 338 ALA A C 1
ATOM 2689 O O . ALA A 1 338 ? -7.087 4.700 7.988 1.00 87.00 338 ALA A O 1
ATOM 2690 N N . LEU A 1 339 ? -5.597 6.386 7.775 1.00 81.38 339 LEU A N 1
ATOM 2691 C CA . LEU A 1 339 ? -6.125 6.923 6.521 1.00 81.38 339 LEU A CA 1
ATOM 2692 C C . LEU A 1 339 ? -6.153 5.843 5.432 1.00 81.38 339 LEU A C 1
ATOM 2694 O O . LEU A 1 339 ? -7.208 5.547 4.886 1.00 81.38 339 LEU A O 1
ATOM 2698 N N . LYS A 1 340 ? -5.013 5.185 5.197 1.00 77.75 340 LYS A N 1
ATOM 2699 C CA . LYS A 1 340 ? -4.887 4.134 4.179 1.00 77.75 340 LYS A CA 1
ATOM 2700 C C . LYS A 1 340 ? -5.794 2.930 4.444 1.00 77.75 340 LYS A C 1
ATOM 2702 O O . LYS A 1 340 ? -6.358 2.378 3.512 1.00 77.75 340 LYS A O 1
ATOM 2707 N N . LEU A 1 341 ? -5.958 2.521 5.707 1.00 83.38 341 LEU A N 1
ATOM 2708 C CA . LEU A 1 341 ? -6.885 1.436 6.059 1.00 83.38 341 LEU A CA 1
ATOM 2709 C C . LEU A 1 341 ? -8.347 1.787 5.773 1.00 83.38 341 LEU A C 1
ATOM 2711 O O . LEU A 1 341 ? -9.119 0.896 5.437 1.00 83.38 341 LEU A O 1
ATOM 2715 N N . LEU A 1 342 ? -8.732 3.056 5.926 1.00 84.00 342 LEU A N 1
ATOM 2716 C CA . LEU A 1 342 ? -10.071 3.512 5.565 1.00 84.00 342 LEU A CA 1
ATOM 2717 C C . LEU A 1 342 ? -10.235 3.635 4.048 1.00 84.00 342 LEU A C 1
ATOM 2719 O O . LEU A 1 342 ? -11.285 3.264 3.538 1.00 84.00 342 LEU A O 1
ATOM 2723 N N . GLU A 1 343 ? -9.207 4.095 3.328 1.00 76.19 343 GLU A N 1
ATOM 2724 C CA . GLU A 1 343 ? -9.197 4.154 1.856 1.00 76.19 343 GLU A CA 1
ATOM 2725 C C . GLU A 1 343 ? -9.403 2.767 1.222 1.00 76.19 343 GLU A C 1
ATOM 2727 O O . GLU A 1 343 ? -10.206 2.649 0.299 1.00 76.19 343 GLU A O 1
ATOM 2732 N N . ILE A 1 344 ? -8.814 1.711 1.802 1.00 70.56 344 ILE A N 1
ATOM 2733 C CA . ILE A 1 344 ? -9.009 0.312 1.374 1.00 70.56 344 ILE A CA 1
ATOM 2734 C C . ILE A 1 344 ? -10.495 -0.066 1.285 1.00 70.56 344 ILE A C 1
ATOM 2736 O O . ILE A 1 344 ? -10.889 -0.818 0.398 1.00 70.56 344 ILE A O 1
ATOM 2740 N N . LEU A 1 345 ? -11.346 0.455 2.173 1.00 72.94 345 LEU A N 1
ATOM 2741 C CA . LEU A 1 345 ? -12.777 0.133 2.148 1.00 72.94 345 LEU A CA 1
ATOM 2742 C C . LEU A 1 345 ? -13.458 0.635 0.873 1.00 72.94 345 LEU A C 1
ATOM 2744 O O . LEU A 1 345 ? -14.352 -0.034 0.371 1.00 72.94 345 LEU A O 1
ATOM 2748 N N . PHE A 1 346 ? -13.002 1.767 0.337 1.00 70.06 346 PHE A N 1
ATOM 2749 C CA . PHE A 1 346 ? -13.463 2.297 -0.946 1.00 70.06 346 PHE A CA 1
ATOM 2750 C C . PHE A 1 346 ? -12.799 1.572 -2.117 1.00 70.06 346 PHE A C 1
ATOM 2752 O O . PHE A 1 346 ? -13.427 1.377 -3.151 1.00 70.06 346 PHE A O 1
ATOM 2759 N N . ASP A 1 347 ? -11.539 1.154 -1.967 1.00 60.12 347 ASP A N 1
ATOM 2760 C CA . ASP A 1 347 ? -10.818 0.438 -3.024 1.00 60.12 347 ASP A CA 1
ATOM 2761 C C . ASP A 1 347 ? -11.434 -0.921 -3.362 1.00 60.12 347 ASP A C 1
ATOM 2763 O O . ASP A 1 347 ? -11.386 -1.318 -4.526 1.00 60.12 347 ASP A O 1
ATOM 2767 N N . TYR A 1 348 ? -12.002 -1.606 -2.363 1.00 56.38 348 TYR A N 1
ATOM 2768 C CA . TYR A 1 348 ? -12.718 -2.877 -2.519 1.00 56.38 348 TYR A CA 1
ATOM 2769 C C . TYR A 1 348 ? -14.243 -2.711 -2.646 1.00 56.38 348 TYR A C 1
ATOM 2771 O O . TYR A 1 348 ? -14.955 -3.710 -2.612 1.00 56.38 348 TYR A O 1
ATOM 2779 N N . GLU A 1 349 ? -14.748 -1.479 -2.775 1.00 56.19 349 GLU A N 1
ATOM 2780 C CA . GLU A 1 349 ? -16.183 -1.167 -2.924 1.00 56.19 349 GLU A CA 1
ATOM 2781 C C . GLU A 1 349 ? -17.073 -1.686 -1.771 1.00 56.19 349 GLU A C 1
ATOM 2783 O O . GLU A 1 349 ? -18.261 -1.995 -1.928 1.00 56.19 349 GLU A O 1
ATOM 2788 N N . VAL A 1 350 ? -16.495 -1.784 -0.570 1.00 65.94 350 VAL A N 1
ATOM 2789 C CA . VAL A 1 350 ? -17.174 -2.234 0.653 1.00 65.94 350 VAL A CA 1
ATOM 2790 C C . VAL A 1 350 ? -17.477 -1.083 1.618 1.00 65.94 350 VAL A C 1
ATOM 2792 O O . VAL A 1 350 ? -17.892 -1.316 2.751 1.00 65.94 350 VAL A O 1
ATOM 2795 N N . GLU A 1 351 ? -17.333 0.175 1.197 1.00 72.38 351 GLU A N 1
ATOM 2796 C CA . GLU A 1 351 ? -17.593 1.369 2.017 1.00 72.38 351 GLU A CA 1
ATOM 2797 C C . GLU A 1 351 ? -19.056 1.480 2.475 1.00 72.38 351 GLU A C 1
ATOM 2799 O O . GLU A 1 351 ? -19.364 2.057 3.518 1.00 72.38 351 GLU A O 1
ATOM 2804 N N . ASN A 1 352 ? -19.959 0.887 1.694 1.00 75.44 352 ASN A N 1
ATOM 2805 C CA . ASN A 1 352 ? -21.389 0.830 1.977 1.00 75.44 352 ASN A CA 1
ATOM 2806 C C . ASN A 1 352 ? -21.785 -0.401 2.811 1.00 75.44 352 ASN A C 1
ATOM 2808 O O . ASN A 1 352 ? -22.959 -0.550 3.160 1.00 75.44 352 ASN A O 1
ATOM 2812 N N . SER A 1 353 ? -20.848 -1.315 3.076 1.00 83.62 353 SER A N 1
ATOM 2813 C CA . SER A 1 353 ? -21.087 -2.481 3.923 1.00 83.62 353 SER A CA 1
ATOM 2814 C C . SER A 1 353 ? -21.041 -2.096 5.408 1.00 83.62 353 SER A C 1
ATOM 2816 O O . SER A 1 353 ? -20.380 -1.124 5.778 1.00 83.62 353 SER A O 1
ATOM 2818 N N . PRO A 1 354 ? -21.731 -2.835 6.293 1.00 92.31 354 PRO A N 1
ATOM 2819 C CA . PRO A 1 354 ? -21.634 -2.622 7.734 1.00 92.31 354 PRO A CA 1
ATOM 2820 C C . PRO A 1 354 ? -20.206 -2.879 8.229 1.00 92.31 354 PRO A C 1
ATOM 2822 O O . PRO A 1 354 ? -19.678 -3.977 8.065 1.00 92.31 354 PRO A O 1
ATOM 2825 N N . ILE A 1 355 ? -19.577 -1.886 8.852 1.00 95.56 355 ILE A N 1
ATOM 2826 C CA . ILE A 1 355 ? -18.192 -1.975 9.330 1.00 95.56 355 ILE A CA 1
ATOM 2827 C C . ILE A 1 355 ? -18.173 -2.264 10.824 1.00 95.56 355 ILE A C 1
ATOM 2829 O O . ILE A 1 355 ? -18.803 -1.571 11.624 1.00 95.56 355 ILE A O 1
ATOM 2833 N N . PHE A 1 356 ? -17.391 -3.260 11.214 1.00 97.12 356 PHE A N 1
ATOM 2834 C CA . PHE A 1 356 ? -17.234 -3.679 12.595 1.00 97.12 356 PHE A CA 1
ATOM 2835 C C . PHE A 1 356 ? -15.753 -3.763 12.961 1.00 97.12 356 PHE A C 1
ATOM 2837 O O . PHE A 1 356 ? -14.945 -4.314 12.217 1.00 97.12 356 PHE A O 1
ATOM 2844 N N . PHE A 1 357 ? -15.365 -3.231 14.117 1.00 98.00 357 PHE A N 1
ATOM 2845 C CA . PHE A 1 357 ? -13.965 -3.249 14.548 1.00 98.00 357 PHE A CA 1
ATOM 2846 C C . PHE A 1 357 ? -13.711 -4.310 15.615 1.00 98.00 357 PHE A C 1
ATOM 2848 O O . PHE A 1 357 ? -14.489 -4.464 16.550 1.00 98.00 357 PHE A O 1
ATOM 2855 N N . HIS A 1 358 ? -12.565 -4.984 15.537 1.00 98.00 358 HIS A N 1
ATOM 2856 C CA . HIS A 1 358 ? -12.039 -5.792 16.637 1.00 98.00 358 HIS A CA 1
ATOM 2857 C C . HIS A 1 358 ? -10.629 -5.319 16.982 1.00 98.00 358 HIS A C 1
ATOM 2859 O O . HIS A 1 358 ? -9.671 -5.518 16.235 1.00 98.00 358 HIS A O 1
ATOM 2865 N N . VAL A 1 359 ? -10.509 -4.636 18.114 1.00 97.31 359 VAL A N 1
ATOM 2866 C CA . VAL A 1 359 ? -9.318 -3.882 18.503 1.00 97.31 359 VAL A CA 1
ATOM 2867 C C . VAL A 1 359 ? -8.594 -4.594 19.637 1.00 97.31 359 VAL A C 1
ATOM 2869 O O . VAL A 1 359 ? -9.190 -4.846 20.680 1.00 97.31 359 VAL A O 1
ATOM 2872 N N . PHE A 1 360 ? -7.301 -4.882 19.465 1.00 95.06 360 PHE A N 1
ATOM 2873 C CA . PHE A 1 360 ? -6.512 -5.626 20.449 1.00 95.06 360 PHE A CA 1
ATOM 2874 C C . PHE A 1 360 ? -5.450 -4.760 21.124 1.00 95.06 360 PHE A C 1
ATOM 2876 O O . PHE A 1 360 ? -4.558 -4.211 20.465 1.00 95.06 360 PHE A O 1
ATOM 2883 N N . SER A 1 361 ? -5.462 -4.751 22.460 1.00 90.94 361 SER A N 1
ATOM 2884 C CA . SER A 1 361 ? -4.489 -4.048 23.300 1.00 90.94 361 SER A CA 1
ATOM 2885 C C . SER A 1 361 ? -4.392 -2.546 22.989 1.00 90.94 361 SER A C 1
ATOM 2887 O O . SER A 1 361 ? -5.043 -1.998 22.098 1.00 90.94 361 SER A O 1
ATOM 2889 N N . ASN A 1 362 ? -3.528 -1.838 23.713 1.00 87.44 362 ASN A N 1
ATOM 2890 C CA . ASN A 1 362 ? -3.248 -0.435 23.420 1.00 87.44 362 ASN A CA 1
ATOM 2891 C C . ASN A 1 362 ? -2.598 -0.250 22.038 1.00 87.44 362 ASN A C 1
ATOM 2893 O O . ASN A 1 362 ? -2.741 0.814 21.450 1.00 87.44 362 ASN A O 1
ATOM 2897 N N . GLY A 1 363 ? -1.908 -1.266 21.503 1.00 84.12 363 GLY A N 1
ATOM 2898 C CA . GLY A 1 363 ? -1.301 -1.196 20.169 1.00 84.12 363 GLY A CA 1
ATOM 2899 C C . GLY A 1 363 ? -2.333 -0.985 19.058 1.00 84.12 363 GLY A C 1
ATOM 2900 O O . GLY A 1 363 ? -2.210 -0.031 18.291 1.00 84.12 363 GLY A O 1
ATOM 2901 N N . GLY A 1 364 ? -3.380 -1.816 19.022 1.00 90.3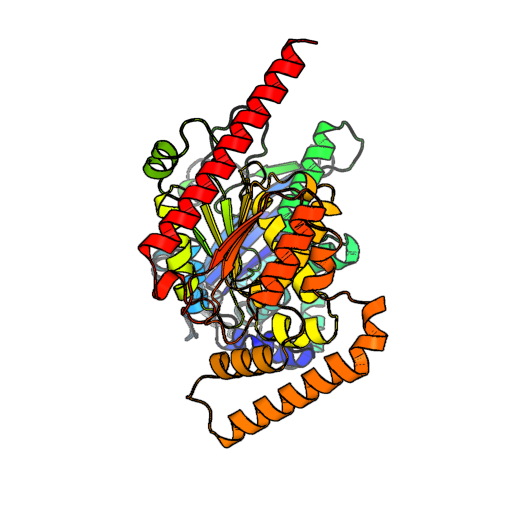8 364 GLY A N 1
ATOM 2902 C CA . GLY A 1 364 ? -4.499 -1.636 18.099 1.00 90.38 364 GLY A CA 1
ATOM 2903 C C . GLY A 1 364 ? -5.327 -0.398 18.444 1.00 90.38 364 GLY A C 1
ATOM 2904 O O . GLY A 1 364 ? -5.731 0.342 17.551 1.00 90.38 364 GLY A O 1
ATOM 2905 N N . PHE A 1 365 ? -5.517 -0.110 19.737 1.00 91.75 365 PHE A N 1
ATOM 2906 C CA . PHE A 1 365 ? -6.327 1.028 20.182 1.00 91.75 365 PHE A CA 1
ATOM 2907 C C . PHE A 1 365 ? -5.726 2.393 19.809 1.00 91.75 365 PHE A C 1
ATOM 2909 O O . PHE A 1 365 ? -6.460 3.335 19.515 1.00 91.75 365 PHE A O 1
ATOM 2916 N N . MET A 1 366 ? -4.395 2.515 19.768 1.00 88.12 366 MET A N 1
ATOM 2917 C CA . MET A 1 366 ? -3.727 3.724 19.270 1.00 88.12 366 MET A CA 1
ATOM 2918 C C . MET A 1 366 ? -4.058 3.996 17.801 1.00 88.12 366 MET A C 1
ATOM 2920 O O . MET A 1 366 ? -4.297 5.144 17.436 1.00 88.12 366 MET A O 1
ATOM 2924 N N . LEU A 1 367 ? -4.093 2.955 16.967 1.00 89.81 367 LEU A N 1
ATOM 2925 C CA . LEU A 1 367 ? -4.480 3.076 15.563 1.00 89.81 367 LEU A CA 1
ATOM 2926 C C . LEU A 1 367 ? -5.978 3.376 15.425 1.00 89.81 367 LEU A C 1
ATOM 2928 O O . LEU A 1 367 ? -6.360 4.297 14.707 1.00 89.81 367 LEU A O 1
ATOM 2932 N N . TYR A 1 368 ? -6.806 2.658 16.187 1.00 94.81 368 TYR A N 1
ATOM 2933 C CA . TYR A 1 368 ? -8.251 2.867 16.253 1.00 94.81 368 TYR A CA 1
ATOM 2934 C C . TYR A 1 368 ? -8.623 4.311 16.618 1.00 94.81 368 TYR A C 1
ATOM 2936 O O . TYR A 1 368 ? -9.541 4.877 16.038 1.00 94.81 368 TYR A O 1
ATOM 2944 N N . ARG A 1 369 ? -7.868 4.956 17.516 1.00 91.69 369 ARG A N 1
ATOM 2945 C CA . ARG A 1 369 ? -8.064 6.370 17.863 1.00 91.69 369 ARG A CA 1
ATOM 2946 C C . ARG A 1 369 ? -7.991 7.295 16.642 1.00 91.69 369 ARG A C 1
ATOM 2948 O O . ARG A 1 369 ? -8.829 8.182 16.524 1.00 91.69 369 ARG A O 1
ATOM 2955 N N . TYR A 1 370 ? -7.025 7.098 15.744 1.00 90.94 370 TYR A N 1
ATOM 2956 C CA . TYR A 1 370 ? -6.931 7.908 14.523 1.00 90.94 370 TYR A CA 1
ATOM 2957 C C . TYR A 1 370 ? -8.045 7.572 13.529 1.00 90.94 370 TYR A C 1
ATOM 2959 O O . TYR A 1 370 ? -8.556 8.472 12.875 1.00 90.94 370 TYR A O 1
ATOM 2967 N N . ILE A 1 371 ? -8.460 6.304 13.455 1.00 93.94 371 ILE A N 1
ATOM 2968 C CA . ILE A 1 371 ? -9.620 5.894 12.652 1.00 93.94 371 ILE A CA 1
ATOM 2969 C C . ILE A 1 371 ? -10.883 6.626 13.126 1.00 93.94 371 ILE A C 1
ATOM 2971 O O . ILE A 1 371 ? -11.564 7.244 12.316 1.00 93.94 371 ILE A O 1
ATOM 2975 N N . VAL A 1 372 ? -11.157 6.641 14.434 1.00 93.88 372 VAL A N 1
ATOM 2976 C CA . VAL A 1 372 ? -12.287 7.388 15.019 1.00 93.88 372 VAL A CA 1
ATOM 2977 C C . VAL A 1 372 ? -12.185 8.888 14.719 1.00 93.88 372 VAL A C 1
ATOM 2979 O O . VAL A 1 372 ? -13.183 9.517 14.381 1.00 93.88 372 VAL A O 1
ATOM 2982 N N . GLU A 1 373 ? -10.985 9.468 14.809 1.00 91.12 373 GLU A N 1
ATOM 2983 C CA . GLU A 1 373 ? -10.748 10.881 14.483 1.00 91.12 373 GLU A CA 1
ATOM 2984 C C . GLU A 1 373 ? -11.119 11.197 13.022 1.00 91.12 373 GLU A C 1
ATOM 2986 O O . GLU A 1 373 ? -11.832 12.172 12.775 1.00 91.12 373 GLU A O 1
ATOM 2991 N N . PHE A 1 374 ? -10.720 10.352 12.066 1.00 90.56 374 PHE A N 1
ATOM 2992 C CA . PHE A 1 374 ? -11.097 10.502 10.657 1.00 90.56 374 PHE A CA 1
ATOM 2993 C C . PHE A 1 374 ? -12.592 10.296 10.417 1.00 90.56 374 PHE A C 1
ATOM 2995 O O . PHE A 1 374 ? -13.202 11.106 9.729 1.00 90.56 374 PHE A O 1
ATOM 3002 N N . LEU A 1 375 ? -13.203 9.285 11.040 1.00 91.69 375 LEU A N 1
ATOM 3003 C CA . LEU A 1 375 ? -14.645 9.030 10.939 1.00 91.69 375 LEU A CA 1
ATOM 3004 C C . LEU A 1 375 ? -15.496 10.208 11.452 1.00 91.69 375 LEU A C 1
ATOM 3006 O O . LEU A 1 375 ? -16.619 10.397 10.997 1.00 91.69 375 LEU A O 1
ATOM 3010 N N . HIS A 1 376 ? -14.974 11.020 12.377 1.00 89.81 376 HIS A N 1
ATOM 3011 C CA . HIS A 1 376 ? -15.652 12.229 12.858 1.00 89.81 376 HIS A CA 1
ATOM 3012 C C . HIS A 1 376 ? -15.381 13.482 12.019 1.00 89.81 376 HIS A C 1
ATOM 3014 O O . HIS A 1 376 ? -16.252 14.344 11.909 1.00 89.81 376 HIS A O 1
ATOM 3020 N N . THR A 1 377 ? -14.157 13.644 11.515 1.00 86.69 377 THR A N 1
ATOM 3021 C CA . THR A 1 377 ? -13.694 14.926 10.951 1.00 86.69 377 THR A CA 1
ATOM 3022 C C . THR A 1 377 ? -13.725 14.972 9.430 1.00 86.69 377 THR A C 1
ATOM 3024 O O . THR A 1 377 ? -13.901 16.051 8.860 1.00 86.69 377 THR A O 1
ATOM 3027 N N . ASP A 1 378 ? -13.573 13.827 8.772 1.00 85.38 378 ASP A N 1
ATOM 3028 C CA . ASP A 1 378 ? -13.497 13.724 7.322 1.00 85.38 378 ASP A CA 1
ATOM 3029 C C . ASP A 1 378 ? -14.872 13.412 6.724 1.00 85.38 378 ASP A C 1
ATOM 3031 O O . ASP A 1 378 ? -15.530 12.451 7.119 1.00 85.38 378 ASP A O 1
ATOM 3035 N N . LYS A 1 379 ? -15.301 14.209 5.739 1.00 78.81 379 LYS A N 1
ATOM 3036 C CA . LYS A 1 379 ? -16.615 14.060 5.094 1.00 78.81 379 LYS A CA 1
ATOM 3037 C C . LYS A 1 379 ? -16.756 12.766 4.294 1.00 78.81 379 LYS A C 1
ATOM 3039 O O . LYS A 1 379 ? -17.876 12.302 4.104 1.00 78.81 379 LYS A O 1
ATOM 3044 N N . GLN A 1 380 ? -15.656 12.236 3.766 1.00 80.75 380 GLN A N 1
ATOM 3045 C CA . GLN A 1 380 ? -15.666 10.980 3.029 1.00 80.75 380 GLN A CA 1
ATOM 3046 C C . GLN A 1 380 ? -15.840 9.821 4.008 1.00 80.75 380 GLN A C 1
ATOM 3048 O O . GLN A 1 380 ? -16.749 9.010 3.850 1.00 80.75 380 GLN A O 1
ATOM 3053 N N . PHE A 1 381 ? -15.017 9.770 5.056 1.00 83.94 381 PHE A N 1
ATOM 3054 C CA . PHE A 1 381 ? -15.051 8.667 6.017 1.00 83.94 381 PHE A CA 1
ATOM 3055 C C . PHE A 1 381 ? -16.266 8.717 6.943 1.00 83.94 381 PHE A C 1
ATOM 3057 O O . PHE A 1 381 ? -16.747 7.666 7.348 1.00 83.94 381 PHE A O 1
ATOM 3064 N N . SER A 1 382 ? -16.831 9.893 7.220 1.00 84.25 382 SER A N 1
ATOM 3065 C CA . SER A 1 382 ? -18.054 10.010 8.023 1.00 84.25 382 SER A CA 1
ATOM 3066 C C . SER A 1 382 ? -19.289 9.375 7.373 1.00 84.25 382 SER A C 1
ATOM 3068 O O . SER A 1 382 ? -20.296 9.182 8.051 1.00 84.25 382 SER A O 1
ATOM 3070 N N . SER A 1 383 ? -19.231 9.053 6.074 1.00 82.94 383 SER A N 1
ATOM 3071 C CA . SER A 1 383 ? -20.282 8.303 5.375 1.00 82.94 383 SER A CA 1
ATOM 3072 C C . SER A 1 383 ? -20.231 6.790 5.625 1.00 82.94 383 SER A C 1
ATOM 3074 O O . SER A 1 383 ? -21.219 6.104 5.368 1.00 82.94 383 SER A O 1
ATOM 3076 N N . LEU A 1 384 ? -19.114 6.276 6.153 1.00 88.38 384 LEU A N 1
ATOM 3077 C CA . LEU A 1 384 ? -18.931 4.857 6.446 1.00 88.38 384 LEU A CA 1
ATOM 3078 C C . LEU A 1 384 ? -19.879 4.401 7.558 1.00 88.38 384 LEU A C 1
ATOM 3080 O O . LEU A 1 384 ? -19.972 5.018 8.622 1.00 88.38 384 LEU A O 1
ATOM 3084 N N . ASN A 1 385 ? -20.553 3.276 7.332 1.00 90.50 385 ASN A N 1
ATOM 3085 C CA . ASN A 1 385 ? -21.529 2.743 8.272 1.00 90.50 385 ASN A CA 1
ATOM 3086 C C . ASN A 1 385 ? -20.870 1.832 9.317 1.00 90.50 385 ASN A C 1
ATOM 3088 O O . ASN A 1 385 ? -20.844 0.610 9.166 1.00 90.50 385 ASN A O 1
ATOM 3092 N N . VAL A 1 386 ? -20.330 2.419 10.386 1.00 94.94 386 VAL A N 1
ATOM 3093 C CA . VAL A 1 386 ? -19.751 1.652 11.498 1.00 94.94 386 VAL A CA 1
ATOM 3094 C C . VAL A 1 386 ? -20.840 1.214 12.475 1.00 94.94 386 VAL A C 1
ATOM 3096 O O . VAL A 1 386 ? -21.487 2.045 13.109 1.00 94.94 386 VAL A O 1
ATOM 3099 N N . ILE A 1 387 ? -21.009 -0.099 12.628 1.00 94.81 387 ILE A N 1
ATOM 3100 C CA . ILE A 1 387 ? -22.085 -0.703 13.426 1.00 94.81 387 ILE A CA 1
ATOM 3101 C C . ILE A 1 387 ? -21.675 -1.076 14.851 1.00 94.81 387 ILE A C 1
ATOM 3103 O O . ILE A 1 387 ? -22.542 -1.220 15.705 1.00 94.81 387 ILE A O 1
ATOM 3107 N N . GLY A 1 388 ? -20.381 -1.243 15.131 1.00 96.62 388 GLY A N 1
ATOM 3108 C CA . GLY A 1 388 ? -19.921 -1.626 16.465 1.00 96.62 388 GLY A CA 1
ATOM 3109 C C . GLY A 1 388 ? -18.426 -1.912 16.554 1.00 96.62 388 GLY A C 1
ATOM 3110 O O . GLY A 1 388 ? -17.723 -2.005 15.544 1.00 96.62 388 GLY A O 1
ATOM 3111 N N . ALA A 1 389 ? -17.924 -2.043 17.783 1.00 97.81 389 ALA A N 1
ATOM 3112 C CA . ALA A 1 389 ? -16.532 -2.406 18.029 1.00 97.81 389 ALA A CA 1
ATOM 3113 C C . ALA A 1 389 ? -16.343 -3.296 19.267 1.00 97.81 389 ALA A C 1
ATOM 3115 O O . ALA A 1 389 ? -16.776 -2.955 20.366 1.00 97.81 389 ALA A O 1
ATOM 3116 N N . VAL A 1 390 ? -15.612 -4.400 19.117 1.00 98.06 390 VAL A N 1
ATOM 3117 C CA . VAL A 1 390 ? -15.090 -5.200 20.235 1.00 98.06 390 VAL A CA 1
ATOM 3118 C C . VAL A 1 390 ? -13.692 -4.711 20.581 1.00 98.06 390 VAL A C 1
ATOM 3120 O O . VAL A 1 390 ? -12.840 -4.558 19.704 1.00 98.06 390 VAL A O 1
ATOM 3123 N N . VAL A 1 391 ? -13.432 -4.495 21.865 1.00 97.38 391 VAL A N 1
ATOM 3124 C CA . VAL A 1 391 ? -12.128 -4.063 22.367 1.00 97.38 391 VAL A CA 1
ATOM 3125 C C . VAL A 1 391 ? -11.608 -5.099 23.358 1.00 97.38 391 VAL A C 1
ATOM 3127 O O . VAL A 1 391 ? -12.181 -5.287 24.426 1.00 97.38 391 VAL A O 1
ATOM 3130 N N . ASP A 1 392 ? -10.516 -5.772 23.000 1.00 95.81 392 ASP A N 1
ATOM 3131 C CA . ASP A 1 392 ? -9.866 -6.805 23.808 1.00 95.81 392 ASP A CA 1
ATOM 3132 C C . ASP A 1 392 ? -8.649 -6.228 24.537 1.00 95.81 392 ASP A C 1
ATOM 3134 O O . ASP A 1 392 ? -7.691 -5.752 23.914 1.00 95.81 392 ASP A O 1
ATOM 3138 N N . SER A 1 393 ? -8.676 -6.302 25.868 1.00 93.88 393 SER A N 1
ATOM 3139 C CA . SER A 1 393 ? -7.582 -5.894 26.748 1.00 93.88 393 SER A CA 1
ATOM 3140 C C . SER A 1 393 ? -7.143 -4.436 26.527 1.00 93.88 393 SER A C 1
ATOM 3142 O O . SER A 1 393 ? -5.949 -4.134 26.496 1.00 93.88 393 SER A O 1
ATOM 3144 N N . ALA A 1 394 ? -8.093 -3.522 26.315 1.00 92.38 394 ALA A N 1
ATOM 3145 C CA . ALA A 1 394 ? -7.868 -2.093 26.080 1.00 92.38 394 ALA A CA 1
ATOM 3146 C C . ALA A 1 394 ? -9.142 -1.275 26.376 1.00 92.38 394 ALA A C 1
ATOM 3148 O O . ALA A 1 394 ? -10.225 -1.852 26.432 1.00 92.38 394 ALA A O 1
ATOM 3149 N N . PRO A 1 395 ? -9.052 0.060 26.522 1.00 90.19 395 PRO A N 1
ATOM 3150 C CA . PRO A 1 395 ? -7.838 0.871 26.591 1.00 90.19 395 PRO A CA 1
ATOM 3151 C C . PRO A 1 395 ? -7.273 0.962 28.015 1.00 90.19 395 PRO A C 1
ATOM 3153 O O . PRO A 1 395 ? -8.003 0.947 29.000 1.00 90.19 395 PRO A O 1
ATOM 3156 N N . GLY A 1 396 ? -5.953 1.112 28.136 1.00 82.25 396 GLY A N 1
ATOM 3157 C CA . GLY A 1 396 ? -5.280 1.324 29.421 1.00 82.25 396 GLY A CA 1
ATOM 3158 C C . GLY A 1 396 ? -4.634 2.696 29.548 1.00 82.25 396 GLY A C 1
ATOM 3159 O O . GLY A 1 396 ? -3.928 3.149 28.642 1.00 82.25 396 GLY A O 1
ATOM 3160 N N . SER A 1 397 ? -4.796 3.323 30.713 1.00 73.00 397 SER A N 1
ATOM 3161 C CA . SER A 1 397 ? -4.186 4.611 31.029 1.00 73.00 397 SER A CA 1
ATOM 3162 C C . SER A 1 397 ? -2.777 4.416 31.618 1.00 73.00 397 SER A C 1
ATOM 3164 O O . SER A 1 397 ? -2.560 3.674 32.572 1.00 73.00 397 SER A O 1
ATOM 3166 N N . GLY A 1 398 ? -1.764 5.055 31.022 1.00 63.56 398 GLY A N 1
ATOM 3167 C CA . GLY A 1 398 ? -0.502 5.353 31.719 1.00 63.56 398 GLY A CA 1
ATOM 3168 C C . GLY A 1 398 ? 0.331 4.209 32.334 1.00 63.56 398 GLY A C 1
ATOM 3169 O O . GLY A 1 398 ? 1.174 4.506 33.177 1.00 63.56 398 GLY A O 1
ATOM 3170 N N . ASN A 1 399 ? 0.175 2.933 31.960 1.00 59.22 399 ASN A N 1
ATOM 3171 C CA . ASN A 1 399 ? 0.898 1.848 32.639 1.00 59.22 399 ASN A CA 1
ATOM 3172 C C . ASN A 1 399 ? 2.330 1.639 32.100 1.00 59.22 399 ASN A C 1
ATOM 3174 O O . ASN A 1 399 ? 2.571 0.764 31.271 1.00 59.22 399 ASN A O 1
ATOM 3178 N N . VAL A 1 400 ? 3.309 2.406 32.600 1.00 57.34 400 VAL A N 1
ATOM 3179 C CA . VAL A 1 400 ? 4.741 2.243 32.248 1.00 57.34 400 VAL A CA 1
ATOM 3180 C C . VAL A 1 400 ? 5.241 0.822 32.547 1.00 57.34 400 VAL A C 1
ATOM 3182 O O . VAL A 1 400 ? 5.994 0.249 31.761 1.00 57.34 400 VAL A O 1
ATOM 3185 N N . ARG A 1 401 ? 4.775 0.206 33.646 1.00 58.44 401 ARG A N 1
ATOM 3186 C CA . ARG A 1 401 ? 5.103 -1.191 33.984 1.00 58.44 401 ARG A CA 1
ATOM 3187 C C . ARG A 1 401 ? 4.482 -2.174 32.990 1.00 58.44 401 ARG A C 1
ATOM 3189 O O . ARG A 1 401 ? 5.137 -3.138 32.606 1.00 58.44 401 ARG A O 1
ATOM 3196 N N . GLY A 1 402 ? 3.253 -1.913 32.549 1.00 58.97 402 GLY A N 1
ATOM 3197 C CA . GLY A 1 402 ? 2.570 -2.671 31.499 1.00 58.97 402 GLY A CA 1
ATOM 3198 C C . GLY A 1 402 ? 3.281 -2.563 30.152 1.00 58.97 402 GLY A C 1
ATOM 3199 O O . GLY A 1 402 ? 3.553 -3.583 29.529 1.00 58.97 402 GLY A O 1
ATOM 3200 N N . ALA A 1 403 ? 3.691 -1.356 29.752 1.00 63.47 403 ALA A N 1
ATOM 3201 C CA . ALA A 1 403 ? 4.471 -1.127 28.536 1.00 63.47 403 ALA A CA 1
ATOM 3202 C C . ALA A 1 403 ? 5.822 -1.863 28.570 1.00 63.47 403 ALA A C 1
ATOM 3204 O O . ALA A 1 403 ? 6.198 -2.505 27.592 1.00 63.47 403 ALA A O 1
ATOM 3205 N N . LEU A 1 404 ? 6.522 -1.844 29.713 1.00 64.50 404 LEU A N 1
ATOM 3206 C CA . LEU A 1 404 ? 7.768 -2.591 29.895 1.00 64.50 404 LEU A CA 1
ATOM 3207 C C . LEU A 1 404 ? 7.543 -4.108 29.807 1.00 64.50 404 LEU A C 1
ATOM 3209 O O . LEU A 1 404 ? 8.339 -4.814 29.191 1.00 64.50 404 LEU A O 1
ATOM 3213 N N . ARG A 1 405 ? 6.447 -4.622 30.380 1.00 64.69 405 ARG A N 1
ATOM 3214 C CA . ARG A 1 405 ? 6.062 -6.042 30.289 1.00 64.69 405 ARG A CA 1
ATOM 3215 C C . ARG A 1 405 ? 5.682 -6.443 28.860 1.00 64.69 405 ARG A C 1
ATOM 3217 O O . ARG A 1 405 ? 6.143 -7.481 28.395 1.00 64.69 405 ARG A O 1
ATOM 3224 N N . ALA A 1 406 ? 4.929 -5.610 28.144 1.00 62.53 406 ALA A N 1
ATOM 3225 C CA . ALA A 1 406 ? 4.582 -5.820 26.738 1.00 62.53 406 ALA A CA 1
ATOM 3226 C C . ALA A 1 406 ? 5.831 -5.827 25.837 1.00 62.53 406 ALA A C 1
ATOM 3228 O O . ALA A 1 406 ? 5.978 -6.701 24.980 1.00 62.53 406 ALA A O 1
ATOM 3229 N N . LEU A 1 407 ? 6.788 -4.923 26.084 1.00 66.94 407 LEU A N 1
ATOM 3230 C CA . LEU A 1 407 ? 8.078 -4.941 25.393 1.00 66.94 407 LEU A CA 1
ATOM 3231 C C . LEU A 1 407 ? 8.901 -6.193 25.753 1.00 66.94 407 LEU A C 1
ATOM 3233 O O . LEU A 1 407 ? 9.514 -6.829 24.901 1.00 66.94 407 LEU A O 1
ATOM 3237 N N . THR A 1 408 ? 8.876 -6.602 27.022 1.00 64.12 408 THR A N 1
ATOM 3238 C CA . THR A 1 408 ? 9.560 -7.817 27.494 1.00 64.12 408 THR A CA 1
ATOM 3239 C C . THR A 1 408 ? 9.006 -9.085 26.838 1.00 64.12 408 THR A C 1
ATOM 3241 O O . THR A 1 408 ? 9.781 -10.003 26.557 1.00 64.12 408 THR A O 1
ATOM 3244 N N . ALA A 1 409 ? 7.691 -9.139 26.600 1.00 63.50 409 ALA A N 1
ATOM 3245 C CA . ALA A 1 409 ? 7.017 -10.237 25.912 1.00 63.50 409 ALA A CA 1
ATOM 3246 C C . ALA A 1 409 ? 7.328 -10.258 24.405 1.00 63.50 409 ALA A C 1
ATOM 3248 O O . ALA A 1 409 ? 7.505 -11.331 23.834 1.00 63.50 409 ALA A O 1
ATOM 3249 N N . THR A 1 410 ? 7.458 -9.088 23.773 1.00 63.81 410 THR A N 1
ATOM 3250 C CA . THR A 1 410 ? 7.761 -8.967 22.334 1.00 63.81 410 THR A CA 1
ATOM 3251 C C . THR A 1 410 ? 9.229 -9.227 21.995 1.00 63.81 410 THR A C 1
ATOM 3253 O O . THR A 1 410 ? 9.505 -9.834 20.964 1.00 63.81 410 THR A O 1
ATOM 3256 N N . LEU A 1 411 ? 10.172 -8.844 22.863 1.00 66.56 411 LEU A N 1
ATOM 3257 C CA . LEU A 1 411 ? 11.607 -9.119 22.682 1.00 66.56 411 LEU A CA 1
ATOM 3258 C C . LEU A 1 411 ? 11.952 -10.623 22.754 1.00 66.56 411 LEU A C 1
ATOM 3260 O O . LEU A 1 411 ? 12.984 -11.045 22.235 1.00 66.56 411 LEU A O 1
ATOM 3264 N N . GLY A 1 412 ? 11.083 -11.440 23.358 1.00 59.97 412 GLY A N 1
ATOM 3265 C CA . GLY A 1 412 ? 11.248 -12.891 23.450 1.00 59.97 412 GLY A CA 1
ATOM 3266 C C . GLY A 1 412 ? 12.452 -13.349 24.301 1.00 59.97 412 GLY A C 1
ATOM 3267 O O . GLY A 1 412 ? 13.220 -12.536 24.819 1.00 59.97 412 GLY A O 1
ATOM 3268 N N . PRO A 1 413 ? 12.624 -14.671 24.495 1.00 61.09 413 PRO A N 1
ATOM 3269 C CA . PRO A 1 413 ? 13.725 -15.237 25.283 1.00 61.09 413 PRO A CA 1
ATOM 3270 C C . PRO A 1 413 ? 15.027 -15.443 24.488 1.00 61.09 413 PRO A C 1
ATOM 3272 O O . PRO A 1 413 ? 16.041 -15.791 25.079 1.00 61.09 413 PRO A O 1
ATOM 3275 N N . GLN A 1 414 ? 15.008 -15.240 23.167 1.00 57.81 414 GLN A N 1
ATOM 3276 C CA . GLN A 1 414 ? 16.121 -15.557 22.256 1.00 57.81 414 GLN A CA 1
ATOM 3277 C C . GLN A 1 414 ? 17.237 -14.495 22.236 1.00 57.81 414 GLN A C 1
ATOM 3279 O O . GLN A 1 414 ? 18.274 -14.688 21.607 1.00 57.81 414 GLN A O 1
ATOM 3284 N N . ILE A 1 415 ? 17.028 -13.355 22.897 1.00 70.75 415 ILE A N 1
ATOM 3285 C CA . ILE A 1 415 ? 17.999 -12.260 22.980 1.00 70.75 415 ILE A CA 1
ATOM 3286 C C . ILE A 1 415 ? 18.901 -12.484 24.197 1.00 70.75 415 ILE A C 1
ATOM 3288 O O . ILE A 1 415 ? 18.416 -12.854 25.268 1.00 70.75 415 ILE A O 1
ATOM 3292 N N . SER A 1 416 ? 20.207 -12.227 24.053 1.00 76.06 416 SER A N 1
ATOM 3293 C CA . SER A 1 416 ? 21.155 -12.356 25.163 1.00 76.06 416 SER A CA 1
ATOM 3294 C C . SER A 1 416 ? 20.688 -11.537 26.381 1.00 76.06 416 SER A C 1
ATOM 3296 O O . SER A 1 416 ? 20.216 -10.406 26.211 1.00 76.06 416 SER A O 1
ATOM 3298 N N . PRO A 1 417 ? 20.808 -12.059 27.619 1.00 77.44 417 PRO A N 1
ATOM 3299 C CA . PRO A 1 417 ? 20.284 -11.382 28.807 1.00 77.44 417 PRO A CA 1
ATOM 3300 C C . PRO A 1 417 ? 20.798 -9.946 28.944 1.00 77.44 417 PRO A C 1
ATOM 3302 O O . PRO A 1 417 ? 20.027 -9.040 29.244 1.00 77.44 417 PRO A O 1
ATOM 3305 N N . LEU A 1 418 ? 22.078 -9.719 28.629 1.00 76.88 418 LEU A N 1
ATOM 3306 C CA . LEU A 1 418 ? 22.702 -8.397 28.656 1.00 76.88 418 LEU A CA 1
ATOM 3307 C C . LEU A 1 418 ? 22.044 -7.415 27.670 1.00 76.88 418 LEU A C 1
ATOM 3309 O O . LEU A 1 418 ? 21.701 -6.295 28.051 1.00 76.88 418 LEU A O 1
ATOM 3313 N N . LEU A 1 419 ? 21.818 -7.830 26.418 1.00 73.06 419 LEU A N 1
ATOM 3314 C CA . LEU A 1 419 ? 21.168 -6.984 25.412 1.00 73.06 419 LEU A CA 1
ATOM 3315 C C . LEU A 1 419 ? 19.690 -6.743 25.757 1.00 73.06 419 LEU A C 1
ATOM 3317 O O . LEU A 1 419 ? 19.172 -5.644 25.591 1.00 73.06 419 LEU A O 1
ATOM 3321 N N . ARG A 1 420 ? 19.011 -7.750 26.314 1.00 73.38 420 ARG A N 1
ATOM 3322 C CA . ARG A 1 420 ? 17.624 -7.623 26.767 1.00 73.38 420 ARG A CA 1
ATOM 3323 C C . ARG A 1 420 ? 17.490 -6.601 27.897 1.00 73.38 420 ARG A C 1
ATOM 3325 O O . ARG A 1 420 ? 16.644 -5.717 27.808 1.00 73.38 420 ARG A O 1
ATOM 3332 N N . TYR A 1 421 ? 18.319 -6.691 28.939 1.00 77.50 421 TYR A N 1
ATOM 3333 C CA . TYR A 1 421 ? 18.262 -5.751 30.063 1.00 77.50 421 TYR A CA 1
ATOM 3334 C C . TYR A 1 421 ? 18.686 -4.334 29.663 1.00 77.50 421 TYR A C 1
ATOM 3336 O O . TYR A 1 421 ? 18.071 -3.379 30.130 1.00 77.50 421 TYR A O 1
ATOM 3344 N N . THR A 1 422 ? 19.664 -4.178 28.765 1.00 74.44 422 THR A N 1
ATOM 3345 C CA . THR A 1 422 ? 20.060 -2.853 28.251 1.00 74.44 422 THR A CA 1
ATOM 3346 C C . THR A 1 422 ? 18.963 -2.210 27.401 1.00 74.44 422 THR A C 1
ATOM 3348 O O . THR A 1 422 ? 18.646 -1.045 27.627 1.00 74.44 422 THR A O 1
ATOM 3351 N N . LEU A 1 423 ? 18.309 -2.956 26.501 1.00 70.88 423 LEU A N 1
ATOM 3352 C CA . LEU A 1 423 ? 17.165 -2.460 25.720 1.00 70.88 423 LEU A CA 1
ATOM 3353 C C . LEU A 1 423 ? 15.963 -2.108 26.606 1.00 70.88 423 LEU A C 1
ATOM 3355 O O . LEU A 1 423 ? 15.328 -1.077 26.395 1.00 70.88 423 LEU A O 1
ATOM 3359 N N . LEU A 1 424 ? 15.665 -2.931 27.617 1.00 70.75 424 LEU A N 1
ATOM 3360 C CA . LEU A 1 424 ? 14.590 -2.659 28.574 1.00 70.75 424 LEU A CA 1
ATOM 3361 C C . LEU A 1 424 ? 14.891 -1.431 29.441 1.00 70.75 424 LEU A C 1
ATOM 3363 O O . LEU A 1 424 ? 13.989 -0.630 29.674 1.00 70.75 424 LEU A O 1
ATOM 3367 N N . ALA A 1 425 ? 16.136 -1.258 29.894 1.00 72.62 425 ALA A N 1
ATOM 3368 C CA . ALA A 1 425 ? 16.557 -0.087 30.660 1.00 72.62 425 ALA A CA 1
ATOM 3369 C C . ALA A 1 425 ? 16.513 1.187 29.806 1.00 72.62 425 ALA A C 1
ATOM 3371 O O . ALA A 1 425 ? 15.957 2.189 30.248 1.00 72.62 425 ALA A O 1
ATOM 3372 N N . LEU A 1 426 ? 17.019 1.132 28.568 1.00 72.62 426 LEU A N 1
ATOM 3373 C CA . LEU A 1 426 ? 16.948 2.244 27.620 1.00 72.62 426 LEU A CA 1
ATOM 3374 C C . LEU A 1 426 ? 15.491 2.631 27.360 1.00 72.62 426 LEU A C 1
ATOM 3376 O O . LEU A 1 426 ? 15.132 3.790 27.522 1.00 72.62 426 LEU A O 1
ATOM 3380 N N . PHE A 1 427 ? 14.630 1.656 27.059 1.00 69.31 427 PHE A N 1
ATOM 3381 C CA . PHE A 1 427 ? 13.206 1.896 26.852 1.00 69.31 427 PHE A CA 1
ATOM 3382 C C . PHE A 1 427 ? 12.519 2.465 28.097 1.00 69.31 427 PHE A C 1
ATOM 3384 O O . PHE A 1 427 ? 11.748 3.411 27.983 1.00 69.31 427 PHE A O 1
ATOM 3391 N N . ALA A 1 428 ? 12.808 1.939 29.291 1.00 66.50 428 ALA A N 1
ATOM 3392 C CA . ALA A 1 428 ? 12.247 2.453 30.538 1.00 66.50 428 ALA A CA 1
ATOM 3393 C C . ALA A 1 428 ? 12.658 3.912 30.792 1.00 66.50 428 ALA A C 1
ATOM 3395 O O . ALA A 1 428 ? 11.807 4.722 31.155 1.00 66.50 428 ALA A O 1
ATOM 3396 N N . VAL A 1 429 ? 13.927 4.259 30.551 1.00 71.12 429 VAL A N 1
ATOM 3397 C CA . VAL A 1 429 ? 14.434 5.637 30.651 1.00 71.12 429 VAL A CA 1
ATOM 3398 C C . VAL A 1 429 ? 13.775 6.530 29.603 1.00 71.12 429 VAL A C 1
ATOM 3400 O O . VAL A 1 429 ? 13.296 7.607 29.945 1.00 71.12 429 VAL A O 1
ATOM 3403 N N . THR A 1 430 ? 13.671 6.084 28.350 1.00 63.69 430 THR A N 1
ATOM 3404 C CA . THR A 1 430 ? 13.011 6.834 27.274 1.00 63.69 430 THR A CA 1
ATOM 3405 C C . THR A 1 430 ? 11.530 7.068 27.575 1.00 63.69 430 THR A C 1
ATOM 3407 O O . THR A 1 430 ? 11.060 8.195 27.459 1.00 63.69 430 THR A O 1
ATOM 3410 N N . VAL A 1 431 ? 10.796 6.050 28.034 1.00 63.25 431 VAL A N 1
ATOM 3411 C CA . VAL A 1 431 ? 9.383 6.181 28.422 1.00 63.25 431 VAL A CA 1
ATOM 3412 C C . VAL A 1 431 ? 9.228 7.077 29.648 1.00 63.25 431 VAL A C 1
ATOM 3414 O O . VAL A 1 431 ? 8.303 7.882 29.679 1.00 63.25 431 VAL A O 1
ATOM 3417 N N . PHE A 1 432 ? 10.116 6.986 30.640 1.00 65.88 432 PHE A N 1
ATOM 3418 C CA . PHE A 1 432 ? 10.099 7.873 31.805 1.00 65.88 432 PHE A CA 1
ATOM 3419 C C . PHE A 1 432 ? 10.344 9.334 31.401 1.00 65.88 432 PHE A C 1
ATOM 3421 O O . PHE A 1 432 ? 9.561 10.210 31.763 1.00 65.88 432 PHE A O 1
ATOM 3428 N N . MET A 1 433 ? 11.365 9.597 30.582 1.00 63.84 433 MET A N 1
ATOM 3429 C CA . MET A 1 433 ? 11.655 10.937 30.066 1.00 63.84 433 MET A CA 1
ATOM 3430 C C . MET A 1 433 ? 10.494 11.483 29.224 1.00 63.84 433 MET A C 1
ATOM 3432 O O . MET A 1 433 ? 10.057 12.611 29.435 1.00 63.84 433 MET A O 1
ATOM 3436 N N . LEU A 1 434 ? 9.927 10.682 28.319 1.00 60.16 434 LEU A N 1
ATOM 3437 C CA . LEU A 1 434 ? 8.829 11.126 27.458 1.00 60.16 434 LEU A CA 1
ATOM 3438 C C . LEU A 1 434 ? 7.513 11.309 28.224 1.00 60.16 434 LEU A C 1
ATOM 3440 O O . LEU A 1 434 ? 6.849 12.326 28.054 1.00 60.16 434 LEU A O 1
ATOM 3444 N N . ARG A 1 435 ? 7.132 10.367 29.097 1.00 58.28 435 ARG A N 1
ATOM 3445 C CA . ARG A 1 435 ? 5.819 10.380 29.768 1.00 58.28 435 ARG A CA 1
ATOM 3446 C C . ARG A 1 435 ? 5.763 11.124 31.095 1.00 58.28 435 ARG A C 1
ATOM 3448 O O . ARG A 1 435 ? 4.679 11.547 31.476 1.00 58.28 435 ARG A O 1
ATOM 3455 N N . ILE A 1 436 ? 6.870 11.245 31.823 1.00 61.94 436 ILE A N 1
ATOM 3456 C CA . ILE A 1 436 ? 6.885 11.909 33.137 1.00 61.94 436 ILE A CA 1
ATOM 3457 C C . ILE A 1 436 ? 7.482 13.311 33.025 1.00 61.94 436 ILE A C 1
ATOM 3459 O O . ILE A 1 436 ? 6.940 14.241 33.614 1.00 61.94 436 ILE A O 1
ATOM 3463 N N . VAL A 1 437 ? 8.551 13.480 32.237 1.00 60.97 437 VAL A N 1
ATOM 3464 C CA . VAL A 1 437 ? 9.246 14.773 32.104 1.00 60.97 437 VAL A CA 1
ATOM 3465 C C . VAL A 1 437 ? 8.662 15.624 30.969 1.00 60.97 437 VAL A C 1
ATOM 3467 O O . VAL A 1 437 ? 8.381 16.800 31.177 1.00 60.97 437 VAL A O 1
ATOM 3470 N N . LEU A 1 438 ? 8.431 15.046 29.783 1.00 56.41 438 LEU A N 1
ATOM 3471 C CA . LEU A 1 438 ? 8.003 15.793 28.587 1.00 56.41 438 LEU A CA 1
ATOM 3472 C C . LEU A 1 438 ? 6.477 15.821 28.363 1.00 56.41 438 LEU A C 1
ATOM 3474 O O . LEU A 1 438 ? 5.969 16.766 27.760 1.00 56.41 438 LEU A O 1
ATOM 3478 N N . TYR A 1 439 ? 5.716 14.838 28.855 1.00 56.72 439 TYR A N 1
ATOM 3479 C CA . TYR A 1 439 ? 4.249 14.791 28.707 1.00 56.72 439 TYR A CA 1
ATOM 3480 C C . TYR A 1 439 ? 3.501 15.989 29.312 1.00 56.72 439 TYR A C 1
ATOM 3482 O O . TYR A 1 439 ? 2.588 16.485 28.654 1.00 56.72 439 TYR A O 1
ATOM 3490 N N . PRO A 1 440 ? 3.876 16.532 30.492 1.00 58.78 440 PRO A N 1
ATOM 3491 C CA . PRO A 1 440 ? 3.233 17.739 31.020 1.00 58.78 440 PRO A CA 1
ATOM 3492 C C . PRO A 1 440 ? 3.332 18.941 30.066 1.00 58.78 440 PRO A C 1
ATOM 3494 O O . PRO A 1 440 ? 2.435 19.779 30.045 1.00 58.78 440 PRO A O 1
ATOM 3497 N N . MET A 1 441 ? 4.389 18.993 29.246 1.00 53.75 441 MET A N 1
ATOM 3498 C CA . MET A 1 441 ? 4.625 20.040 28.245 1.00 53.75 441 MET A CA 1
ATOM 3499 C C . MET A 1 441 ? 3.968 19.723 26.890 1.00 53.75 441 MET A C 1
ATOM 3501 O O . MET A 1 441 ? 3.497 20.627 26.207 1.00 53.75 441 MET A O 1
ATOM 3505 N N . THR A 1 442 ? 3.904 18.446 26.498 1.00 52.16 442 THR A N 1
ATOM 3506 C CA . THR A 1 442 ? 3.404 17.999 25.180 1.00 52.16 442 THR A CA 1
ATOM 3507 C C . THR A 1 442 ? 1.922 17.614 25.159 1.00 52.16 442 THR A C 1
ATOM 3509 O O . THR A 1 442 ? 1.348 17.529 24.076 1.00 52.16 442 THR A O 1
ATOM 3512 N N . LYS A 1 443 ? 1.253 17.469 26.316 1.00 51.09 443 LYS A N 1
ATOM 3513 C CA . LYS A 1 443 ? -0.195 17.179 26.420 1.00 51.09 443 LYS A CA 1
ATOM 3514 C C . LYS A 1 443 ? -1.074 18.207 25.692 1.00 51.09 443 LYS A C 1
ATOM 3516 O O . LYS A 1 443 ? -2.161 17.867 25.232 1.00 51.09 443 LYS A O 1
ATOM 3521 N N . TYR A 1 444 ? -0.599 19.445 25.560 1.00 49.91 444 TYR A N 1
ATOM 3522 C CA . TYR A 1 444 ? -1.284 20.500 24.807 1.00 49.91 444 TYR A CA 1
ATOM 3523 C C . TYR A 1 444 ? -1.176 20.334 23.280 1.00 49.91 444 TYR A C 1
ATOM 3525 O O . TYR A 1 444 ? -1.954 20.940 22.553 1.00 49.91 444 TYR A O 1
ATOM 3533 N N . ILE A 1 445 ? -0.240 19.509 22.797 1.00 49.84 445 ILE A N 1
ATOM 3534 C CA . ILE A 1 445 ? 0.065 19.302 21.372 1.00 49.84 445 ILE A CA 1
ATOM 3535 C C . ILE A 1 445 ? -0.392 17.910 20.905 1.00 49.84 445 ILE A C 1
ATOM 3537 O O . ILE A 1 445 ? -0.889 17.773 19.790 1.00 49.84 445 ILE A O 1
ATOM 3541 N N . HIS A 1 446 ? -0.283 16.881 21.757 1.00 58.50 446 HIS A N 1
ATOM 3542 C CA . HIS A 1 446 ? -0.666 15.507 21.424 1.00 58.50 446 HIS A CA 1
ATOM 3543 C C . HIS A 1 446 ? -1.382 14.814 22.588 1.00 58.50 446 HIS A C 1
ATOM 3545 O O . HIS A 1 446 ? -0.764 14.390 23.567 1.00 58.50 446 HIS A O 1
ATOM 3551 N N . LYS A 1 447 ? -2.713 14.698 22.498 1.00 67.06 447 LYS A N 1
ATOM 3552 C CA . LYS A 1 447 ? -3.509 13.932 23.472 1.00 67.06 447 LYS A CA 1
ATOM 3553 C C . LYS A 1 447 ? -3.205 12.447 23.318 1.00 67.06 447 LYS A C 1
ATOM 3555 O O . LYS A 1 447 ? -3.159 11.963 22.194 1.00 67.06 447 LYS A O 1
ATOM 3560 N N . ASN A 1 448 ? -3.074 11.708 24.416 1.00 73.94 448 ASN A N 1
ATOM 3561 C CA . ASN A 1 448 ? -2.902 10.252 24.385 1.00 73.94 448 ASN A CA 1
ATOM 3562 C C . ASN A 1 448 ? -4.165 9.539 23.842 1.00 73.94 448 ASN A C 1
ATOM 3564 O O . ASN A 1 448 ? -5.267 10.073 23.947 1.00 73.94 448 ASN A O 1
ATOM 3568 N N . HIS A 1 449 ? -4.028 8.324 23.292 1.00 81.62 449 HIS A N 1
ATOM 3569 C CA . HIS A 1 449 ? -5.141 7.524 22.745 1.00 81.62 449 HIS A CA 1
ATOM 3570 C C . HIS A 1 449 ? -6.308 7.340 23.727 1.00 81.62 449 HIS A C 1
ATOM 3572 O O . HIS A 1 449 ? -7.458 7.472 23.322 1.00 81.62 449 HIS A O 1
ATOM 3578 N N . TYR A 1 450 ? -6.011 7.093 25.009 1.00 84.44 450 TYR A N 1
ATOM 3579 C CA . TYR A 1 450 ? -7.022 6.952 26.063 1.00 84.44 450 TYR A CA 1
ATOM 3580 C C . TYR A 1 450 ? -7.837 8.244 26.225 1.00 84.44 450 TYR A C 1
ATOM 3582 O O . TYR A 1 450 ? -9.057 8.225 26.111 1.00 84.44 450 TYR A O 1
ATOM 3590 N N . ASP A 1 451 ? -7.166 9.381 26.420 1.00 84.56 451 ASP A N 1
ATOM 3591 C CA . ASP A 1 451 ? -7.841 10.658 26.675 1.00 84.56 451 ASP A CA 1
ATOM 3592 C C . ASP A 1 451 ? -8.608 11.149 25.440 1.00 84.56 451 ASP A C 1
ATOM 3594 O O . ASP A 1 451 ? -9.744 11.588 25.563 1.00 84.56 451 ASP A O 1
ATOM 3598 N N . ALA A 1 452 ? -8.037 11.021 24.238 1.00 85.19 452 ALA A N 1
ATOM 3599 C CA . ALA A 1 452 ? -8.673 11.513 23.016 1.00 85.19 452 ALA A CA 1
ATOM 3600 C C . ALA A 1 452 ? -9.992 10.799 22.695 1.00 85.19 452 ALA A C 1
ATOM 3602 O O . ALA A 1 452 ? -10.983 11.461 22.391 1.00 85.19 452 ALA A O 1
ATOM 3603 N N . VAL A 1 453 ? -10.020 9.465 22.800 1.00 89.44 453 VAL A N 1
ATOM 3604 C CA . VAL A 1 453 ? -11.240 8.689 22.532 1.00 89.44 453 VAL A CA 1
ATOM 3605 C C . VAL A 1 453 ? -12.228 8.812 23.698 1.00 89.44 453 VAL A C 1
ATOM 3607 O O . VAL A 1 453 ? -13.430 8.855 23.469 1.00 89.44 453 VAL A O 1
ATOM 3610 N N . LYS A 1 454 ? -11.750 8.961 24.945 1.00 89.56 454 LYS A N 1
ATOM 3611 C CA . LYS A 1 454 ? -12.612 9.266 26.101 1.00 89.56 454 LYS A CA 1
ATOM 3612 C C . LYS A 1 454 ? -13.285 10.632 25.973 1.00 89.56 454 LYS A C 1
ATOM 3614 O O . LYS A 1 454 ? -14.440 10.785 26.364 1.00 89.56 454 LYS A O 1
ATOM 3619 N N . GLU A 1 455 ? -12.580 11.643 25.469 1.00 88.69 455 GLU A N 1
ATOM 3620 C CA . GLU A 1 455 ? -13.099 13.003 25.295 1.00 88.69 455 GLU A CA 1
ATOM 3621 C C . GLU A 1 455 ? -14.112 13.101 24.149 1.00 88.69 455 GLU A C 1
ATOM 3623 O O . GLU A 1 455 ? -15.186 13.664 24.364 1.00 88.69 455 GLU A O 1
ATOM 3628 N N . ASN A 1 456 ? -13.818 12.496 22.998 1.00 88.44 456 ASN A N 1
ATOM 3629 C CA . ASN A 1 456 ? -14.695 12.480 21.826 1.00 88.44 456 ASN A CA 1
ATOM 3630 C C . ASN A 1 456 ? -15.016 11.030 21.433 1.00 88.44 456 ASN A C 1
ATOM 3632 O O . ASN A 1 456 ? -14.379 10.491 20.522 1.00 88.44 456 ASN A O 1
ATOM 3636 N N . PRO A 1 457 ? -15.953 10.374 22.138 1.00 91.19 457 PRO A N 1
ATOM 3637 C CA . PRO A 1 457 ? -16.262 8.983 21.870 1.00 91.19 457 PRO A CA 1
ATOM 3638 C C . PRO A 1 457 ? -17.039 8.832 20.552 1.00 91.19 457 PRO A C 1
ATOM 3640 O O . PRO A 1 457 ? -17.796 9.732 20.183 1.00 91.19 457 PRO A O 1
ATOM 3643 N N . PRO A 1 458 ? -16.861 7.711 19.839 1.00 92.31 458 PRO A N 1
ATOM 3644 C CA . PRO A 1 458 ? -17.693 7.368 18.690 1.00 92.31 458 PRO A CA 1
ATOM 3645 C C . PRO A 1 458 ? -19.146 7.066 19.092 1.00 92.31 458 PRO A C 1
ATOM 3647 O O . PRO A 1 458 ? -19.424 6.750 20.246 1.00 92.31 458 PRO A O 1
ATOM 3650 N N . ALA A 1 459 ? -20.066 7.134 18.125 1.00 89.56 459 ALA A N 1
ATOM 3651 C CA . ALA A 1 459 ? -21.506 6.970 18.362 1.00 89.56 459 ALA A CA 1
ATOM 3652 C C . ALA A 1 459 ? -22.011 5.511 18.332 1.00 89.56 459 ALA A C 1
ATOM 3654 O O . ALA A 1 459 ? -23.143 5.250 18.737 1.00 89.56 459 ALA A O 1
ATOM 3655 N N . TRP A 1 460 ? -21.208 4.569 17.833 1.00 94.19 460 TRP A N 1
ATOM 3656 C CA . TRP A 1 460 ? -21.577 3.153 17.721 1.00 94.19 460 TRP A CA 1
ATOM 3657 C C . TRP A 1 460 ? -21.296 2.374 19.017 1.00 94.19 460 TRP A C 1
ATOM 3659 O O . TRP A 1 460 ? -20.472 2.816 19.818 1.00 94.19 460 TRP A O 1
ATOM 3669 N N . PRO A 1 461 ? -21.956 1.222 19.237 1.00 96.31 461 PRO A N 1
ATOM 3670 C CA . PRO A 1 461 ? -21.792 0.424 20.449 1.00 96.31 461 PRO A CA 1
ATOM 3671 C C . PRO A 1 461 ? -20.394 -0.205 20.592 1.00 96.31 461 PRO A C 1
ATOM 3673 O O . PRO A 1 461 ? -19.782 -0.637 19.607 1.00 96.31 461 PRO A O 1
ATOM 3676 N N . HIS A 1 462 ? -19.922 -0.343 21.838 1.00 96.81 462 HIS A N 1
ATOM 3677 C CA . HIS A 1 462 ? -18.654 -1.014 22.175 1.00 96.81 462 HIS A CA 1
ATOM 3678 C C . HIS A 1 462 ? -18.850 -2.190 23.123 1.00 96.81 462 HIS A C 1
ATOM 3680 O O . HIS A 1 462 ? -19.589 -2.086 24.103 1.00 96.81 462 HIS A O 1
ATOM 3686 N N . TYR A 1 463 ? -18.094 -3.265 22.900 1.00 97.50 463 TYR A N 1
ATOM 3687 C CA . TYR A 1 463 ? -18.021 -4.394 23.821 1.00 97.50 463 TYR A CA 1
ATOM 3688 C C . TYR A 1 463 ? -16.593 -4.627 24.317 1.00 97.50 463 TYR A C 1
ATOM 3690 O O . TYR A 1 463 ? -15.694 -4.950 23.539 1.00 97.50 463 TYR A O 1
ATOM 3698 N N . TYR A 1 464 ? -16.375 -4.443 25.620 1.00 97.31 464 TYR A N 1
ATOM 3699 C CA . TYR A 1 464 ? -15.054 -4.520 26.243 1.00 97.31 464 TYR A CA 1
ATOM 3700 C C . TYR A 1 464 ? -14.801 -5.886 26.874 1.00 97.31 464 TYR A C 1
ATOM 3702 O O . TYR A 1 464 ? -15.448 -6.274 27.843 1.00 97.31 464 TYR A O 1
ATOM 3710 N N . LEU A 1 465 ? -13.801 -6.590 26.363 1.00 97.06 465 LEU A N 1
ATOM 3711 C CA . LEU A 1 465 ? -13.358 -7.885 26.858 1.00 97.06 465 LEU A CA 1
ATOM 3712 C C . LEU A 1 465 ? -12.069 -7.691 27.656 1.00 97.06 465 LEU A C 1
ATOM 3714 O O . LEU A 1 465 ? -11.069 -7.222 27.111 1.00 97.06 465 LEU A O 1
ATOM 3718 N N . TYR A 1 466 ? -12.082 -8.022 28.946 1.00 96.00 466 TYR A N 1
ATOM 3719 C CA . TYR A 1 466 ? -10.910 -7.859 29.806 1.00 96.00 466 TYR A CA 1
ATOM 3720 C C . TYR A 1 466 ? -10.811 -8.943 30.874 1.00 96.00 466 TYR A C 1
ATOM 3722 O O . TYR A 1 466 ? -11.693 -9.780 31.036 1.00 96.00 466 TYR A O 1
ATOM 3730 N N . SER A 1 467 ? -9.720 -8.931 31.640 1.00 94.50 467 SER A N 1
ATOM 3731 C CA . SER A 1 467 ? -9.594 -9.781 32.818 1.00 94.50 467 SER A CA 1
ATOM 3732 C C . SER A 1 467 ? -8.932 -9.050 33.976 1.00 94.50 467 SER A C 1
ATOM 3734 O O . SER A 1 467 ? -7.940 -8.347 33.785 1.00 94.50 467 SER A O 1
ATOM 3736 N N . LYS A 1 468 ? -9.404 -9.279 35.206 1.00 92.75 468 LYS A N 1
ATOM 3737 C CA . LYS A 1 468 ? -8.662 -8.891 36.423 1.00 92.75 468 LYS A CA 1
ATOM 3738 C C . LYS A 1 468 ? -7.272 -9.536 36.510 1.00 92.75 468 LYS A C 1
ATOM 3740 O O . LYS A 1 468 ? -6.391 -8.989 37.174 1.00 92.75 468 LYS A O 1
ATOM 3745 N N . GLY A 1 469 ? -7.063 -10.660 35.822 1.00 86.69 469 GLY A N 1
ATOM 3746 C CA . GLY A 1 469 ? -5.769 -11.322 35.664 1.00 86.69 469 GLY A CA 1
ATOM 3747 C C . GLY A 1 469 ? -4.783 -10.587 34.748 1.00 86.69 469 GLY A C 1
ATOM 3748 O O . GLY A 1 469 ? -3.589 -10.901 34.783 1.00 86.69 469 GLY A O 1
ATOM 3749 N N . ASP A 1 470 ? -5.233 -9.595 33.970 1.00 88.12 470 ASP A N 1
ATOM 3750 C CA . ASP A 1 470 ? -4.386 -8.854 33.037 1.00 88.12 470 ASP A CA 1
ATOM 3751 C C . ASP A 1 470 ? -3.314 -8.033 33.780 1.00 88.12 470 ASP A C 1
ATOM 3753 O O . ASP A 1 470 ? -3.569 -7.121 34.569 1.00 88.12 470 ASP A O 1
ATOM 3757 N N . GLN A 1 471 ? -2.057 -8.393 33.520 1.00 81.56 471 GLN A N 1
ATOM 3758 C CA . GLN A 1 471 ? -0.868 -7.799 34.128 1.00 81.56 471 GLN A CA 1
ATOM 3759 C C . GLN A 1 471 ? -0.289 -6.616 33.336 1.00 81.56 471 GLN A C 1
ATOM 3761 O O . GLN A 1 471 ? 0.700 -6.010 33.776 1.00 81.56 471 GLN A O 1
ATOM 3766 N N . VAL A 1 472 ? -0.850 -6.323 32.162 1.00 79.69 472 VAL A N 1
ATOM 3767 C CA . VAL A 1 472 ? -0.432 -5.276 31.224 1.00 79.69 472 VAL A CA 1
ATOM 3768 C C . VAL A 1 472 ? -1.403 -4.100 31.285 1.00 79.69 472 VAL A C 1
ATOM 3770 O O . VAL A 1 472 ? -0.954 -2.964 31.448 1.00 79.69 472 VAL A O 1
ATOM 3773 N N . ILE A 1 473 ? -2.709 -4.354 31.218 1.00 84.06 473 ILE A N 1
ATOM 3774 C CA . ILE A 1 473 ? -3.758 -3.331 31.296 1.00 84.06 473 ILE A CA 1
ATOM 3775 C C . ILE A 1 473 ? -4.590 -3.571 32.551 1.00 84.06 473 ILE A C 1
ATOM 3777 O O . ILE A 1 473 ? -5.043 -4.679 32.805 1.00 84.06 473 ILE A O 1
ATOM 3781 N N . ARG A 1 474 ? -4.757 -2.537 33.384 1.00 87.88 474 ARG A N 1
ATOM 3782 C CA . ARG A 1 474 ? -5.504 -2.684 34.637 1.00 87.88 474 ARG A CA 1
ATOM 3783 C C . ARG A 1 474 ? -6.991 -2.662 34.320 1.00 87.88 474 ARG A C 1
ATOM 3785 O O . ARG A 1 474 ? -7.451 -1.724 33.680 1.00 87.88 474 ARG A O 1
ATOM 3792 N N . HIS A 1 475 ? -7.744 -3.616 34.862 1.00 90.69 475 HIS A N 1
ATOM 3793 C CA . HIS A 1 475 ? -9.197 -3.670 34.678 1.00 90.69 475 HIS A CA 1
ATOM 3794 C C . HIS A 1 475 ? -9.908 -2.353 35.051 1.00 90.69 475 HIS A C 1
ATOM 3796 O O . HIS A 1 475 ? -10.796 -1.913 34.331 1.00 90.69 475 HIS A O 1
ATOM 3802 N N . LYS A 1 476 ? -9.445 -1.663 36.106 1.00 90.69 476 LYS A N 1
ATOM 3803 C CA . LYS A 1 476 ? -9.977 -0.352 36.516 1.00 90.69 476 LYS A CA 1
ATOM 3804 C C . LYS A 1 476 ? -9.890 0.708 35.419 1.00 90.69 476 LYS A C 1
ATOM 3806 O O . LYS A 1 476 ? -10.805 1.502 35.286 1.00 90.69 476 LYS A O 1
ATOM 3811 N N . ASP A 1 477 ? -8.819 0.706 34.617 1.00 90.50 477 ASP A N 1
ATOM 3812 C CA . ASP A 1 477 ? -8.674 1.679 33.526 1.00 90.50 477 ASP A CA 1
ATOM 3813 C C . ASP A 1 477 ? -9.779 1.498 32.471 1.00 90.50 477 ASP A C 1
ATOM 3815 O O . ASP A 1 477 ? -10.232 2.487 31.893 1.00 90.50 477 ASP A O 1
ATOM 3819 N N . ILE A 1 478 ? -10.209 0.251 32.246 1.00 92.81 478 ILE A N 1
ATOM 3820 C CA . ILE A 1 478 ? -11.279 -0.117 31.314 1.00 92.81 478 ILE A CA 1
ATOM 3821 C C . ILE A 1 478 ? -12.642 0.204 31.932 1.00 92.81 478 ILE A C 1
ATOM 3823 O O . ILE A 1 478 ? -13.450 0.859 31.285 1.00 92.81 478 ILE A O 1
ATOM 3827 N N . GLU A 1 479 ? -12.882 -0.169 33.192 1.00 94.12 479 GLU A N 1
ATOM 3828 C CA . GLU A 1 479 ? -14.129 0.142 33.914 1.00 94.12 479 GLU A CA 1
ATOM 3829 C C . GLU A 1 479 ? -14.383 1.664 33.982 1.00 94.12 479 GLU A C 1
ATOM 3831 O O . GLU A 1 479 ? -15.470 2.125 33.633 1.00 94.12 479 GLU A O 1
ATOM 3836 N N . ASP A 1 480 ? -13.357 2.464 34.301 1.00 92.62 480 ASP A N 1
ATOM 3837 C CA . ASP A 1 480 ? -13.420 3.937 34.310 1.00 92.62 480 ASP A CA 1
ATOM 3838 C C . ASP A 1 480 ? -13.623 4.543 32.905 1.00 92.62 480 ASP A C 1
ATOM 3840 O O . ASP A 1 480 ? -14.054 5.697 32.754 1.00 92.62 480 ASP A O 1
ATOM 3844 N N . PHE A 1 481 ? -13.240 3.812 31.856 1.00 92.94 481 PHE A N 1
ATOM 3845 C CA . PHE A 1 481 ? -13.434 4.221 30.466 1.00 92.94 481 PHE A CA 1
ATOM 3846 C C . PHE A 1 481 ? -14.863 3.932 30.007 1.00 92.94 481 PHE A C 1
ATOM 3848 O O . PHE A 1 481 ? -15.520 4.815 29.458 1.00 92.94 481 PHE A O 1
ATOM 3855 N N . VAL A 1 482 ? -15.355 2.726 30.298 1.00 94.12 482 VAL A N 1
ATOM 3856 C CA . VAL A 1 482 ? -16.729 2.288 30.034 1.00 94.12 482 VAL A CA 1
ATOM 3857 C C . VAL A 1 482 ? -17.724 3.214 30.720 1.00 94.12 482 VAL A C 1
ATOM 3859 O O . VAL A 1 482 ? -18.650 3.699 30.078 1.00 94.12 482 VAL A O 1
ATOM 3862 N N . GLU A 1 483 ? -17.513 3.528 31.997 1.00 94.06 483 GLU A N 1
ATOM 3863 C CA . GLU A 1 483 ? -18.401 4.427 32.736 1.00 94.06 483 GLU A CA 1
ATOM 3864 C C . GLU A 1 483 ? -18.445 5.828 32.102 1.00 94.06 483 GLU A C 1
ATOM 3866 O O . GLU A 1 483 ? -19.513 6.414 31.931 1.00 94.06 483 GLU A O 1
ATOM 3871 N N . ALA A 1 484 ? -17.301 6.342 31.642 1.00 92.88 484 ALA A N 1
ATOM 3872 C CA . ALA A 1 484 ? -17.256 7.615 30.928 1.00 92.88 484 ALA A CA 1
ATOM 3873 C C . ALA A 1 484 ? -17.967 7.572 29.562 1.00 92.88 484 ALA A C 1
ATOM 3875 O O . ALA A 1 484 ? -18.561 8.571 29.155 1.00 92.88 484 ALA A O 1
ATOM 3876 N N . PHE A 1 485 ? -17.926 6.437 28.858 1.00 93.75 485 PHE A N 1
ATOM 3877 C CA . PHE A 1 485 ? -18.688 6.221 27.624 1.00 93.75 485 PHE A CA 1
ATOM 3878 C C . PHE A 1 485 ? -20.198 6.185 27.891 1.00 93.75 485 PHE A C 1
ATOM 3880 O O . PHE A 1 485 ? -20.955 6.863 27.194 1.00 93.75 485 PHE A O 1
ATOM 3887 N N . ARG A 1 486 ? -20.633 5.485 28.948 1.00 93.62 486 ARG A N 1
ATOM 3888 C CA . ARG A 1 486 ? -22.046 5.432 29.368 1.00 93.62 486 ARG A CA 1
ATOM 3889 C C . ARG A 1 486 ? -22.588 6.805 29.733 1.00 93.62 486 ARG A C 1
ATOM 3891 O O . ARG A 1 486 ? -23.671 7.169 29.286 1.00 93.62 486 ARG A O 1
ATOM 3898 N N . GLN A 1 487 ? -21.814 7.599 30.471 1.00 93.75 487 GLN A N 1
ATOM 3899 C CA . GLN A 1 487 ? -22.180 8.977 30.819 1.00 93.75 487 GLN A CA 1
ATOM 3900 C C . GLN A 1 487 ? -22.350 9.882 29.592 1.00 93.75 487 GLN A C 1
ATOM 3902 O O . GLN A 1 487 ? -23.090 10.862 29.650 1.00 93.75 487 GLN A O 1
ATOM 3907 N N . LYS A 1 488 ? -21.694 9.550 28.476 1.00 92.81 488 LYS A N 1
ATOM 3908 C CA . LYS A 1 488 ? -21.820 10.248 27.189 1.00 92.81 488 LYS A CA 1
ATOM 3909 C C . LYS A 1 488 ? -22.867 9.635 26.255 1.00 92.81 488 LYS A C 1
ATOM 3911 O O . LYS A 1 488 ? -22.980 10.075 25.116 1.00 92.81 488 LYS A O 1
ATOM 3916 N N . GLY A 1 489 ? -23.638 8.656 26.729 1.00 91.25 489 GLY A N 1
ATOM 3917 C CA . GLY A 1 489 ? -24.727 8.037 25.976 1.00 91.25 489 GLY A CA 1
ATOM 3918 C C . GLY A 1 489 ? -24.289 6.994 24.947 1.00 91.25 489 GLY A C 1
ATOM 3919 O O . GLY A 1 489 ? -25.107 6.605 24.118 1.00 91.25 489 GLY A O 1
ATOM 3920 N N . VAL A 1 490 ? -23.037 6.526 24.986 1.00 91.44 490 VAL A N 1
ATOM 3921 C CA . VAL A 1 490 ? -22.563 5.461 24.089 1.00 91.44 490 VAL A CA 1
ATOM 3922 C C . VAL A 1 490 ? -22.965 4.097 24.662 1.00 91.44 490 VAL A C 1
ATOM 3924 O O . VAL A 1 490 ? -22.626 3.812 25.821 1.00 91.44 490 VAL A O 1
ATOM 3927 N N . PRO A 1 491 ? -23.666 3.235 23.899 1.00 93.19 491 PRO A N 1
ATOM 3928 C CA . PRO A 1 491 ? -24.019 1.903 24.371 1.00 93.19 491 PRO A CA 1
ATOM 3929 C C . PRO A 1 491 ? -22.751 1.076 24.583 1.00 93.19 491 PRO A C 1
ATOM 3931 O O . PRO A 1 491 ? -21.956 0.881 23.665 1.00 93.19 491 PRO A O 1
ATOM 3934 N N . THR A 1 492 ? -22.536 0.611 25.811 1.00 94.44 492 THR A N 1
ATOM 3935 C CA . THR A 1 492 ? -21.331 -0.147 26.152 1.00 94.44 492 THR A CA 1
ATOM 3936 C C . THR A 1 492 ? -21.624 -1.332 27.051 1.00 94.44 492 THR A C 1
ATOM 3938 O O . THR A 1 492 ? -22.232 -1.214 28.123 1.00 94.44 492 THR A O 1
ATOM 3941 N N . GLU A 1 493 ? -21.101 -2.475 26.638 1.00 94.38 493 GLU A N 1
ATOM 3942 C CA . GLU A 1 493 ? -21.098 -3.718 27.396 1.00 94.38 493 GLU A CA 1
ATOM 3943 C C . GLU A 1 493 ? -19.660 -4.078 27.771 1.00 94.38 493 GLU A C 1
ATOM 3945 O O . GLU A 1 493 ? -18.699 -3.616 27.147 1.00 94.38 493 GLU A O 1
ATOM 3950 N N . TYR A 1 494 ? -19.484 -4.903 28.799 1.00 95.06 494 TYR A N 1
ATOM 3951 C CA . TYR A 1 494 ? -18.168 -5.422 29.149 1.00 95.06 494 TYR A CA 1
ATOM 3952 C C . TYR A 1 494 ? -18.255 -6.804 29.789 1.00 95.06 494 TYR A C 1
ATOM 3954 O O . TYR A 1 494 ? -19.283 -7.162 30.365 1.00 95.06 494 TYR A O 1
ATOM 3962 N N . PHE A 1 495 ? -17.167 -7.565 29.706 1.00 96.19 495 PHE A N 1
ATOM 3963 C CA . PHE A 1 495 ? -17.049 -8.888 30.303 1.00 96.19 495 PHE A CA 1
ATOM 3964 C C . PHE A 1 495 ? -15.660 -9.102 30.919 1.00 96.19 495 PHE A C 1
ATOM 3966 O O . PHE A 1 495 ? -14.643 -8.791 30.296 1.00 96.19 495 PHE A O 1
ATOM 3973 N N . ASP A 1 496 ? -15.633 -9.643 32.142 1.00 95.88 496 ASP A N 1
ATOM 3974 C CA . ASP A 1 496 ? -14.415 -9.943 32.905 1.00 95.88 496 ASP A CA 1
ATOM 3975 C C . ASP A 1 496 ? -14.166 -11.456 32.960 1.00 95.88 496 ASP A C 1
ATOM 3977 O O . ASP A 1 496 ? -14.862 -12.183 33.666 1.00 95.88 496 ASP A O 1
ATOM 3981 N N . PHE A 1 497 ? -13.112 -11.922 32.288 1.00 93.25 497 PHE A N 1
ATOM 3982 C CA . PHE A 1 497 ? -12.679 -13.327 32.293 1.00 93.25 497 PHE A CA 1
ATOM 3983 C C . PHE A 1 497 ? -12.000 -13.773 33.603 1.00 93.25 497 PHE A C 1
ATOM 3985 O O . PHE A 1 497 ? -11.541 -14.908 33.718 1.00 93.25 497 PHE A O 1
ATOM 3992 N N . GLY A 1 498 ? -11.839 -12.880 34.585 1.00 91.94 498 GLY A N 1
ATOM 3993 C CA . GLY A 1 498 ? -11.344 -13.188 35.929 1.00 91.94 498 GLY A CA 1
ATOM 3994 C C . GLY A 1 498 ? -9.832 -13.421 36.026 1.00 91.94 498 GLY A C 1
ATOM 3995 O O . GLY A 1 498 ? -9.144 -12.660 36.704 1.00 91.94 498 GLY A O 1
ATOM 3996 N N . SER A 1 499 ? -9.297 -14.440 35.345 1.00 89.75 499 SER A N 1
ATOM 3997 C CA . SER A 1 499 ? -7.895 -14.878 35.477 1.00 89.75 499 SER A CA 1
ATOM 3998 C C . SER A 1 499 ? -7.087 -14.953 34.176 1.00 89.75 499 SER A C 1
ATOM 4000 O O . SER A 1 499 ? -5.913 -15.324 34.222 1.00 89.75 499 SER A O 1
ATOM 4002 N N . SER A 1 500 ? -7.676 -14.649 33.019 1.00 91.12 500 SER A N 1
ATOM 4003 C CA . SER A 1 500 ? -6.966 -14.743 31.740 1.00 91.12 500 SER A CA 1
ATOM 4004 C C . SER A 1 500 ? -5.860 -13.691 31.611 1.00 91.12 500 SER A C 1
ATOM 4006 O O . SER A 1 500 ? -5.953 -12.568 32.109 1.00 91.12 500 SER A O 1
ATOM 4008 N N . SER A 1 501 ? -4.783 -14.070 30.924 1.00 88.81 501 SER A N 1
ATOM 4009 C CA . SER A 1 501 ? -3.674 -13.162 30.623 1.00 88.81 501 SER A CA 1
ATOM 4010 C C . SER A 1 501 ? -4.026 -12.176 29.501 1.00 88.81 501 SER A C 1
ATOM 4012 O O . SER A 1 501 ? -4.928 -12.420 28.704 1.00 88.81 501 SER A O 1
ATOM 4014 N N . HIS A 1 502 ? -3.255 -11.090 29.398 1.00 86.94 502 HIS A N 1
ATOM 4015 C CA . HIS A 1 502 ? -3.405 -10.055 28.367 1.00 86.94 502 HIS A CA 1
ATOM 4016 C C . HIS A 1 502 ? -3.566 -10.644 26.953 1.00 86.94 502 HIS A C 1
ATOM 4018 O O . HIS A 1 502 ? -2.717 -11.435 26.521 1.00 86.94 502 HIS A O 1
ATOM 4024 N N . VAL A 1 503 ? -4.643 -10.268 26.248 1.00 88.00 503 VAL A N 1
ATOM 4025 C CA . VAL A 1 503 ? -4.989 -10.701 24.872 1.00 88.00 503 VAL A CA 1
ATOM 4026 C C . VAL A 1 503 ? -5.072 -12.232 24.710 1.00 88.00 503 VAL A C 1
ATOM 4028 O O . VAL A 1 503 ? -5.109 -12.774 23.610 1.00 88.00 503 VAL A O 1
ATOM 4031 N N . SER A 1 504 ? -5.102 -12.978 25.816 1.00 89.56 504 SER A N 1
ATOM 4032 C CA . SER A 1 504 ? -5.144 -14.444 25.814 1.00 89.56 504 SER A CA 1
ATOM 4033 C C . SER A 1 504 ? -6.543 -14.988 26.099 1.00 89.56 504 SER A C 1
ATOM 4035 O O . SER A 1 504 ? -6.701 -16.198 26.216 1.00 89.56 504 SER A O 1
ATOM 4037 N N . HIS A 1 505 ? -7.557 -14.124 26.164 1.00 92.62 505 HIS A N 1
ATOM 4038 C CA . HIS A 1 505 ? -8.934 -14.486 26.505 1.00 92.62 505 HIS A CA 1
ATOM 4039 C C . HIS A 1 505 ? -9.497 -15.547 25.558 1.00 92.62 505 HIS A C 1
ATOM 4041 O O . HIS A 1 505 ? -9.976 -16.576 26.013 1.00 92.62 505 HIS A O 1
ATOM 4047 N N . PHE A 1 506 ? -9.311 -15.372 24.249 1.00 92.06 506 PHE A N 1
ATOM 4048 C CA . PHE A 1 506 ? -9.711 -16.371 23.255 1.00 92.06 506 PHE A CA 1
ATOM 4049 C C . PHE A 1 506 ? -8.944 -17.698 23.374 1.00 92.06 506 PHE A C 1
ATOM 4051 O O . PHE A 1 506 ? -9.480 -18.759 23.081 1.00 92.06 506 PHE A O 1
ATOM 4058 N N . ARG A 1 507 ? -7.681 -17.669 23.814 1.00 90.31 507 ARG A N 1
ATOM 4059 C CA . ARG A 1 507 ? -6.900 -18.897 24.022 1.00 90.31 507 ARG A CA 1
ATOM 4060 C C . ARG A 1 507 ? -7.399 -19.668 25.242 1.00 90.31 507 ARG A C 1
ATOM 4062 O O . ARG A 1 507 ? -7.451 -20.892 25.197 1.00 90.31 507 ARG A O 1
ATOM 4069 N N . ASP A 1 508 ? -7.687 -18.954 26.325 1.00 90.19 508 ASP A N 1
ATOM 4070 C CA . ASP A 1 508 ? -8.054 -19.552 27.607 1.00 90.19 508 ASP A CA 1
ATOM 4071 C C . ASP A 1 508 ? -9.553 -19.938 27.638 1.00 90.19 508 ASP A C 1
ATOM 4073 O O . ASP A 1 508 ? -9.909 -20.940 28.253 1.00 90.19 508 ASP A O 1
ATOM 4077 N N . PHE A 1 509 ? -10.409 -19.191 26.927 1.00 93.31 509 PHE A N 1
ATOM 4078 C CA . PHE A 1 509 ? -11.871 -19.339 26.881 1.00 93.31 509 PHE A CA 1
ATOM 4079 C C . PHE A 1 509 ? -12.429 -19.233 25.439 1.00 93.31 509 PHE A C 1
ATOM 4081 O O . PHE A 1 509 ? -13.194 -18.314 25.143 1.00 93.31 509 PHE A O 1
ATOM 4088 N N . PRO A 1 510 ? -12.065 -20.138 24.509 1.00 92.69 510 PRO A N 1
ATOM 4089 C CA . PRO A 1 510 ? -12.369 -19.991 23.079 1.00 92.69 510 PRO A CA 1
ATOM 4090 C C . PRO A 1 510 ? -13.867 -19.938 22.756 1.00 92.69 510 PRO A C 1
ATOM 4092 O O . PRO A 1 510 ? -14.302 -19.030 22.052 1.00 92.69 510 PRO A O 1
ATOM 4095 N N . GLU A 1 511 ? -14.661 -20.867 23.295 1.00 92.69 511 GLU A N 1
ATOM 4096 C CA . GLU A 1 511 ? -16.101 -20.954 23.005 1.00 92.69 511 GLU A CA 1
ATOM 4097 C C . GLU A 1 511 ? -16.873 -19.752 23.554 1.00 92.69 511 GLU A C 1
ATOM 4099 O O . GLU A 1 511 ? -17.680 -19.145 22.851 1.00 92.69 511 GLU A O 1
ATOM 4104 N N . GLU A 1 512 ? -16.595 -19.375 24.804 1.00 94.19 512 GLU A N 1
ATOM 4105 C CA . GLU A 1 512 ? -17.239 -18.236 25.458 1.00 94.19 512 GLU A CA 1
ATOM 4106 C C . GLU A 1 512 ? -16.885 -16.933 24.732 1.00 94.19 512 GLU A C 1
ATOM 4108 O O . GLU A 1 512 ? -17.773 -16.166 24.363 1.00 94.19 512 GLU A O 1
ATOM 4113 N N . TYR A 1 513 ? -15.599 -16.729 24.429 1.00 95.81 513 TYR A N 1
ATOM 4114 C CA . TYR A 1 513 ? -15.112 -15.561 23.698 1.00 95.81 513 TYR A CA 1
ATOM 4115 C C . TYR A 1 513 ? -15.733 -15.456 22.298 1.00 95.81 513 TYR A C 1
ATOM 4117 O O . TYR A 1 513 ? -16.273 -14.408 21.942 1.00 95.81 513 TYR A O 1
ATOM 4125 N N . SER A 1 514 ? -15.703 -16.532 21.502 1.00 94.25 514 SER A N 1
ATOM 4126 C CA . SER A 1 514 ? -16.296 -16.524 20.160 1.00 94.25 514 SER A CA 1
ATOM 4127 C C . SER A 1 514 ? -17.805 -16.316 20.197 1.00 94.25 514 SER A C 1
ATOM 4129 O O . SER A 1 514 ? -18.325 -15.559 19.380 1.00 94.25 514 SER A O 1
ATOM 4131 N N . SER A 1 515 ? -18.511 -16.949 21.137 1.00 94.44 515 SER A N 1
ATOM 4132 C CA . SER A 1 515 ? -19.955 -16.767 21.309 1.00 94.44 515 SER A CA 1
ATOM 4133 C C . SER A 1 515 ? -20.304 -15.310 21.616 1.00 94.44 515 SER A C 1
ATOM 4135 O O . SER A 1 515 ? -21.188 -14.738 20.976 1.00 94.44 515 SER A O 1
ATOM 4137 N N . MET A 1 516 ? -19.556 -14.675 22.520 1.00 94.94 516 MET A N 1
ATOM 4138 C CA . MET A 1 516 ? -19.716 -13.265 22.877 1.00 94.94 516 MET A CA 1
ATOM 4139 C C . MET A 1 516 ? -19.477 -12.329 21.685 1.00 94.94 516 MET A C 1
ATOM 4141 O O . MET A 1 516 ? -20.332 -11.496 21.385 1.00 94.94 516 MET A O 1
ATOM 4145 N N . CYS A 1 517 ? -18.369 -12.496 20.953 1.00 96.19 517 CYS A N 1
ATOM 4146 C CA . CYS A 1 517 ? -18.077 -11.681 19.768 1.00 96.19 517 CYS A CA 1
ATOM 4147 C C . CYS A 1 517 ? -19.139 -11.844 18.669 1.00 96.19 517 CYS A C 1
ATOM 4149 O O . CYS A 1 517 ? -19.601 -10.849 18.110 1.00 96.19 517 CYS A O 1
ATOM 4151 N N . ARG A 1 518 ? -19.553 -13.086 18.374 1.00 94.50 518 ARG A N 1
ATOM 4152 C CA . ARG A 1 518 ? -20.572 -13.379 17.351 1.00 94.50 518 ARG A CA 1
ATOM 4153 C C . ARG A 1 518 ? -21.937 -12.817 17.742 1.00 94.50 518 ARG A C 1
ATOM 4155 O O . ARG A 1 518 ? -22.594 -12.187 16.920 1.00 94.50 518 ARG A O 1
ATOM 4162 N N . THR A 1 519 ? -22.347 -13.003 18.997 1.00 95.19 519 THR A N 1
ATOM 4163 C CA . THR A 1 519 ? -23.631 -12.496 19.500 1.00 95.19 519 THR A CA 1
ATOM 4164 C C . THR A 1 519 ? -23.681 -10.976 19.413 1.00 95.19 519 THR A C 1
ATOM 4166 O O . THR A 1 519 ? -24.653 -10.428 18.901 1.00 95.19 519 THR A O 1
ATOM 4169 N N . PHE A 1 520 ? -22.614 -10.294 19.835 1.00 96.69 520 PHE A N 1
ATOM 4170 C CA . PHE A 1 520 ? -22.545 -8.838 19.776 1.00 96.69 520 PHE A CA 1
ATOM 4171 C C . PHE A 1 520 ? -22.593 -8.306 18.333 1.00 96.69 520 PHE A C 1
ATOM 4173 O O . PHE A 1 520 ? -23.348 -7.374 18.058 1.00 96.69 520 PHE A O 1
ATOM 4180 N N . LEU A 1 521 ? -21.877 -8.935 17.391 1.00 94.62 521 LEU A N 1
ATOM 4181 C CA . LEU A 1 521 ? -21.950 -8.593 15.965 1.00 94.62 521 LEU A CA 1
ATOM 4182 C C . LEU A 1 521 ? -23.380 -8.727 15.413 1.00 94.62 521 LEU A C 1
ATOM 4184 O O . LEU A 1 521 ? -23.880 -7.811 14.761 1.00 94.62 521 LEU A O 1
ATOM 4188 N N . VAL A 1 522 ? -24.054 -9.846 15.696 1.00 92.50 522 VAL A N 1
ATOM 4189 C CA . VAL A 1 522 ? -25.431 -10.094 15.236 1.00 92.50 522 VAL A CA 1
ATOM 4190 C C . VAL A 1 522 ? -26.413 -9.085 15.836 1.00 92.50 522 VAL A C 1
ATOM 4192 O O . VAL A 1 522 ? -27.316 -8.628 15.138 1.00 92.50 522 VAL A O 1
ATOM 4195 N N . THR A 1 523 ? -26.245 -8.707 17.105 1.00 93.81 523 THR A N 1
ATOM 4196 C CA . THR A 1 523 ? -27.059 -7.656 17.735 1.00 93.81 523 THR A CA 1
ATOM 4197 C C . THR A 1 523 ? -26.873 -6.313 17.026 1.00 93.81 523 THR A C 1
ATOM 4199 O O . THR A 1 523 ? -27.863 -5.703 16.631 1.00 93.81 523 THR A O 1
ATOM 4202 N N . CYS A 1 524 ? -25.626 -5.905 16.758 1.00 93.19 524 CYS A N 1
ATOM 4203 C CA . CYS A 1 524 ? -25.333 -4.658 16.040 1.00 93.19 524 CYS A CA 1
ATOM 4204 C C . CYS A 1 524 ? -25.954 -4.638 14.629 1.00 93.19 524 CYS A C 1
ATOM 4206 O O . CYS A 1 524 ? -26.476 -3.616 14.186 1.00 93.19 524 CYS A O 1
ATOM 4208 N N . MET A 1 525 ? -25.942 -5.779 13.934 1.00 90.88 525 MET A N 1
ATOM 4209 C CA . MET A 1 525 ? -26.568 -5.926 12.616 1.00 90.88 525 MET A CA 1
ATOM 4210 C C . MET A 1 525 ? -28.095 -5.782 12.663 1.00 90.88 525 MET A C 1
ATOM 4212 O O . MET A 1 525 ? -28.676 -5.084 11.833 1.00 90.88 525 MET A O 1
ATOM 4216 N N . LYS A 1 526 ? -28.758 -6.380 13.659 1.00 87.56 526 LYS A N 1
ATOM 4217 C CA . LYS A 1 526 ? -30.218 -6.256 13.834 1.00 87.56 526 LYS A CA 1
ATOM 4218 C C . LYS A 1 526 ? -30.649 -4.825 14.154 1.00 87.56 526 LYS A C 1
ATOM 4220 O O . LYS A 1 526 ? -31.672 -4.359 13.648 1.00 87.56 526 LYS A O 1
ATOM 4225 N N . ASP A 1 527 ? -29.870 -4.116 14.966 1.00 85.38 527 ASP A N 1
ATOM 4226 C CA . ASP A 1 527 ? -30.146 -2.717 15.307 1.00 85.38 527 ASP A CA 1
ATOM 4227 C C . ASP A 1 527 ? -30.026 -1.794 14.082 1.00 85.38 527 ASP A C 1
ATOM 4229 O O . ASP A 1 527 ? -30.814 -0.848 13.927 1.00 85.38 527 ASP A O 1
ATOM 4233 N N . LEU A 1 528 ? -29.099 -2.101 13.166 1.00 81.69 528 LEU A N 1
ATOM 4234 C CA . LEU A 1 528 ? -28.973 -1.409 11.884 1.00 81.69 528 LEU A CA 1
ATOM 4235 C C . LEU A 1 528 ? -30.229 -1.600 11.018 1.00 81.69 528 LEU A C 1
ATOM 4237 O O . LEU A 1 528 ? -30.814 -0.613 10.565 1.00 81.69 528 LEU A O 1
ATOM 4241 N N . GLU A 1 529 ? -30.682 -2.842 10.829 1.00 75.81 529 GLU A N 1
ATOM 4242 C CA . GLU A 1 529 ? -31.894 -3.153 10.056 1.00 75.81 529 GLU A CA 1
ATOM 4243 C C . GLU A 1 529 ? -33.127 -2.436 10.624 1.00 75.81 529 GLU A C 1
ATOM 4245 O O . GLU A 1 529 ? -33.891 -1.802 9.887 1.00 75.81 529 GLU A O 1
ATOM 4250 N N . GLY A 1 530 ? -33.293 -2.465 11.951 1.00 70.06 530 GLY A N 1
ATOM 4251 C CA . GLY A 1 530 ? -34.383 -1.772 12.637 1.00 70.06 530 GLY A CA 1
ATOM 4252 C C . GLY A 1 530 ? -34.349 -0.250 12.455 1.00 70.06 530 GLY A C 1
ATOM 4253 O O . GLY A 1 530 ? -35.402 0.394 12.396 1.00 70.06 530 GLY A O 1
ATOM 4254 N N . THR A 1 531 ? -33.160 0.340 12.332 1.00 68.94 531 THR A N 1
ATOM 4255 C CA . THR A 1 531 ? -32.979 1.779 12.093 1.00 68.94 531 THR A CA 1
ATOM 4256 C C . THR A 1 531 ? -33.303 2.158 10.645 1.00 68.94 531 THR A C 1
ATOM 4258 O O . THR A 1 531 ? -34.001 3.148 10.407 1.00 68.94 531 THR A O 1
ATOM 4261 N N . GLU A 1 532 ? -32.878 1.349 9.675 1.00 64.25 532 GLU A N 1
ATOM 4262 C CA . GLU A 1 532 ? -33.165 1.558 8.250 1.00 64.25 532 GLU A CA 1
ATOM 4263 C C . GLU A 1 532 ? -34.661 1.391 7.920 1.00 64.25 532 GLU A C 1
ATOM 4265 O O . GLU A 1 532 ? -35.235 2.199 7.184 1.00 64.25 532 GLU A O 1
ATOM 4270 N N . LEU A 1 533 ? -35.343 0.422 8.543 1.00 57.59 533 LEU A N 1
ATOM 4271 C CA . LEU A 1 533 ? -36.802 0.256 8.448 1.00 57.59 533 LEU A CA 1
ATOM 4272 C C . LEU A 1 533 ? -37.566 1.488 8.966 1.00 57.59 533 LEU A C 1
ATOM 4274 O O . LEU A 1 533 ? -38.520 1.944 8.330 1.00 57.59 533 LEU A O 1
ATOM 4278 N N . LYS A 1 534 ? -37.127 2.079 10.086 1.00 56.34 534 LYS A N 1
ATOM 4279 C CA . LYS A 1 534 ? -37.735 3.303 10.641 1.00 56.34 534 LYS A CA 1
ATOM 4280 C C . LYS A 1 534 ? -37.541 4.516 9.729 1.00 56.34 534 LYS A C 1
ATOM 4282 O O . LYS A 1 534 ? -38.489 5.280 9.546 1.00 56.34 534 LYS A O 1
ATOM 4287 N N . LYS A 1 535 ? -36.360 4.683 9.119 1.00 57.50 535 LYS A N 1
ATOM 4288 C CA . LYS A 1 535 ? -36.110 5.759 8.140 1.00 57.50 535 LYS A CA 1
ATOM 4289 C C . LYS A 1 535 ? -37.018 5.628 6.913 1.00 57.50 535 LYS A C 1
ATOM 4291 O O . LYS A 1 535 ? -37.625 6.615 6.506 1.00 57.50 535 LYS A O 1
ATOM 4296 N N . ARG A 1 536 ? -37.175 4.416 6.364 1.00 50.19 536 ARG A N 1
ATOM 4297 C CA . ARG A 1 536 ? -38.039 4.156 5.193 1.00 50.19 536 ARG A CA 1
ATOM 4298 C C . ARG A 1 536 ? -39.516 4.458 5.465 1.00 50.19 536 ARG A C 1
ATOM 4300 O O . ARG A 1 536 ? -40.168 5.075 4.627 1.00 50.19 536 ARG A O 1
ATOM 4307 N N . HIS A 1 537 ? -40.030 4.108 6.645 1.00 43.69 537 HIS A N 1
ATOM 4308 C CA . HIS A 1 537 ? -41.407 4.444 7.025 1.00 43.69 537 HIS A CA 1
ATOM 4309 C C . HIS A 1 537 ? -41.634 5.947 7.252 1.00 43.69 537 HIS A C 1
ATOM 4311 O O . HIS A 1 537 ? -42.729 6.446 6.993 1.00 43.69 537 HIS A O 1
ATOM 4317 N N . HIS A 1 538 ? -40.617 6.692 7.696 1.00 41.81 538 HIS A N 1
ATOM 4318 C CA . HIS A 1 538 ? -40.736 8.142 7.876 1.00 41.81 538 HIS A CA 1
ATOM 4319 C C . HIS A 1 538 ? -40.767 8.898 6.538 1.00 41.81 538 HIS A C 1
ATOM 4321 O O . HIS A 1 538 ? -41.512 9.859 6.399 1.00 41.81 538 HIS A O 1
ATOM 4327 N N . VAL A 1 539 ? -40.030 8.417 5.530 1.00 49.78 539 VAL A N 1
ATOM 4328 C CA . VAL A 1 539 ? -40.031 8.988 4.169 1.00 49.78 539 VAL A CA 1
ATOM 4329 C C . VAL A 1 539 ? -41.320 8.665 3.399 1.00 49.78 539 VAL A C 1
ATOM 4331 O O . VAL A 1 539 ? -41.719 9.441 2.547 1.00 49.78 539 VAL A O 1
ATOM 4334 N N . GLN A 1 540 ? -42.000 7.554 3.704 1.00 44.00 540 GLN A N 1
ATOM 4335 C CA . GLN A 1 540 ? -43.297 7.207 3.092 1.00 44.00 540 GLN A CA 1
ATOM 4336 C C . GLN A 1 540 ? -44.520 7.848 3.777 1.00 44.00 540 GLN A C 1
ATOM 4338 O O . GLN A 1 540 ? -45.633 7.714 3.272 1.00 44.00 540 GLN A O 1
ATOM 4343 N N . SER A 1 541 ? -44.343 8.484 4.940 1.00 45.12 541 SER A N 1
ATOM 4344 C CA . SER A 1 541 ? -45.415 9.157 5.698 1.00 45.12 541 SER A CA 1
ATOM 4345 C C . SER A 1 541 ? -45.353 10.690 5.640 1.00 45.12 541 SER A C 1
ATOM 4347 O O . SER A 1 541 ? -46.197 11.350 6.248 1.00 45.12 541 SER A O 1
ATOM 4349 N N . GLN A 1 542 ? -44.388 11.238 4.896 1.00 38.47 542 GLN A N 1
ATOM 4350 C CA . GLN A 1 542 ? -44.359 12.622 4.410 1.00 38.47 542 GLN A CA 1
ATOM 4351 C C . GLN A 1 542 ? -44.729 12.634 2.930 1.00 38.47 542 GLN A C 1
ATOM 4353 O O . GLN A 1 542 ? -45.375 13.620 2.511 1.00 38.47 542 GLN A O 1
#

Radius of gyration: 27.76 Å; chains: 1; bounding box: 75×45×76 Å

Foldseek 3Di:
DLVLLQQFQAKEKDFQKLDQADPVQCPDPDPLSNLQSLLVQLLAIATQKMKMKGWHDDPPDPPAETEIDIDIAGADEPDHHDGDPVSVVLCVVLPNDVVCNVVPHQYFYWADDPDPVVVDDDHVLVVLVSNLVSLHEYEYAVCPSVLSNCCGGRNHRDDSGVVVSVVVVCNSRVNYYHHQLCCVCPVVVPPHRWPLVSVVVLVVVLVCCVVVVDPDDHHHYHYDDDDDPCVVVDPDDPQPPPPDPDDDDDDRPSVNSRTDDPPKDKDFADPVLLCVQAPPAFAEEEEEEDAELDDVVVVVLVVVLSSNNRHIYIYHYDYNCCQQPCVLVPHVPLLSVLVVVLVVCVVVPNQAHAYEYEAAEVRRLQSVLSNLVCCPPPPVNVSRHYLEYEYALDDAPDDLVLVLVSVLVNVDPPDDPVVSVVVSVVSSVSSCCSVVVVCVVCCVPHPRSLVSCLVPPDQHEYEYEEECQEPNGHVVRVVVSQVSCVVVVHHYHYDYPHNAYGVCCCVVPVVVVSVVVVVVVVVSVVVVVVVVVVVVVVVVVD

Secondary structure (DSSP, 8-state):
-HHHHHH-SEEEEEEEES----HHHHT-SSHHHHHHHHHHHHHHS-EEEEEEEEEEE-TTSSTTEEEEEEEEEEEEESS-----HHHHHHHHHTT--HHHHHHHPEEE--SS---GGGGSS--HHHHHHHHHHHTPPEEESSTHHHHHHHIIIII-PPPSSHHHHHHHHHHH-TT-EEEHHHIIIIIS--S--SHHHHHHHHHHHHHHHHHTT------EEEE----GGGGGGS----------SS------TTTTT-S-----EEEPPPHHHHHHHSTTSPPPEEEEEPPTT--HHHHHHHHHHHHTTT-EEEEE---HHIIIIIGGGT-THHHHHHHHHHHHHHHTT-TTSPEEEEEEHHHHHHHHHHHHHHHHH-TTGGGS-EEEEEEES----S-HHHHHHHHHHHH-SSS-HHHHHHHHHHHHHHHHIIIIIIHHHHTTT---HHHHHHHS--SS-EEEEE-TT-SSS-HHHHHHHHHHHHHTT--EEEEE-SSPPTT-HHHHSHHHHHHHHHHHHHHHHHHHHHHHHHHHHHHT--

InterPro domains:
  IPR006941 Ribonuclease CAF1 [PF04857] (4-117)
  IPR006941 Ribonuclease CAF1 [PF04857] (122-218)
  IPR008547 Protein of unknown function DUF829, TMEM53 [PF05705] (284-521)
  IPR012337 Ribonuclease H-like superfamily [SSF53098] (4-234)
  IPR029058 Alpha/Beta hydrolase fold [G3DSA:3.40.50.1820] (270-509)
  IPR029058 Alpha/Beta hydrolase fold [SSF53474] (259-526)
  IPR036397 Ribonuclease H superfamily [G3DSA:3.30.420.10] (1-237)
  IPR051181 CAF1 family poly(A)-specific ribonucleases [PTHR15092] (3-117)

pLDDT: mean 78.74, std 16.65, range [30.08, 98.06]

Organism: Knipowitschia caucasica (NCBI:txid637954)